Protein AF-A0AAD4H363-F1 (afdb_monomer_lite)

pLDDT: mean 75.37, std 21.45, range [28.86, 98.5]

Foldseek 3Di:
DWQWAWDWDQDPNDTFIATCGGNCCVVVVHGRHGWTWQDKPNHGPVVVLLVCLCVQPPPDPDSVVSSVQQGKD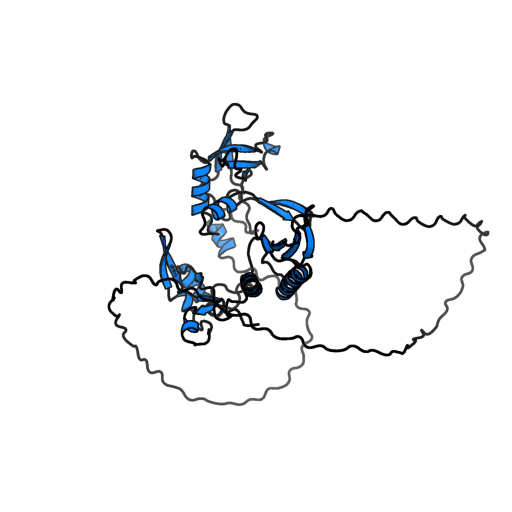WDQDPVVRDTDIGGHCVRPPPDDDPDQKMWTFTGDPPDPHTDIDIIGDDDDDPDPQDDPDPVSCCVRPVVPDPPPDPPPPPPPDPDDDDDDDDDDDDDDDDDDDDDDDDDDDDDDDDDDDDDDDDDDDDDDDDDDDDDDDDDDDDDDDDDDDDDDDDDDDDDDDDDDDDDPDDDDDDPDPDDDPDPDPPDDPDPDPQWDWDFDDDFWTKIAGNVHNLEIEIEGQEPDDPPLVVVVVRVVVRVVRSVVSNHDHYHYHCPNYPYDDPLSVLVSCCVVPVPCDPLNSQPFDKAFQDPVLLVVLQVCEPPCDDPNDGDPSHQQQKFQNCCPVVVHPRHGDPDSCQRVQWDWDQDPNDTGIIGGGIGGPDPDD

Radius of gyration: 33.9 Å; chains: 1; bounding box: 76×90×80 Å

Structure (mmCIF, N/CA/C/O backbone):
data_AF-A0AAD4H363-F1
#
_entry.id   AF-A0AAD4H363-F1
#
loop_
_atom_site.group_PDB
_atom_site.id
_atom_site.type_symbol
_atom_site.label_atom_id
_atom_site.label_alt_id
_atom_site.label_comp_id
_atom_site.label_asym_id
_atom_site.label_entity_id
_atom_site.label_seq_id
_atom_site.pdbx_PDB_ins_code
_atom_site.Cartn_x
_atom_site.Cartn_y
_atom_site.Cartn_z
_atom_site.occupancy
_atom_site.B_iso_or_equiv
_atom_site.auth_seq_id
_atom_site.auth_comp_id
_atom_site.auth_asym_id
_atom_site.auth_atom_id
_atom_site.pdbx_PDB_model_num
ATOM 1 N N . MET A 1 1 ? 8.750 10.194 -11.038 1.00 79.12 1 MET A N 1
ATOM 2 C CA . MET A 1 1 ? 7.839 10.854 -10.086 1.00 79.12 1 MET A CA 1
ATOM 3 C C . MET A 1 1 ? 6.991 11.874 -10.835 1.00 79.12 1 MET A C 1
ATOM 5 O O . MET A 1 1 ? 7.477 12.449 -11.808 1.00 79.12 1 MET A O 1
ATOM 9 N N . LYS A 1 2 ? 5.734 12.052 -10.424 1.00 78.06 2 LYS A N 1
ATOM 10 C CA . LYS A 1 2 ? 4.819 13.102 -10.882 1.00 78.06 2 LYS A CA 1
ATOM 11 C C . LYS A 1 2 ? 4.601 14.147 -9.797 1.00 78.06 2 LYS A C 1
ATOM 13 O O . LYS A 1 2 ? 4.686 13.802 -8.620 1.00 78.06 2 LYS A O 1
ATOM 18 N N . PRO A 1 3 ? 4.260 15.378 -10.201 1.00 79.50 3 PRO A N 1
ATOM 19 C CA . PRO A 1 3 ? 3.939 16.440 -9.261 1.00 79.50 3 PRO A CA 1
ATOM 20 C C . PRO A 1 3 ? 2.526 16.341 -8.684 1.00 79.50 3 PRO A C 1
ATOM 22 O O . PRO A 1 3 ? 2.319 16.829 -7.579 1.00 79.50 3 PRO A O 1
ATOM 25 N N . LEU A 1 4 ? 1.578 15.701 -9.386 1.00 95.75 4 LEU A N 1
ATOM 26 C CA . LEU A 1 4 ? 0.221 15.509 -8.874 1.00 95.75 4 LEU A CA 1
ATOM 27 C C . LEU A 1 4 ? 0.090 14.191 -8.113 1.00 95.75 4 LEU A C 1
ATOM 29 O O . LEU A 1 4 ? 0.264 13.108 -8.678 1.00 95.75 4 LEU A O 1
ATOM 33 N N . LEU A 1 5 ? -0.276 14.302 -6.842 1.00 97.19 5 LEU A N 1
ATOM 34 C CA . LEU A 1 5 ? -0.795 13.208 -6.033 1.00 97.19 5 LEU A CA 1
ATOM 35 C C . LEU A 1 5 ? -2.311 13.161 -6.187 1.00 97.19 5 LEU A C 1
ATOM 37 O O . LEU A 1 5 ? -2.949 14.210 -6.177 1.00 97.19 5 LEU A O 1
ATOM 41 N N . LEU A 1 6 ? -2.892 11.970 -6.328 1.00 98.06 6 LEU A N 1
ATOM 42 C CA . LEU A 1 6 ? -4.331 11.793 -6.541 1.00 98.06 6 LEU A CA 1
ATOM 43 C C . LEU A 1 6 ? -4.958 11.014 -5.384 1.00 98.06 6 LEU A C 1
ATOM 45 O O . LEU A 1 6 ? -4.330 10.108 -4.844 1.00 98.06 6 LEU A O 1
ATOM 49 N N . TYR A 1 7 ? -6.204 11.339 -5.050 1.00 98.12 7 TYR A N 1
ATOM 50 C CA . TYR A 1 7 ? -7.041 10.609 -4.095 1.00 98.12 7 TYR A CA 1
ATOM 51 C C . TYR A 1 7 ? -8.456 10.428 -4.667 1.00 98.12 7 TYR A C 1
ATOM 53 O O . TYR A 1 7 ? -8.809 11.085 -5.650 1.00 98.12 7 TYR A O 1
ATOM 61 N N . ALA A 1 8 ? -9.258 9.523 -4.094 1.00 97.94 8 ALA A N 1
ATOM 62 C CA . ALA A 1 8 ? -10.550 9.148 -4.677 1.00 97.94 8 ALA A CA 1
ATOM 63 C C . ALA A 1 8 ? -11.733 9.189 -3.687 1.00 97.94 8 ALA A C 1
ATOM 65 O O . ALA A 1 8 ? -12.182 8.131 -3.228 1.00 97.94 8 ALA A O 1
ATOM 66 N N . PRO A 1 9 ? -12.251 10.381 -3.329 1.00 97.12 9 PRO A N 1
ATOM 67 C CA . PRO A 1 9 ? -13.361 10.497 -2.391 1.00 97.12 9 PRO A CA 1
ATOM 68 C C . PRO A 1 9 ? -14.688 10.048 -3.014 1.00 97.12 9 PRO A C 1
ATOM 70 O O . PRO A 1 9 ? -14.896 10.140 -4.227 1.00 97.12 9 PRO A O 1
ATOM 73 N N . ILE A 1 10 ? -15.619 9.625 -2.158 1.00 96.00 10 ILE A N 1
ATOM 74 C CA . ILE A 1 10 ? -17.009 9.348 -2.532 1.00 96.00 10 ILE A CA 1
ATOM 75 C C . ILE A 1 10 ? -17.861 10.552 -2.130 1.00 96.00 10 ILE A C 1
ATOM 77 O O . ILE A 1 10 ? -18.004 10.851 -0.947 1.00 96.00 10 ILE A O 1
ATOM 81 N N . ILE A 1 11 ? -18.442 11.235 -3.114 1.00 92.12 11 ILE A N 1
ATOM 82 C CA . ILE A 1 11 ? -19.307 12.402 -2.924 1.00 92.12 11 ILE A CA 1
ATOM 83 C C . ILE A 1 11 ? -20.689 12.031 -3.457 1.00 92.12 11 ILE A C 1
ATOM 85 O O . ILE A 1 11 ? -20.840 11.710 -4.635 1.00 92.12 11 ILE A O 1
ATOM 89 N N . ASN A 1 12 ? -21.701 12.037 -2.584 1.00 95.12 12 ASN A N 1
ATOM 90 C CA . ASN A 1 12 ? -23.079 11.653 -2.921 1.00 95.12 12 ASN A CA 1
ATOM 91 C C . ASN A 1 12 ? -23.175 10.278 -3.613 1.00 95.12 12 ASN A C 1
ATOM 93 O O . ASN A 1 12 ? -23.874 10.110 -4.608 1.00 95.12 12 ASN A O 1
ATOM 97 N N . GLY A 1 13 ? -22.420 9.296 -3.111 1.00 94.81 13 GLY A N 1
ATOM 98 C CA . GLY A 1 13 ? -22.406 7.929 -3.645 1.00 94.81 13 GLY A CA 1
ATOM 99 C C . GLY A 1 13 ? -21.627 7.747 -4.952 1.00 94.81 13 GLY A C 1
ATOM 100 O O . GLY A 1 13 ? -21.544 6.626 -5.442 1.00 94.81 13 GLY A O 1
ATOM 101 N N . THR A 1 14 ? -21.028 8.807 -5.503 1.00 96.31 14 THR A N 1
ATOM 102 C CA . THR A 1 14 ? -20.180 8.728 -6.700 1.00 96.31 14 THR A CA 1
ATOM 103 C C . THR A 1 14 ? -18.720 8.912 -6.312 1.00 96.31 14 THR A C 1
ATOM 105 O O . THR A 1 14 ? -18.380 9.854 -5.597 1.00 96.31 14 THR A O 1
ATOM 108 N N . GLN A 1 15 ? -17.852 8.009 -6.767 1.00 96.81 15 GLN A N 1
ATOM 109 C CA . GLN A 1 15 ? -16.412 8.126 -6.562 1.00 96.81 15 GLN A CA 1
ATOM 110 C C . GLN A 1 15 ? -15.802 9.018 -7.645 1.00 96.81 15 GLN A C 1
ATOM 112 O O . GLN A 1 15 ? -16.018 8.789 -8.833 1.00 96.81 15 GLN A O 1
ATOM 117 N N . TYR A 1 16 ? -15.020 10.010 -7.235 1.00 98.06 16 TYR A N 1
ATOM 118 C CA . TYR A 1 16 ? -14.308 10.915 -8.138 1.00 98.06 16 TYR A CA 1
ATOM 119 C C . TYR A 1 16 ? -12.813 10.749 -7.953 1.00 98.06 16 TYR A C 1
ATOM 121 O O . TYR A 1 16 ? -12.379 10.456 -6.849 1.00 98.06 16 TYR A O 1
ATOM 129 N N . LEU A 1 17 ? -12.020 10.984 -8.995 1.00 98.38 17 LEU A N 1
ATOM 130 C CA . LEU A 1 17 ? -10.580 11.165 -8.846 1.00 98.38 17 LEU A CA 1
ATOM 131 C C . LEU A 1 17 ? -10.310 12.658 -8.645 1.00 98.38 17 LEU A C 1
ATOM 133 O O . LEU A 1 17 ? -10.815 13.483 -9.406 1.00 98.38 17 LEU A O 1
ATOM 137 N N . ARG A 1 18 ? -9.557 13.022 -7.609 1.00 98.50 18 ARG A N 1
ATOM 138 C CA . ARG A 1 18 ? -9.245 14.418 -7.283 1.00 98.50 18 ARG A CA 1
ATOM 139 C C . ARG A 1 18 ? -7.757 14.584 -7.021 1.00 98.50 18 ARG A C 1
ATOM 141 O O . ARG A 1 18 ? -7.074 13.641 -6.620 1.00 98.50 18 ARG A O 1
ATOM 148 N N . VAL A 1 19 ? -7.251 15.787 -7.258 1.00 98.25 19 VAL A N 1
ATOM 149 C CA . VAL A 1 19 ? -5.867 16.138 -6.934 1.00 98.25 19 VAL A CA 1
ATOM 150 C C . VAL A 1 19 ? -5.749 16.294 -5.421 1.00 98.25 19 VAL A C 1
ATOM 152 O O . VAL A 1 19 ? -6.387 17.153 -4.823 1.00 98.25 19 VAL A O 1
ATOM 155 N N . PHE A 1 20 ? -4.948 15.440 -4.798 1.00 97.06 20 PHE A N 1
ATOM 156 C CA . PHE A 1 20 ? -4.615 15.511 -3.381 1.00 97.06 20 PHE A CA 1
ATOM 157 C C . PHE A 1 20 ? -3.592 16.615 -3.120 1.00 97.06 20 PHE A C 1
ATOM 159 O O . PHE A 1 20 ? -3.784 17.447 -2.238 1.00 97.06 20 PHE A O 1
ATOM 166 N N . LYS A 1 21 ? -2.520 16.633 -3.921 1.00 96.06 21 LYS A N 1
ATOM 167 C CA . LYS A 1 21 ? -1.447 17.614 -3.791 1.00 96.06 21 LYS A CA 1
ATOM 168 C C . LYS A 1 21 ? -0.789 17.921 -5.124 1.00 96.06 21 LYS A C 1
ATOM 170 O O . LYS A 1 21 ? -0.463 16.994 -5.864 1.00 96.06 21 LYS A O 1
ATOM 175 N N . ASP A 1 22 ? -0.539 19.200 -5.383 1.00 94.81 22 ASP A N 1
ATOM 176 C CA . ASP A 1 22 ? 0.318 19.668 -6.469 1.00 94.81 22 ASP A CA 1
ATOM 177 C C . ASP A 1 22 ? 1.670 20.208 -5.961 1.00 94.81 22 ASP A C 1
ATOM 179 O O . ASP A 1 22 ? 1.775 21.341 -5.474 1.00 94.81 22 ASP A O 1
ATOM 183 N N . TYR A 1 23 ? 2.736 19.422 -6.141 1.00 90.12 23 TYR A N 1
ATOM 184 C CA . TYR A 1 23 ? 4.099 19.818 -5.765 1.00 90.12 23 TYR A CA 1
ATOM 185 C C . TYR A 1 23 ? 4.721 20.902 -6.659 1.00 90.12 23 TYR A C 1
ATOM 187 O O . TYR A 1 23 ? 5.714 21.511 -6.266 1.00 90.12 23 TYR A O 1
ATOM 195 N N . HIS A 1 24 ? 4.167 21.174 -7.842 1.00 89.94 24 HIS A N 1
ATOM 196 C CA . HIS A 1 24 ? 4.656 22.221 -8.748 1.00 89.94 24 HIS A CA 1
ATOM 197 C C . HIS A 1 24 ? 3.849 23.523 -8.652 1.00 89.94 24 HIS A C 1
ATOM 199 O O . HIS A 1 24 ? 4.127 24.479 -9.381 1.00 89.94 24 HIS A O 1
ATOM 205 N N . SER A 1 25 ? 2.889 23.605 -7.729 1.00 87.38 25 SER A N 1
ATOM 206 C CA . SER A 1 25 ? 2.015 24.773 -7.569 1.00 87.38 25 SER A CA 1
ATOM 207 C C . SER A 1 25 ? 2.777 26.095 -7.393 1.00 87.38 25 SER A C 1
ATOM 209 O O . SER A 1 25 ? 2.423 27.103 -8.009 1.00 87.38 25 SER A O 1
ATOM 211 N N . LEU A 1 26 ? 3.885 26.081 -6.641 1.00 83.19 26 LEU A N 1
ATOM 212 C CA . LEU A 1 26 ? 4.758 27.248 -6.446 1.00 83.19 26 LEU A CA 1
ATOM 213 C C . LEU A 1 26 ? 5.428 27.731 -7.737 1.00 83.19 26 LEU A C 1
ATOM 215 O O . LEU A 1 26 ? 5.649 28.923 -7.905 1.00 83.19 26 LEU A O 1
ATOM 219 N N . GLN A 1 27 ? 5.759 26.821 -8.654 1.00 88.19 27 GLN A N 1
ATOM 220 C CA . GLN A 1 27 ? 6.412 27.173 -9.919 1.00 88.19 27 GLN A CA 1
ATOM 221 C C . GLN A 1 27 ? 5.415 27.770 -10.915 1.00 88.19 27 GLN A C 1
ATOM 223 O O . GLN A 1 27 ? 5.785 28.580 -11.761 1.00 88.19 27 GLN A O 1
ATOM 228 N N . ARG A 1 28 ? 4.144 27.369 -10.812 1.00 87.38 28 ARG A N 1
ATOM 229 C CA . ARG A 1 28 ? 3.073 27.789 -11.720 1.00 87.38 28 ARG A CA 1
ATOM 230 C C . ARG A 1 28 ? 2.270 28.990 -11.240 1.00 87.38 28 ARG A C 1
ATOM 232 O O . ARG A 1 28 ? 1.465 29.498 -12.011 1.00 87.38 28 ARG A O 1
ATOM 239 N N . ASN A 1 29 ? 2.448 29.421 -9.989 1.00 90.56 29 ASN A N 1
ATOM 240 C CA . ASN A 1 29 ? 1.544 30.363 -9.320 1.00 90.56 29 ASN A CA 1
ATOM 241 C C . ASN A 1 29 ? 0.069 29.921 -9.394 1.00 90.56 29 ASN A C 1
ATOM 243 O O . ASN A 1 29 ? -0.836 30.750 -9.472 1.00 90.56 29 ASN A O 1
ATOM 247 N N . GLN A 1 30 ? -0.179 28.609 -9.388 1.00 91.81 30 GLN A N 1
ATOM 248 C CA . GLN A 1 30 ? -1.517 28.037 -9.493 1.00 91.81 30 GLN A CA 1
ATOM 249 C C . GLN A 1 30 ? -1.604 26.773 -8.641 1.00 91.81 30 GLN A C 1
ATOM 251 O O . GLN A 1 30 ? -0.709 25.935 -8.683 1.00 91.81 30 GLN A O 1
ATOM 256 N N . VAL A 1 31 ? -2.679 26.645 -7.863 1.00 94.44 31 VAL A N 1
ATOM 257 C CA . VAL A 1 31 ? -2.921 25.499 -6.978 1.00 94.44 31 VAL A CA 1
ATOM 258 C C . VAL A 1 31 ? -4.022 24.644 -7.586 1.00 94.44 31 VAL A C 1
ATOM 260 O O . VAL A 1 31 ? -5.116 25.144 -7.845 1.00 94.44 31 VAL A O 1
ATOM 263 N N . TYR A 1 32 ? -3.732 23.363 -7.808 1.00 96.88 32 TYR A N 1
ATOM 264 C CA . TYR A 1 32 ? -4.706 22.396 -8.321 1.00 96.88 32 TYR A CA 1
ATOM 265 C C . TYR A 1 32 ? -5.262 21.459 -7.245 1.00 96.88 32 TYR A C 1
ATOM 267 O O . TYR A 1 32 ? -6.023 20.555 -7.578 1.00 96.88 32 TYR A O 1
ATOM 275 N N . ASP A 1 33 ? -4.899 21.666 -5.976 1.00 96.44 33 ASP A N 1
ATOM 276 C CA . ASP A 1 33 ? -5.411 20.891 -4.845 1.00 96.44 33 ASP A CA 1
ATOM 277 C C . ASP A 1 33 ? -6.958 20.889 -4.878 1.00 96.44 33 ASP A C 1
ATOM 279 O O . ASP A 1 33 ? -7.611 21.913 -5.084 1.00 96.44 33 ASP A O 1
ATOM 283 N N . ASP A 1 34 ? -7.540 19.703 -4.719 1.00 96.94 34 ASP A N 1
ATOM 284 C CA . ASP A 1 34 ? -8.975 19.411 -4.753 1.00 96.94 34 ASP A CA 1
ATOM 285 C C . ASP A 1 34 ? -9.707 19.559 -6.107 1.00 96.94 34 ASP A C 1
ATOM 287 O O . ASP A 1 34 ? -10.930 19.372 -6.190 1.00 96.94 34 ASP A O 1
ATOM 291 N N . CYS A 1 35 ? -9.001 19.824 -7.210 1.00 98.25 35 CYS A N 1
ATOM 292 C CA . CYS A 1 35 ? -9.619 19.775 -8.539 1.00 98.25 35 CYS A CA 1
ATOM 293 C C . CYS A 1 35 ? -10.055 18.343 -8.893 1.00 98.25 35 CYS A C 1
ATOM 295 O O . CYS A 1 35 ? -9.335 17.376 -8.632 1.00 98.25 35 CYS A O 1
ATOM 297 N N . ILE A 1 36 ? -11.230 18.200 -9.513 1.00 98.38 36 ILE A N 1
ATOM 298 C CA . ILE A 1 36 ? -11.708 16.924 -10.062 1.00 98.38 36 ILE A CA 1
ATOM 299 C C . ILE A 1 36 ? -10.907 16.611 -11.325 1.00 98.38 36 ILE A C 1
ATOM 301 O O . ILE A 1 36 ? -10.749 17.470 -12.188 1.00 98.38 36 ILE A O 1
ATOM 305 N N . VAL A 1 37 ? -10.425 15.381 -11.448 1.00 98.38 37 VAL A N 1
ATOM 306 C CA . VAL A 1 37 ? -9.766 14.873 -12.651 1.00 98.38 37 VAL A CA 1
ATOM 307 C C . VAL A 1 37 ? -10.827 14.171 -13.492 1.00 98.38 37 VAL A C 1
ATOM 309 O O . VAL A 1 37 ? -11.281 13.090 -13.130 1.00 98.38 37 VAL A O 1
ATOM 312 N N . TYR A 1 38 ? -11.247 14.787 -14.597 1.00 98.06 38 TYR A N 1
ATOM 313 C CA . TYR A 1 38 ? -12.216 14.195 -15.527 1.00 98.06 38 TYR A CA 1
ATOM 314 C C . TYR A 1 38 ? -11.559 13.292 -16.560 1.00 98.06 38 TYR A C 1
ATOM 316 O O . TYR A 1 38 ? -12.140 12.285 -16.954 1.00 98.06 38 TYR A O 1
ATOM 324 N N . GLY A 1 39 ? -10.349 13.642 -16.997 1.00 98.12 39 GLY A N 1
ATOM 325 C CA . GLY A 1 39 ? -9.646 12.879 -18.017 1.00 98.12 39 GLY A CA 1
ATOM 326 C C . GLY A 1 39 ? -8.165 12.713 -17.733 1.00 98.12 39 GLY A C 1
ATOM 327 O O . GLY A 1 39 ? -7.539 13.596 -17.146 1.00 98.12 39 GLY A O 1
ATOM 328 N N . ILE A 1 40 ? -7.618 11.582 -18.173 1.00 97.81 40 ILE A N 1
ATOM 329 C CA . ILE A 1 40 ? -6.181 11.306 -18.210 1.00 97.81 40 ILE A CA 1
ATOM 330 C C . ILE A 1 40 ? -5.843 10.768 -19.601 1.00 97.81 40 ILE A C 1
ATOM 332 O O . ILE A 1 40 ? -6.441 9.789 -20.040 1.00 97.81 40 ILE A O 1
ATOM 336 N N . ASN A 1 41 ? -4.896 11.401 -20.301 1.00 96.06 41 ASN A N 1
ATOM 337 C CA . ASN A 1 41 ? -4.471 11.027 -21.657 1.00 96.06 41 ASN A CA 1
ATOM 338 C C . ASN A 1 41 ? -5.657 10.832 -22.628 1.00 96.06 41 ASN A C 1
ATOM 340 O O . ASN A 1 41 ? -5.729 9.839 -23.350 1.00 96.06 41 ASN A O 1
ATOM 344 N N . ASN A 1 42 ? -6.600 11.782 -22.626 1.00 96.50 42 ASN A N 1
ATOM 345 C CA . ASN A 1 42 ? -7.828 11.776 -23.437 1.00 96.50 42 ASN A CA 1
ATOM 346 C C . ASN A 1 42 ? -8.809 10.613 -23.171 1.00 96.50 42 ASN A C 1
ATOM 348 O O . ASN A 1 42 ? -9.732 10.405 -23.956 1.00 96.50 42 ASN A O 1
ATOM 352 N N . ALA A 1 43 ? -8.654 9.882 -22.067 1.00 97.56 43 ALA A N 1
ATOM 353 C CA . ALA A 1 43 ? -9.619 8.894 -21.586 1.00 97.56 43 ALA A CA 1
ATOM 354 C C . ALA A 1 43 ? -10.301 9.378 -20.298 1.00 97.56 43 ALA A C 1
ATOM 356 O O . ALA A 1 43 ? -9.747 10.225 -19.596 1.00 97.56 43 ALA A O 1
ATOM 357 N N . ASP A 1 44 ? -11.475 8.825 -19.972 1.00 98.12 44 ASP A N 1
ATOM 358 C CA . ASP A 1 44 ? -12.119 9.031 -18.667 1.00 98.12 44 ASP A CA 1
ATOM 359 C C . ASP A 1 44 ? -11.133 8.700 -17.538 1.00 98.12 44 ASP A C 1
ATOM 361 O O . ASP A 1 44 ? -10.495 7.643 -17.545 1.00 98.12 44 ASP A O 1
ATOM 365 N N . ALA A 1 45 ? -10.980 9.619 -16.584 1.00 97.75 45 ALA A N 1
ATOM 366 C CA . ALA A 1 45 ? -9.940 9.511 -15.571 1.00 97.75 45 ALA A CA 1
ATOM 367 C C . ALA A 1 45 ? -10.100 8.265 -14.700 1.00 97.75 45 ALA A C 1
ATOM 369 O O . ALA A 1 45 ? -9.105 7.603 -14.409 1.00 97.75 45 ALA A O 1
ATOM 370 N N . MET A 1 46 ? -11.329 7.925 -14.301 1.00 97.69 46 MET A N 1
ATOM 371 C CA . MET A 1 46 ? -11.572 6.783 -13.423 1.00 97.69 46 MET A CA 1
ATOM 372 C C . MET A 1 46 ? -11.287 5.470 -14.154 1.00 97.69 46 MET A C 1
ATOM 374 O O . MET A 1 46 ? -10.547 4.627 -13.642 1.00 97.69 46 MET A O 1
ATOM 378 N N . GLN A 1 47 ? -11.798 5.321 -15.380 1.00 97.75 47 GLN A N 1
ATOM 379 C CA . GLN A 1 47 ? -11.546 4.145 -16.213 1.00 97.75 47 GLN A CA 1
ATOM 380 C C . GLN A 1 47 ? -10.060 3.983 -16.536 1.00 97.75 47 GLN A C 1
ATOM 382 O O . GLN A 1 47 ? -9.517 2.887 -16.384 1.00 97.75 47 GLN A O 1
ATOM 387 N N . TYR A 1 48 ? -9.385 5.066 -16.935 1.00 97.44 48 TYR A N 1
ATOM 388 C CA . TYR A 1 48 ? -7.953 5.049 -17.223 1.00 97.44 48 TYR A CA 1
ATOM 389 C C . TYR A 1 48 ? -7.148 4.628 -15.993 1.00 97.44 48 TYR A C 1
ATOM 391 O O . TYR A 1 48 ? -6.285 3.752 -16.077 1.00 97.44 48 TYR A O 1
ATOM 399 N N . PHE A 1 49 ? -7.444 5.225 -14.838 1.00 97.19 49 PHE A N 1
ATOM 400 C CA . PHE A 1 49 ? -6.712 4.979 -13.603 1.00 97.19 49 PHE A CA 1
ATOM 401 C C . PHE A 1 49 ? -6.907 3.544 -13.097 1.00 97.19 49 PHE A C 1
ATOM 403 O O . PHE A 1 49 ? -5.932 2.876 -12.752 1.00 97.19 49 PHE A O 1
ATOM 410 N N . GLN A 1 50 ? -8.138 3.024 -13.135 1.00 96.94 50 GLN A N 1
ATOM 411 C CA . GLN A 1 50 ? -8.441 1.628 -12.803 1.00 96.94 50 GLN A CA 1
ATOM 412 C C . GLN A 1 50 ? -7.778 0.645 -13.773 1.00 96.94 50 GLN A C 1
ATOM 414 O O . GLN A 1 50 ? -7.182 -0.344 -13.340 1.00 96.94 50 GLN A O 1
ATOM 419 N N . TYR A 1 51 ? -7.862 0.902 -15.082 1.00 96.75 51 TYR A N 1
ATOM 420 C CA . TYR A 1 51 ? -7.207 0.074 -16.093 1.00 96.75 51 TYR A CA 1
ATOM 421 C C . TYR A 1 51 ? -5.698 0.016 -15.848 1.00 96.75 51 TYR A C 1
ATOM 423 O O . TYR A 1 51 ? -5.128 -1.074 -15.760 1.00 96.75 51 TYR A O 1
ATOM 431 N N . TRP A 1 52 ? -5.074 1.180 -15.663 1.00 96.12 52 TRP A N 1
ATOM 432 C CA . TRP A 1 52 ? -3.650 1.285 -15.383 1.00 96.12 52 TRP A CA 1
ATOM 433 C C . TRP A 1 52 ? -3.270 0.532 -14.106 1.00 96.12 52 TRP A C 1
ATOM 435 O O . TRP A 1 52 ? -2.366 -0.299 -14.152 1.00 96.12 52 TRP A O 1
ATOM 445 N N . ALA A 1 53 ? -3.984 0.745 -12.994 1.00 96.12 53 ALA A N 1
ATOM 446 C CA . ALA A 1 53 ? -3.697 0.082 -11.721 1.00 96.12 53 ALA A CA 1
ATOM 447 C C . ALA A 1 53 ? -3.763 -1.448 -11.855 1.00 96.12 53 ALA A C 1
ATOM 449 O O . ALA A 1 53 ? -2.902 -2.160 -11.344 1.00 96.12 53 ALA A O 1
ATOM 450 N N . ASN A 1 54 ? -4.736 -1.961 -12.613 1.00 93.38 54 ASN A N 1
ATOM 451 C CA . ASN A 1 54 ? -4.883 -3.393 -12.870 1.00 93.38 54 ASN A CA 1
ATOM 452 C C . ASN A 1 54 ? -3.770 -4.002 -13.737 1.00 93.38 54 ASN A C 1
ATOM 454 O O . ASN A 1 54 ? -3.536 -5.206 -13.638 1.00 93.38 54 ASN A O 1
ATOM 458 N N . GLN A 1 55 ? -3.111 -3.218 -14.596 1.00 92.44 55 GLN A N 1
ATOM 459 C CA . GLN A 1 55 ? -1.993 -3.709 -15.409 1.00 92.44 55 GLN A CA 1
ATOM 460 C C . GLN A 1 55 ? -0.634 -3.506 -14.733 1.00 92.44 55 GLN A C 1
ATOM 462 O O . GLN A 1 55 ? 0.234 -4.369 -14.843 1.00 92.44 55 GLN A O 1
ATOM 467 N N . ALA A 1 56 ? -0.441 -2.367 -14.067 1.00 91.12 56 ALA A N 1
ATOM 468 C CA . ALA A 1 56 ? 0.860 -1.932 -13.574 1.00 91.12 56 ALA A CA 1
ATOM 469 C C . ALA A 1 56 ? 1.168 -2.415 -12.151 1.00 91.12 56 ALA A C 1
ATOM 471 O O . ALA A 1 56 ? 2.334 -2.648 -11.835 1.00 91.12 56 ALA A O 1
ATOM 472 N N . ILE A 1 57 ? 0.148 -2.587 -11.303 1.00 90.38 57 ILE A N 1
ATOM 473 C CA . ILE A 1 57 ? 0.331 -2.938 -9.892 1.00 90.38 57 ILE A CA 1
ATOM 474 C C . ILE A 1 57 ? 0.086 -4.432 -9.710 1.00 90.38 57 ILE A C 1
ATOM 476 O O . ILE A 1 57 ? -1.001 -4.946 -9.964 1.00 90.38 57 ILE A O 1
ATOM 480 N N . SER A 1 58 ? 1.108 -5.139 -9.234 1.00 87.12 58 SER A N 1
ATOM 481 C CA . SER A 1 58 ? 1.065 -6.592 -9.004 1.00 87.12 58 SER A CA 1
ATOM 482 C C . SER A 1 58 ? 0.881 -6.982 -7.534 1.00 87.12 58 SER A C 1
ATOM 484 O O . SER A 1 58 ? 0.876 -8.168 -7.222 1.00 87.12 58 SER A O 1
ATOM 486 N N . LEU A 1 59 ? 0.688 -6.002 -6.643 1.00 81.62 59 LEU A N 1
ATOM 487 C CA . LEU A 1 59 ? 0.623 -6.192 -5.189 1.00 81.62 59 LEU A CA 1
ATOM 488 C C . LEU A 1 59 ? -0.559 -7.062 -4.721 1.00 81.62 59 LEU A C 1
ATOM 490 O O . LEU A 1 59 ? -0.458 -7.734 -3.702 1.00 81.62 59 LEU A O 1
ATOM 494 N N . SER A 1 60 ? -1.686 -7.052 -5.438 1.00 85.38 60 SER A N 1
ATOM 495 C CA . SER A 1 60 ? -2.894 -7.781 -5.035 1.00 85.38 60 SER A CA 1
ATOM 496 C C . SER A 1 60 ? -3.703 -8.267 -6.233 1.00 85.38 60 SER A C 1
ATOM 498 O O . SER A 1 60 ? -3.673 -7.669 -7.312 1.00 85.38 60 SER A O 1
ATOM 500 N N . HIS A 1 61 ? -4.460 -9.351 -6.039 1.00 78.31 61 HIS A N 1
ATOM 501 C CA . HIS A 1 61 ? -5.459 -9.822 -6.997 1.00 78.31 61 HIS A CA 1
ATOM 502 C C . HIS A 1 61 ? -6.751 -8.992 -6.967 1.00 78.31 61 HIS A C 1
ATOM 504 O O . HIS A 1 61 ? -7.432 -8.929 -7.994 1.00 78.31 61 HIS A O 1
ATOM 510 N N . ASP A 1 62 ? -7.045 -8.322 -5.849 1.00 84.19 62 ASP A N 1
ATOM 511 C CA . ASP A 1 62 ? -8.218 -7.463 -5.686 1.00 84.19 62 ASP A CA 1
ATOM 512 C C . ASP A 1 62 ? -8.034 -6.138 -6.465 1.00 84.19 62 ASP A C 1
ATOM 514 O O . ASP A 1 62 ? -7.080 -5.395 -6.198 1.00 84.19 62 ASP A O 1
ATOM 518 N N . PRO A 1 63 ? -8.926 -5.816 -7.425 1.00 87.94 63 PRO A N 1
ATOM 519 C CA . PRO A 1 63 ? -8.874 -4.561 -8.173 1.00 87.94 63 PRO A CA 1
ATOM 520 C C . PRO A 1 63 ? -8.916 -3.312 -7.286 1.00 87.94 63 PRO A C 1
ATOM 522 O O . PRO A 1 63 ? -8.254 -2.330 -7.609 1.00 87.94 63 PRO A O 1
ATOM 525 N N . ASN A 1 64 ? -9.651 -3.343 -6.173 1.00 91.19 64 ASN A N 1
ATOM 526 C CA . ASN A 1 64 ? -9.795 -2.206 -5.265 1.00 91.19 64 ASN A CA 1
ATOM 527 C C . ASN A 1 64 ? -8.518 -1.966 -4.461 1.00 91.19 64 ASN A C 1
ATOM 529 O O . ASN A 1 64 ? -8.137 -0.820 -4.239 1.00 91.19 64 ASN A O 1
ATOM 533 N N . VAL A 1 65 ? -7.811 -3.033 -4.075 1.00 89.38 65 VAL A N 1
ATOM 534 C CA . VAL A 1 65 ? -6.502 -2.905 -3.416 1.00 89.38 65 VAL A CA 1
ATOM 535 C C . VAL A 1 65 ? -5.486 -2.294 -4.379 1.00 89.38 65 VAL A C 1
ATOM 537 O O . VAL A 1 65 ? -4.773 -1.367 -4.004 1.00 89.38 65 VAL A O 1
ATOM 540 N N . ARG A 1 66 ? -5.455 -2.747 -5.641 1.00 94.75 66 ARG A N 1
ATOM 541 C CA . ARG A 1 66 ? -4.591 -2.143 -6.671 1.00 94.75 66 ARG A CA 1
ATOM 542 C C . ARG A 1 66 ? -4.951 -0.682 -6.930 1.00 94.75 66 ARG A C 1
ATOM 544 O O . ARG A 1 66 ? -4.062 0.156 -7.018 1.00 94.75 66 ARG A O 1
ATOM 551 N N . PHE A 1 67 ? -6.241 -0.373 -7.032 1.00 96.69 67 PHE A N 1
ATOM 552 C CA . PHE A 1 67 ? -6.721 0.996 -7.195 1.00 96.69 67 PHE A CA 1
ATOM 553 C C . PHE A 1 67 ? -6.268 1.893 -6.036 1.00 96.69 67 PHE A C 1
ATOM 555 O O . PHE A 1 67 ? -5.709 2.956 -6.283 1.00 96.69 67 PHE A O 1
ATOM 562 N N . ASN A 1 68 ? -6.415 1.444 -4.788 1.00 95.31 68 ASN A N 1
ATOM 563 C CA . ASN A 1 68 ? -5.964 2.199 -3.620 1.00 95.31 68 ASN A CA 1
ATOM 564 C C . ASN A 1 68 ? -4.438 2.370 -3.586 1.00 95.31 68 ASN A C 1
ATOM 566 O O . ASN A 1 68 ? -3.969 3.464 -3.306 1.00 95.31 68 ASN A O 1
ATOM 570 N N . ALA A 1 69 ? -3.664 1.340 -3.944 1.00 95.12 69 ALA A N 1
ATOM 571 C CA . ALA A 1 69 ? -2.202 1.427 -4.026 1.00 95.12 69 ALA A CA 1
ATOM 572 C C . ALA A 1 69 ? -1.708 2.411 -5.108 1.00 95.12 69 ALA A C 1
ATOM 574 O O . ALA A 1 69 ? -0.599 2.943 -5.031 1.00 95.12 69 ALA A O 1
ATOM 575 N N . ALA A 1 70 ? -2.525 2.669 -6.133 1.00 96.94 70 ALA A N 1
ATOM 576 C CA . ALA A 1 70 ? -2.227 3.673 -7.145 1.00 96.94 70 ALA A CA 1
ATOM 577 C C . ALA A 1 70 ? -2.399 5.112 -6.623 1.00 96.94 70 ALA A C 1
ATOM 579 O O . ALA A 1 70 ? -1.732 6.016 -7.137 1.00 96.94 70 ALA A O 1
ATOM 580 N N . LEU A 1 71 ? -3.278 5.327 -5.636 1.00 97.88 71 LEU A N 1
ATOM 581 C CA . LEU A 1 71 ? -3.576 6.628 -5.031 1.00 97.88 71 LEU A CA 1
ATOM 582 C C . LEU A 1 71 ? -2.531 7.015 -3.984 1.00 97.88 71 LEU A C 1
ATOM 584 O O . LEU A 1 71 ? -1.859 6.166 -3.405 1.00 97.88 71 LEU A O 1
ATOM 588 N N . ALA A 1 72 ? -2.401 8.315 -3.737 1.00 97.50 72 ALA A N 1
ATOM 589 C CA . ALA A 1 72 ? -1.614 8.804 -2.619 1.00 97.50 72 ALA A CA 1
ATOM 590 C C . ALA A 1 72 ? -2.282 8.468 -1.282 1.00 97.50 72 ALA A C 1
ATOM 592 O O . ALA A 1 72 ? -3.509 8.403 -1.177 1.00 97.50 72 ALA A O 1
ATOM 593 N N . SER A 1 73 ? -1.454 8.291 -0.262 1.00 94.38 73 SER A N 1
ATOM 594 C CA . SER A 1 73 ? -1.871 8.049 1.113 1.00 94.38 73 SER A CA 1
ATOM 595 C C . SER A 1 73 ? -1.130 8.987 2.061 1.00 94.38 73 SER A C 1
ATOM 597 O O . SER A 1 73 ? -0.232 9.729 1.661 1.00 94.38 73 SER A O 1
ATOM 599 N N . GLN A 1 74 ? -1.517 8.970 3.331 1.00 91.88 74 GLN A N 1
ATOM 600 C CA . GLN A 1 74 ? -0.761 9.609 4.398 1.00 91.88 74 GLN A CA 1
ATOM 601 C C . GLN A 1 74 ? -0.286 8.531 5.357 1.00 91.88 74 GLN A C 1
ATOM 603 O O . GLN A 1 74 ? -1.062 7.656 5.736 1.00 91.88 74 GLN A O 1
ATOM 608 N N . ARG A 1 75 ? 0.980 8.605 5.762 1.00 88.94 75 ARG A N 1
ATOM 609 C CA . ARG A 1 75 ? 1.566 7.705 6.756 1.00 88.94 75 ARG A CA 1
ATOM 610 C C . ARG A 1 75 ? 1.981 8.510 7.973 1.00 88.94 75 ARG A C 1
ATOM 612 O O . ARG A 1 75 ? 2.549 9.588 7.831 1.00 88.94 75 ARG A O 1
ATOM 619 N N . TYR A 1 76 ? 1.728 7.985 9.165 1.00 81.38 76 TYR A N 1
ATOM 620 C CA . TYR A 1 76 ? 2.254 8.585 10.386 1.00 81.38 76 TYR A CA 1
ATOM 621 C C . TYR A 1 76 ? 3.754 8.291 10.504 1.00 81.38 76 TYR A C 1
ATOM 623 O O . TYR A 1 76 ? 4.158 7.131 10.564 1.00 81.38 76 TYR A O 1
ATOM 631 N N . ASP A 1 77 ? 4.578 9.333 10.506 1.00 82.81 77 ASP A N 1
ATOM 632 C CA . ASP A 1 77 ? 6.007 9.244 10.777 1.00 82.81 77 ASP A CA 1
ATOM 633 C C . ASP A 1 77 ? 6.243 9.421 12.281 1.00 82.81 77 ASP A C 1
ATOM 635 O O . ASP A 1 77 ? 6.091 10.512 12.833 1.00 82.81 77 ASP A O 1
ATOM 639 N N . THR A 1 78 ? 6.611 8.332 12.954 1.00 72.06 78 THR A N 1
ATOM 640 C CA . THR A 1 78 ? 6.818 8.300 14.407 1.00 72.06 78 THR A CA 1
ATOM 641 C C . THR A 1 78 ? 8.022 9.122 14.856 1.00 72.06 78 THR A C 1
ATOM 643 O O . THR A 1 78 ? 8.033 9.579 15.997 1.00 72.06 78 THR A O 1
ATOM 646 N N . ALA A 1 79 ? 9.011 9.349 13.984 1.00 75.44 79 ALA A N 1
ATOM 647 C CA . ALA A 1 79 ? 10.194 10.134 14.323 1.00 75.44 79 ALA A CA 1
ATOM 648 C C . ALA A 1 79 ? 9.873 11.632 14.396 1.00 75.44 79 ALA A C 1
ATOM 650 O O . ALA A 1 79 ? 10.314 12.320 15.316 1.00 75.44 79 ALA A O 1
ATOM 651 N N . SER A 1 80 ? 9.089 12.135 13.437 1.00 88.69 80 SER A N 1
ATOM 652 C CA . SER A 1 80 ? 8.636 13.532 13.429 1.00 88.69 80 SER A CA 1
ATOM 653 C C . SER A 1 80 ? 7.350 13.760 14.228 1.00 88.69 80 SER A C 1
ATOM 655 O O . SER A 1 80 ? 7.043 14.897 14.579 1.00 88.69 80 SER A O 1
ATOM 657 N N . GLY A 1 81 ? 6.585 12.702 14.513 1.00 85.12 81 GLY A N 1
ATOM 658 C CA . GLY A 1 81 ? 5.268 12.784 15.140 1.00 85.12 81 GLY A CA 1
ATOM 659 C C . GLY A 1 81 ? 4.190 13.381 14.226 1.00 85.12 81 GLY A C 1
ATOM 660 O O . GLY A 1 81 ? 3.165 13.849 14.725 1.00 85.12 81 GLY A O 1
ATOM 661 N N . THR A 1 82 ? 4.411 13.394 12.906 1.00 90.19 82 THR A N 1
ATOM 662 C CA . THR A 1 82 ? 3.531 14.035 11.913 1.00 90.19 82 THR A CA 1
ATOM 663 C C . THR A 1 82 ? 3.058 13.055 10.843 1.00 90.19 82 THR A C 1
ATOM 665 O O . THR A 1 82 ? 3.667 12.011 10.624 1.00 90.19 82 THR A O 1
ATOM 668 N N . PHE A 1 83 ? 1.953 13.376 10.166 1.00 86.69 83 PHE A N 1
ATOM 669 C CA . PHE A 1 83 ? 1.565 12.658 8.954 1.00 86.69 83 PHE A CA 1
ATOM 670 C C . PHE A 1 83 ? 2.373 13.181 7.771 1.00 86.69 83 PHE A C 1
ATOM 672 O O . PHE A 1 83 ? 2.435 14.388 7.541 1.00 86.69 83 PHE A O 1
ATOM 679 N N . VAL A 1 84 ? 2.964 12.262 7.017 1.00 92.56 84 VAL A N 1
ATOM 680 C CA . VAL A 1 84 ? 3.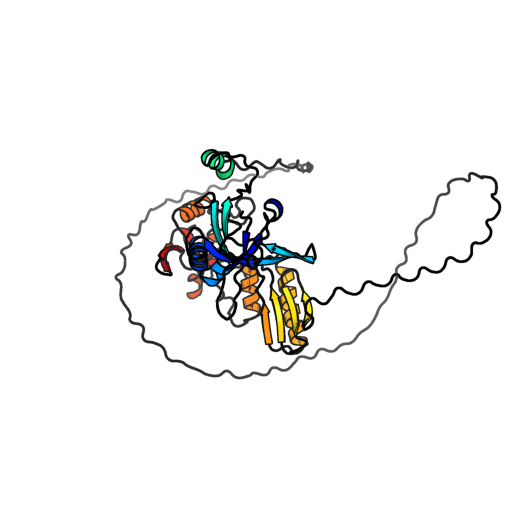683 12.553 5.781 1.00 92.56 84 VAL A CA 1
ATOM 681 C C . VAL A 1 84 ? 2.901 12.009 4.596 1.00 92.56 84 VAL A C 1
ATOM 683 O O . VAL A 1 84 ? 2.371 10.896 4.640 1.00 92.56 84 VAL A O 1
ATOM 686 N N . ASP A 1 85 ? 2.835 12.800 3.530 1.00 94.38 85 ASP A N 1
ATOM 687 C CA . ASP A 1 85 ? 2.203 12.389 2.283 1.00 94.38 85 ASP A CA 1
ATOM 688 C C . ASP A 1 85 ? 3.086 11.352 1.582 1.00 94.38 85 ASP A C 1
ATOM 690 O O . ASP A 1 85 ? 4.276 11.577 1.339 1.00 94.38 85 ASP A O 1
ATOM 694 N N . VAL A 1 86 ? 2.499 10.209 1.245 1.00 94.31 86 VAL A N 1
ATOM 695 C CA . VAL A 1 86 ? 3.158 9.129 0.518 1.00 94.31 86 VAL A CA 1
ATOM 696 C C . VAL A 1 86 ? 2.567 9.078 -0.890 1.00 94.31 86 VAL A C 1
ATOM 698 O O . VAL A 1 86 ? 1.355 8.902 -1.052 1.00 94.31 86 VAL A O 1
ATOM 701 N N . PRO A 1 87 ? 3.385 9.248 -1.942 1.00 95.69 87 PRO A N 1
ATOM 702 C CA . PRO A 1 87 ? 2.892 9.146 -3.303 1.00 95.69 87 PRO A CA 1
ATOM 703 C C . PRO A 1 87 ? 2.431 7.716 -3.601 1.00 95.69 87 PRO A C 1
ATOM 705 O O . PRO A 1 87 ? 3.144 6.753 -3.326 1.00 95.69 87 PRO A O 1
ATOM 708 N N . GLY A 1 88 ? 1.272 7.590 -4.241 1.00 95.38 88 GLY A N 1
ATOM 709 C CA . GLY A 1 88 ? 0.813 6.314 -4.782 1.00 95.38 88 GLY A CA 1
ATOM 710 C C . GLY A 1 88 ? 1.652 5.846 -5.965 1.00 95.38 88 GLY A C 1
ATOM 711 O O . GLY A 1 88 ? 2.364 6.638 -6.598 1.00 95.38 88 GLY A O 1
ATOM 712 N N . GLU A 1 89 ? 1.509 4.573 -6.335 1.00 95.25 89 GLU A N 1
ATOM 713 C CA . GLU A 1 89 ? 2.268 3.991 -7.447 1.00 95.25 89 GLU A CA 1
ATOM 714 C C . GLU A 1 89 ? 1.998 4.693 -8.787 1.00 95.25 89 GLU A C 1
ATOM 716 O O . GLU A 1 89 ? 2.858 4.691 -9.671 1.00 95.25 89 GLU A O 1
ATOM 721 N N . PHE A 1 90 ? 0.843 5.351 -8.957 1.00 95.81 90 PHE A N 1
ATOM 722 C CA . PHE A 1 90 ? 0.588 6.132 -10.167 1.00 95.81 90 PHE A CA 1
ATOM 723 C C . PHE A 1 90 ? 1.538 7.323 -10.286 1.00 95.81 90 PHE A C 1
ATOM 725 O O . PHE A 1 90 ? 2.088 7.553 -11.367 1.00 95.81 90 PHE A O 1
ATOM 732 N N . ALA A 1 91 ? 1.746 8.055 -9.186 1.00 95.69 91 ALA A N 1
ATOM 733 C CA . ALA A 1 91 ? 2.587 9.246 -9.137 1.00 95.69 91 ALA A CA 1
ATOM 734 C C . ALA A 1 91 ? 4.079 8.898 -8.994 1.00 95.69 91 ALA A C 1
ATOM 736 O O . ALA A 1 91 ? 4.941 9.569 -9.572 1.00 95.69 91 ALA A O 1
ATOM 737 N N . GLN A 1 92 ? 4.414 7.823 -8.281 1.00 93.88 92 GLN A N 1
ATOM 738 C CA . GLN A 1 92 ? 5.782 7.338 -8.131 1.00 93.88 92 GLN A CA 1
ATOM 739 C C . GLN A 1 92 ? 5.916 5.901 -8.641 1.00 93.88 92 GLN A C 1
ATOM 741 O O . GLN A 1 92 ? 5.618 4.935 -7.951 1.00 93.88 92 GLN A O 1
ATOM 746 N N . ARG A 1 93 ? 6.454 5.766 -9.857 1.00 88.94 93 ARG A N 1
ATOM 747 C CA . ARG A 1 93 ? 6.647 4.475 -10.526 1.00 88.94 93 ARG A CA 1
ATOM 748 C C . ARG A 1 93 ? 8.080 3.979 -10.392 1.00 88.94 93 ARG A C 1
ATOM 750 O O . ARG A 1 93 ? 9.022 4.772 -10.432 1.00 88.94 93 ARG A O 1
ATOM 757 N N . ARG A 1 94 ? 8.238 2.655 -10.300 1.00 84.19 94 ARG A N 1
ATOM 758 C CA . ARG A 1 94 ? 9.543 1.976 -10.423 1.00 84.19 94 ARG A CA 1
ATOM 759 C C . ARG A 1 94 ? 9.972 1.786 -11.880 1.00 84.19 94 ARG A C 1
ATOM 761 O O . ARG A 1 94 ? 11.163 1.686 -12.147 1.00 84.19 94 ARG A O 1
ATOM 768 N N . PHE A 1 95 ? 9.010 1.748 -12.799 1.00 83.00 95 PHE A N 1
ATOM 769 C CA . PHE A 1 95 ? 9.239 1.573 -14.231 1.00 83.00 95 PHE A CA 1
ATOM 770 C C . PHE A 1 95 ? 9.073 2.888 -14.984 1.00 83.00 95 PHE A C 1
ATOM 772 O O . PHE A 1 95 ? 8.325 3.775 -14.554 1.00 83.00 95 PHE A O 1
ATOM 779 N N . LEU A 1 96 ? 9.764 2.995 -16.120 1.00 81.81 96 LEU A N 1
ATOM 780 C CA . LEU A 1 96 ? 9.586 4.125 -17.016 1.00 81.81 96 LEU A CA 1
ATOM 781 C C . LEU A 1 96 ? 8.155 4.122 -17.581 1.00 81.81 96 LEU A C 1
ATOM 783 O O . LEU A 1 96 ? 7.616 3.064 -17.906 1.00 81.81 96 LEU A O 1
ATOM 787 N N . PRO A 1 97 ? 7.521 5.295 -17.663 1.00 84.56 97 PRO A N 1
ATOM 788 C CA . PRO A 1 97 ? 6.210 5.448 -18.273 1.00 84.56 97 PRO A CA 1
ATOM 789 C C . PRO A 1 97 ? 6.290 5.250 -19.791 1.00 84.56 97 PRO A C 1
ATOM 791 O O . PRO A 1 97 ? 7.325 5.494 -20.405 1.00 84.56 97 PRO A O 1
ATOM 794 N N . GLU A 1 98 ? 5.169 4.867 -20.397 1.00 85.12 98 GLU A N 1
ATOM 795 C CA . GLU A 1 98 ? 5.048 4.695 -21.853 1.00 85.12 98 GLU A CA 1
ATOM 796 C C . GLU A 1 98 ? 5.231 6.016 -22.616 1.00 85.12 98 GLU A C 1
ATOM 798 O O . GLU A 1 98 ? 5.714 6.031 -23.745 1.00 85.12 98 GLU A O 1
ATOM 803 N N . THR A 1 99 ? 4.869 7.135 -21.985 1.00 91.31 99 THR A N 1
ATOM 804 C CA . THR A 1 99 ? 4.949 8.486 -22.547 1.00 91.31 99 THR A CA 1
ATOM 805 C C . THR A 1 99 ? 5.786 9.403 -21.650 1.00 91.31 99 THR A C 1
ATOM 807 O O . THR A 1 99 ? 5.749 9.265 -20.423 1.00 91.31 99 THR A O 1
ATOM 810 N N . PRO A 1 100 ? 6.504 10.397 -22.214 1.00 90.31 100 PRO A N 1
ATOM 811 C CA . PRO A 1 100 ? 7.326 11.325 -21.430 1.00 90.31 100 PRO A CA 1
ATOM 812 C C . PRO A 1 100 ? 6.506 12.327 -20.601 1.00 90.31 100 PRO A C 1
ATOM 814 O O . PRO A 1 100 ? 7.041 12.957 -19.690 1.00 90.31 100 PRO A O 1
ATOM 817 N N . PHE A 1 101 ? 5.194 12.403 -20.827 1.00 94.44 101 PHE A N 1
ATOM 818 C CA . PHE A 1 101 ? 4.258 13.252 -20.093 1.00 94.44 101 PHE A CA 1
ATOM 819 C C . PHE A 1 101 ? 2.929 12.538 -19.819 1.00 94.44 101 PHE A C 1
ATOM 821 O O . PHE A 1 101 ? 2.682 11.444 -20.324 1.00 94.44 101 PHE A O 1
ATOM 828 N N . VAL A 1 102 ? 2.087 13.149 -18.989 1.00 95.06 102 VAL A N 1
ATOM 829 C CA . VAL A 1 102 ? 0.685 12.772 -18.766 1.00 95.06 102 VAL A CA 1
ATOM 830 C C . VAL A 1 102 ? -0.161 14.026 -18.923 1.00 95.06 102 VAL A C 1
ATOM 832 O O . VAL A 1 102 ? 0.211 15.078 -18.406 1.00 95.06 102 VAL A O 1
ATOM 835 N N . GLU A 1 103 ? -1.273 13.910 -19.636 1.00 97.69 103 GLU A N 1
ATOM 836 C CA . GLU A 1 103 ? -2.248 14.987 -19.804 1.00 97.69 103 GLU A CA 1
ATOM 837 C C . GLU A 1 103 ? -3.441 14.744 -18.885 1.00 97.69 103 GLU A C 1
ATOM 839 O O . GLU A 1 103 ? -3.956 13.630 -18.814 1.00 97.69 103 GLU A O 1
ATOM 844 N N . TYR A 1 104 ? -3.873 15.788 -18.190 1.00 98.06 104 TYR A N 1
ATOM 845 C CA . TYR A 1 104 ? -5.011 15.799 -17.289 1.00 98.06 104 TYR A CA 1
ATOM 846 C C . TYR A 1 104 ? -6.041 16.807 -17.783 1.00 98.06 104 TYR A C 1
ATOM 848 O O . TYR A 1 104 ? -5.695 17.935 -18.132 1.00 98.06 104 TYR A O 1
ATOM 856 N N . LEU A 1 105 ? -7.312 16.428 -17.729 1.00 98.38 105 LEU A N 1
ATOM 857 C CA . LEU A 1 105 ? -8.432 17.351 -17.861 1.00 98.38 105 LEU A CA 1
ATOM 858 C C . LEU A 1 105 ? -9.015 17.594 -16.468 1.00 98.38 105 LEU A C 1
ATOM 860 O O . LEU A 1 105 ? -9.637 16.699 -15.893 1.00 98.38 105 LEU A O 1
ATOM 864 N N . LEU A 1 106 ? -8.777 18.781 -15.915 1.00 98.31 106 LEU A N 1
ATOM 865 C CA . LEU A 1 106 ? -9.127 19.143 -14.543 1.00 98.31 106 LEU A CA 1
ATOM 866 C C . LEU A 1 106 ? -10.342 20.069 -14.493 1.00 98.31 106 LEU A C 1
ATOM 868 O O . LEU A 1 106 ? -10.466 20.984 -15.300 1.00 98.31 106 LEU A O 1
ATOM 872 N N . GLN A 1 107 ? -11.190 19.904 -13.484 1.00 98.25 107 GLN A N 1
ATOM 873 C CA . GLN A 1 107 ? -12.229 20.862 -13.118 1.00 98.25 107 GLN A CA 1
ATOM 874 C C . GLN A 1 107 ? -11.999 21.343 -11.693 1.00 98.25 107 GLN A C 1
ATOM 876 O O . GLN A 1 107 ? -12.176 20.603 -10.724 1.00 98.25 107 GLN A O 1
ATOM 881 N N . CYS A 1 108 ? -11.606 22.605 -11.578 1.00 97.44 108 CYS A N 1
ATOM 882 C CA . CYS A 1 108 ? -11.291 23.233 -10.305 1.00 97.44 108 CYS A CA 1
ATOM 883 C C . CYS A 1 108 ? -12.474 24.065 -9.787 1.00 97.44 108 CYS A C 1
ATOM 885 O O . CYS A 1 108 ? -13.180 24.659 -10.603 1.00 97.44 108 CYS A O 1
ATOM 887 N N . PRO A 1 109 ? -12.671 24.188 -8.459 1.00 94.88 109 PRO A N 1
ATOM 888 C CA . PRO A 1 109 ? -13.769 24.979 -7.888 1.00 94.88 109 PRO A CA 1
ATOM 889 C C . PRO A 1 109 ? -13.753 26.461 -8.290 1.00 94.88 109 PRO A C 1
ATOM 891 O O . PRO A 1 109 ? -14.794 27.105 -8.355 1.00 94.88 109 PRO A O 1
ATOM 894 N N . PHE A 1 110 ? -12.565 27.001 -8.563 1.00 93.81 110 PHE A N 1
ATOM 895 C CA . PHE A 1 110 ? -12.349 28.401 -8.930 1.00 93.81 110 PHE A CA 1
ATOM 896 C C . PHE A 1 110 ? -12.380 28.658 -10.445 1.00 93.81 110 PHE A C 1
ATOM 898 O O . PHE A 1 110 ? -12.211 29.798 -10.870 1.00 93.81 110 PHE A O 1
ATOM 905 N N . SER A 1 111 ? -12.565 27.622 -11.270 1.00 96.25 111 SER A N 1
ATOM 906 C CA . SER A 1 111 ? -12.623 27.749 -12.728 1.00 96.25 111 SER A CA 1
ATOM 907 C C . SER A 1 111 ? -13.993 27.327 -13.239 1.00 96.25 111 SER A C 1
ATOM 909 O O . SER A 1 111 ? -14.495 26.266 -12.882 1.00 96.25 111 SER A O 1
ATOM 911 N N . SER A 1 112 ? -14.589 28.128 -14.121 1.00 95.44 112 SER A N 1
ATOM 912 C CA . SER A 1 112 ? -15.833 27.763 -14.810 1.00 95.44 112 SER A CA 1
ATOM 913 C C . SER A 1 112 ? -15.607 26.799 -15.976 1.00 95.44 112 SER A C 1
ATOM 915 O O . SER A 1 112 ? -16.545 26.137 -16.408 1.00 95.44 112 SER A O 1
ATOM 917 N N . SER A 1 113 ? -14.375 26.714 -16.485 1.00 97.38 113 SER A N 1
ATOM 918 C CA . SER A 1 113 ? -14.008 25.876 -17.630 1.00 97.38 113 SER A CA 1
ATOM 919 C C . SER A 1 113 ? -13.006 24.790 -17.228 1.00 97.38 113 SER A C 1
ATOM 921 O O . SER A 1 113 ? -12.152 25.051 -16.368 1.00 97.38 113 SER A O 1
ATOM 923 N N . PRO A 1 114 ? -13.060 23.600 -17.853 1.00 97.88 114 PRO A N 1
ATOM 924 C CA . PRO A 1 114 ? -12.035 22.584 -17.675 1.00 97.88 114 PRO A CA 1
ATOM 925 C C . PRO A 1 114 ? -10.646 23.095 -18.075 1.00 97.88 114 PRO A C 1
ATOM 927 O O . PRO A 1 114 ? -10.491 23.818 -19.059 1.00 97.88 114 PRO A O 1
ATOM 930 N N . ILE A 1 115 ? -9.632 22.697 -17.316 1.00 97.94 115 ILE A N 1
ATOM 931 C CA . ILE A 1 115 ? -8.229 23.050 -17.520 1.00 97.94 115 ILE A CA 1
ATOM 932 C C . ILE A 1 115 ? -7.517 21.831 -18.098 1.00 97.94 115 ILE A C 1
ATOM 934 O O . ILE A 1 115 ? -7.539 20.758 -17.497 1.00 97.94 115 ILE A O 1
ATOM 938 N N . MET A 1 116 ? -6.861 22.000 -19.245 1.00 97.75 116 MET A N 1
ATOM 939 C CA . MET A 1 116 ? -5.942 20.995 -19.772 1.00 97.75 116 MET A CA 1
ATOM 940 C C . MET A 1 116 ? -4.561 21.220 -19.160 1.00 97.75 116 MET A C 1
ATOM 942 O O . MET A 1 116 ? -3.946 22.263 -19.377 1.00 97.75 116 MET A O 1
ATOM 946 N N . LEU A 1 117 ? -4.075 20.247 -18.397 1.00 96.94 117 LEU A N 1
ATOM 947 C CA . LEU A 1 117 ? -2.777 20.294 -17.737 1.00 96.94 117 LEU A CA 1
ATOM 948 C C . LEU A 1 117 ? -1.895 19.164 -18.256 1.00 96.94 117 LEU A C 1
ATOM 950 O O . LEU A 1 117 ? -2.251 17.995 -18.161 1.00 96.94 117 LEU A O 1
ATOM 954 N N . ARG A 1 118 ? -0.708 19.501 -18.750 1.00 96.31 118 ARG A N 1
ATOM 955 C CA . ARG A 1 118 ? 0.301 18.527 -19.168 1.00 96.31 118 ARG A CA 1
ATOM 956 C C . ARG A 1 118 ? 1.460 18.530 -18.183 1.00 96.31 118 ARG A C 1
ATOM 958 O O . ARG A 1 118 ? 2.044 19.575 -17.927 1.00 96.31 118 ARG A O 1
ATOM 965 N N . GLU A 1 119 ? 1.800 17.353 -17.670 1.00 94.25 119 GLU A N 1
ATOM 966 C CA . GLU A 1 119 ? 2.900 17.165 -16.723 1.00 94.25 119 GLU A CA 1
ATOM 967 C C . GLU A 1 119 ? 3.939 16.206 -17.277 1.00 94.25 119 GLU A C 1
ATOM 969 O O . GLU A 1 119 ? 3.623 15.051 -17.585 1.00 94.25 119 GLU A O 1
ATOM 974 N N . ASP A 1 120 ? 5.196 16.629 -17.298 1.00 92.56 120 ASP A N 1
ATOM 975 C CA . ASP A 1 120 ? 6.319 15.768 -17.656 1.00 92.56 120 ASP A CA 1
ATOM 976 C C . ASP A 1 120 ? 6.655 14.791 -16.517 1.00 92.56 120 ASP A C 1
ATOM 978 O O . ASP A 1 120 ? 6.216 14.923 -15.370 1.00 92.56 120 ASP A O 1
ATOM 982 N N . TRP A 1 121 ? 7.338 13.693 -16.831 1.00 89.50 121 TRP A N 1
ATOM 983 C CA . TRP A 1 121 ? 7.845 12.776 -15.808 1.00 89.50 121 TRP A CA 1
ATOM 984 C C . TRP A 1 121 ? 9.207 13.232 -15.302 1.00 89.50 121 TRP A C 1
ATOM 986 O O . TRP A 1 121 ? 10.146 13.374 -16.076 1.00 89.50 121 TRP A O 1
ATOM 996 N N . VAL A 1 122 ? 9.345 13.359 -13.982 1.00 89.31 122 VAL A N 1
ATOM 997 C CA . VAL A 1 122 ? 10.655 13.556 -13.356 1.00 89.31 122 VAL A CA 1
ATOM 998 C C . VAL A 1 122 ? 11.288 12.187 -13.135 1.00 89.31 122 VAL A C 1
ATOM 100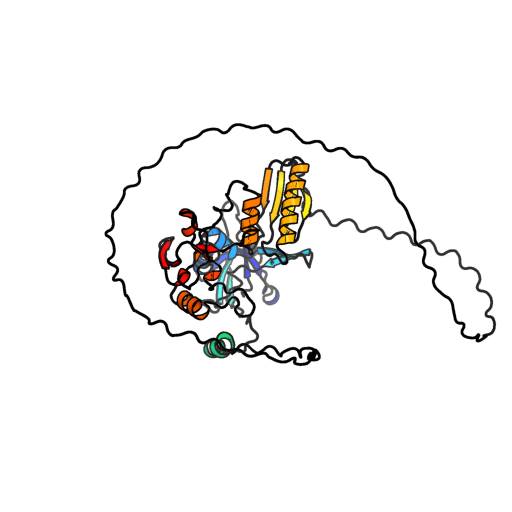0 O O . VAL A 1 122 ? 10.784 11.384 -12.343 1.00 89.31 122 VAL A O 1
ATOM 1003 N N . VAL A 1 123 ? 12.372 11.885 -13.847 1.00 84.69 123 VAL A N 1
ATOM 1004 C CA . VAL A 1 123 ? 13.123 10.636 -13.670 1.00 84.69 123 VAL A CA 1
ATOM 1005 C C . VAL A 1 123 ? 14.198 10.861 -12.615 1.00 84.69 123 VAL A C 1
ATOM 1007 O O . VAL A 1 123 ? 15.115 11.652 -12.810 1.00 84.69 123 VAL A O 1
ATOM 1010 N N . THR A 1 124 ? 14.084 10.162 -11.487 1.00 82.31 124 THR A N 1
ATOM 1011 C CA . THR A 1 124 ? 15.087 10.205 -10.419 1.00 82.31 124 THR A CA 1
ATOM 1012 C C . THR A 1 124 ? 15.847 8.881 -10.412 1.00 82.31 124 THR A C 1
ATOM 1014 O O . THR A 1 124 ? 15.232 7.841 -10.148 1.00 82.31 124 THR A O 1
ATOM 1017 N N . PRO A 1 125 ? 17.158 8.871 -10.704 1.00 72.75 125 PRO A N 1
ATOM 1018 C CA . PRO A 1 125 ? 17.941 7.645 -10.660 1.00 72.75 125 PRO A CA 1
ATOM 1019 C C . PRO A 1 125 ? 18.029 7.140 -9.212 1.00 72.75 125 PRO A C 1
ATOM 1021 O O . PRO A 1 125 ? 18.415 7.877 -8.308 1.00 72.75 125 PRO A O 1
ATOM 1024 N N . ARG A 1 126 ? 17.643 5.878 -8.975 1.00 66.88 126 ARG A N 1
ATOM 1025 C CA . ARG A 1 126 ? 17.709 5.253 -7.636 1.00 66.88 126 ARG A CA 1
ATOM 1026 C C . ARG A 1 126 ? 19.123 4.864 -7.216 1.00 66.88 126 ARG A C 1
ATOM 1028 O O . ARG A 1 126 ? 19.399 4.772 -6.027 1.00 66.88 126 ARG A O 1
ATOM 1035 N N . ALA A 1 127 ? 20.001 4.629 -8.181 1.00 68.38 127 ALA A N 1
ATOM 1036 C CA . ALA A 1 127 ? 21.415 4.411 -7.943 1.00 68.38 127 ALA A CA 1
ATOM 1037 C C . ALA A 1 127 ? 22.185 5.595 -8.531 1.00 68.38 127 ALA A C 1
ATOM 1039 O O . ALA A 1 127 ? 21.808 6.099 -9.587 1.00 68.38 127 ALA A O 1
ATOM 1040 N N . GLN A 1 128 ? 23.285 6.011 -7.896 1.00 65.38 128 GLN A N 1
ATOM 1041 C CA . GLN A 1 128 ? 24.221 7.011 -8.441 1.00 65.38 128 GLN A CA 1
ATOM 1042 C C . GLN A 1 128 ? 25.036 6.454 -9.622 1.00 65.38 128 GLN A C 1
ATOM 1044 O O . GLN A 1 128 ? 26.231 6.708 -9.771 1.00 65.38 128 GLN A O 1
ATOM 1049 N N . VAL A 1 129 ? 24.404 5.631 -10.445 1.00 68.94 129 VAL A N 1
ATOM 1050 C CA . VAL A 1 129 ? 24.986 5.119 -11.665 1.00 68.94 129 VAL A CA 1
ATOM 1051 C C . VAL A 1 129 ? 24.703 6.164 -12.729 1.00 68.94 129 VAL A C 1
ATOM 1053 O O . VAL A 1 129 ? 23.549 6.486 -12.996 1.00 68.94 129 VAL A O 1
ATOM 1056 N N . LYS A 1 130 ? 25.762 6.734 -13.302 1.00 71.88 130 LYS A N 1
ATOM 1057 C CA . LYS A 1 130 ? 25.636 7.632 -14.449 1.00 71.88 130 LYS A CA 1
ATOM 1058 C C . LYS A 1 130 ? 25.297 6.795 -15.679 1.00 71.88 130 LYS A C 1
ATOM 1060 O O . LYS A 1 130 ? 26.036 5.866 -16.010 1.00 71.88 130 LYS A O 1
ATOM 1065 N N . PHE A 1 131 ? 24.188 7.116 -16.324 1.00 74.00 131 PHE A N 1
ATOM 1066 C CA . PHE A 1 131 ? 23.807 6.564 -17.613 1.00 74.00 131 PHE A CA 1
ATOM 1067 C C . PHE A 1 131 ? 23.031 7.630 -18.379 1.00 74.00 131 PHE A C 1
ATOM 1069 O O . PHE A 1 131 ? 22.223 8.349 -17.794 1.00 74.00 131 PHE A O 1
ATOM 1076 N N . ASP A 1 132 ? 23.289 7.707 -19.676 1.00 76.12 132 ASP A N 1
ATOM 1077 C CA . ASP A 1 132 ? 22.675 8.687 -20.575 1.00 76.12 132 ASP A CA 1
ATOM 1078 C C . ASP A 1 132 ? 21.705 8.002 -21.556 1.00 76.12 132 ASP A C 1
ATOM 1080 O O . ASP A 1 132 ? 20.936 8.656 -22.256 1.00 76.12 132 ASP A O 1
ATOM 1084 N N . ASP A 1 133 ? 21.704 6.665 -21.579 1.00 60.75 133 ASP A N 1
ATOM 1085 C CA . ASP A 1 133 ? 20.854 5.824 -22.415 1.00 60.75 133 ASP A CA 1
ATOM 1086 C C . ASP A 1 133 ? 20.640 4.427 -21.789 1.00 60.75 133 ASP A C 1
ATOM 1088 O O . ASP A 1 133 ? 21.192 4.076 -20.740 1.00 60.75 133 ASP A O 1
ATOM 1092 N N . ALA A 1 134 ? 19.812 3.602 -22.434 1.00 61.88 134 ALA A N 1
ATOM 1093 C CA . ALA A 1 134 ? 19.527 2.247 -21.962 1.00 61.88 134 ALA A CA 1
ATOM 1094 C C . ALA A 1 134 ? 20.769 1.331 -21.971 1.00 61.88 134 ALA A C 1
ATOM 1096 O O . ALA A 1 134 ? 20.896 0.465 -21.105 1.00 61.88 134 ALA A O 1
ATOM 1097 N N . ALA A 1 135 ? 21.691 1.513 -22.922 1.00 73.81 135 ALA A N 1
ATOM 1098 C CA . ALA A 1 135 ? 22.898 0.695 -23.041 1.00 73.81 135 ALA A CA 1
ATOM 1099 C C . ALA A 1 135 ? 23.872 0.955 -21.880 1.00 73.81 135 ALA A C 1
ATOM 1101 O O . ALA A 1 135 ? 24.320 0.017 -21.218 1.00 73.81 135 ALA A O 1
ATOM 1102 N N . SER A 1 136 ? 24.144 2.224 -21.582 1.00 74.38 136 SER A N 1
ATOM 1103 C CA . SER A 1 136 ? 24.951 2.655 -20.441 1.00 74.38 136 SER A CA 1
ATOM 1104 C C . SER A 1 136 ? 24.303 2.284 -19.107 1.00 74.38 136 SER A C 1
ATOM 1106 O O . SER A 1 136 ? 25.024 1.923 -18.180 1.00 74.38 136 SER A O 1
ATOM 1108 N N . PHE A 1 137 ? 22.968 2.253 -19.005 1.00 73.00 137 PHE A N 1
ATOM 1109 C CA . PHE A 1 137 ? 22.288 1.718 -17.821 1.00 73.00 137 PHE A CA 1
ATOM 1110 C C . PHE A 1 137 ? 22.584 0.230 -17.615 1.00 73.00 137 PHE A C 1
ATOM 1112 O O . PHE A 1 137 ? 23.002 -0.167 -16.529 1.00 73.00 137 PHE A O 1
ATOM 1119 N N . VAL A 1 138 ? 22.416 -0.601 -18.650 1.00 71.88 138 VAL A N 1
ATOM 1120 C CA . VAL A 1 138 ? 22.687 -2.044 -18.541 1.00 71.88 138 VAL A CA 1
ATOM 1121 C C . VAL A 1 138 ? 24.145 -2.288 -18.159 1.00 71.88 138 VAL A C 1
ATOM 1123 O O . VAL A 1 138 ? 24.410 -3.052 -17.233 1.00 71.88 138 VAL A O 1
ATOM 1126 N N . MET A 1 139 ? 25.084 -1.598 -18.807 1.00 78.00 139 MET A N 1
ATOM 1127 C CA . MET A 1 139 ? 26.510 -1.753 -18.518 1.00 78.00 139 MET A CA 1
ATOM 1128 C C . MET A 1 139 ? 26.881 -1.287 -17.109 1.00 78.00 139 MET A C 1
ATOM 1130 O O . MET A 1 139 ? 27.576 -2.002 -16.392 1.00 78.00 139 MET A O 1
ATOM 1134 N N . ASN A 1 140 ? 26.406 -0.114 -16.692 1.00 73.88 140 ASN A N 1
ATOM 1135 C CA . ASN A 1 140 ? 26.879 0.521 -15.464 1.00 73.88 140 ASN A CA 1
ATOM 1136 C C . ASN A 1 140 ? 26.061 0.134 -14.221 1.00 73.88 140 ASN A C 1
ATOM 1138 O O . ASN A 1 140 ? 26.558 0.288 -13.107 1.00 73.88 140 ASN A O 1
ATOM 1142 N N . ALA A 1 141 ? 24.810 -0.312 -14.380 1.00 73.56 141 ALA A N 1
ATOM 1143 C CA . ALA A 1 141 ? 23.918 -0.654 -13.268 1.00 73.56 141 ALA A CA 1
ATOM 1144 C C . ALA A 1 141 ? 23.631 -2.155 -13.171 1.00 73.56 141 ALA A C 1
ATOM 1146 O O . ALA A 1 141 ? 23.584 -2.683 -12.064 1.00 73.56 141 ALA A O 1
ATOM 1147 N N . CYS A 1 142 ? 23.408 -2.838 -14.299 1.00 73.88 142 CYS A N 1
ATOM 1148 C CA . CYS A 1 142 ? 22.998 -4.247 -14.291 1.00 73.88 142 CYS A CA 1
ATOM 1149 C C . CYS A 1 142 ? 24.181 -5.216 -14.366 1.00 73.88 142 CYS A C 1
ATOM 1151 O O . CYS A 1 142 ? 24.142 -6.266 -13.733 1.00 73.88 142 CYS A O 1
ATOM 1153 N N . LEU A 1 143 ? 25.197 -4.883 -15.165 1.00 76.88 143 LEU A N 1
ATOM 1154 C CA . LEU A 1 143 ? 26.369 -5.729 -15.413 1.00 76.88 143 LEU A CA 1
ATOM 1155 C C . LEU A 1 143 ? 27.620 -5.270 -14.666 1.00 76.88 143 LEU A C 1
ATOM 1157 O O . LEU A 1 143 ? 28.628 -5.973 -14.702 1.00 76.88 143 LEU A O 1
ATOM 1161 N N . ALA A 1 144 ? 27.578 -4.105 -14.017 1.00 75.44 144 ALA A N 1
ATOM 1162 C CA . ALA A 1 144 ? 28.700 -3.643 -13.222 1.00 75.44 144 ALA A CA 1
ATOM 1163 C C . ALA A 1 144 ? 28.986 -4.673 -12.128 1.00 75.44 144 ALA A C 1
ATOM 1165 O O . ALA A 1 144 ? 28.099 -5.013 -11.341 1.00 75.44 144 ALA A O 1
ATOM 1166 N N . GLU A 1 145 ? 30.223 -5.175 -12.099 1.00 74.19 145 GLU A N 1
ATOM 1167 C CA . GLU A 1 145 ? 30.660 -6.062 -11.029 1.00 74.19 145 GLU A CA 1
ATOM 1168 C C . GLU A 1 145 ? 30.370 -5.390 -9.681 1.00 74.19 145 GLU A C 1
ATOM 1170 O O . GLU A 1 145 ? 30.539 -4.165 -9.565 1.00 74.19 145 GLU A O 1
ATOM 1175 N N . PRO A 1 146 ? 29.917 -6.150 -8.665 1.00 65.94 146 PRO A N 1
ATOM 1176 C CA . PRO A 1 146 ? 29.679 -5.596 -7.345 1.00 65.94 146 PRO A CA 1
ATOM 1177 C C . PRO A 1 146 ? 30.938 -4.849 -6.932 1.00 65.94 146 PRO A C 1
ATOM 1179 O O . PRO A 1 146 ? 32.004 -5.458 -6.827 1.00 65.94 146 PRO A O 1
ATOM 1182 N N . ARG A 1 147 ? 30.841 -3.524 -6.747 1.00 62.03 147 ARG A N 1
ATOM 1183 C CA . ARG A 1 147 ? 31.959 -2.757 -6.196 1.00 62.03 147 ARG A CA 1
ATOM 1184 C C . ARG A 1 147 ? 32.337 -3.469 -4.912 1.00 62.03 147 ARG A C 1
ATOM 1186 O O . ARG A 1 147 ? 31.543 -3.470 -3.973 1.00 62.03 147 ARG A O 1
ATOM 1193 N N . SER A 1 148 ? 33.517 -4.084 -4.891 1.00 57.69 148 SER A N 1
ATOM 1194 C CA . SER A 1 148 ? 34.098 -4.602 -3.666 1.00 57.69 148 SER A CA 1
ATOM 1195 C C . SER A 1 148 ? 34.098 -3.426 -2.705 1.00 57.69 148 SER A C 1
ATOM 1197 O O . SER A 1 148 ? 34.810 -2.441 -2.935 1.00 57.69 148 SER A O 1
ATOM 1199 N N . LEU A 1 149 ? 33.207 -3.468 -1.711 1.00 53.19 149 LEU A N 1
ATOM 1200 C CA . LEU A 1 149 ? 33.173 -2.450 -0.675 1.00 53.19 149 LEU A CA 1
ATOM 1201 C C . LEU A 1 149 ? 34.604 -2.343 -0.151 1.00 53.19 149 LEU A C 1
ATOM 1203 O O . LEU A 1 149 ? 35.233 -3.391 0.022 1.00 53.19 149 LEU A O 1
ATOM 1207 N N . PRO A 1 150 ? 35.149 -1.126 0.024 1.00 57.06 150 PRO A N 1
ATOM 1208 C CA . PRO A 1 150 ? 36.487 -0.973 0.563 1.00 57.06 150 PRO A CA 1
ATOM 1209 C C . PRO A 1 150 ? 36.532 -1.775 1.854 1.00 57.06 150 PRO A C 1
ATOM 1211 O O . PRO A 1 150 ? 35.820 -1.448 2.806 1.00 57.06 150 PRO A O 1
ATOM 1214 N N . THR A 1 151 ? 37.286 -2.876 1.832 1.00 53.16 151 THR A N 1
ATOM 1215 C CA . THR A 1 151 ? 37.446 -3.754 2.980 1.00 53.16 151 THR A CA 1
ATOM 1216 C C . THR A 1 151 ? 37.924 -2.853 4.094 1.00 53.16 151 THR A C 1
ATOM 1218 O O . THR A 1 151 ? 39.025 -2.302 4.020 1.00 53.16 151 THR A O 1
ATOM 1221 N N . THR A 1 152 ? 37.058 -2.610 5.076 1.00 51.53 152 THR A N 1
ATOM 1222 C CA . THR A 1 152 ? 37.440 -1.858 6.263 1.00 51.53 152 THR A CA 1
ATOM 1223 C C . THR A 1 152 ? 38.656 -2.600 6.799 1.00 51.53 152 THR A C 1
ATOM 1225 O O . THR A 1 152 ? 38.549 -3.819 6.956 1.00 51.53 152 THR A O 1
ATOM 1228 N N . PRO A 1 153 ? 39.826 -1.954 6.958 1.00 59.19 153 PRO A N 1
ATOM 1229 C CA . PRO A 1 153 ? 41.025 -2.656 7.382 1.00 59.19 153 PRO A CA 1
ATOM 1230 C C . PRO A 1 153 ? 40.679 -3.389 8.671 1.00 59.19 153 PRO A C 1
ATOM 1232 O O . PRO A 1 153 ? 40.387 -2.758 9.688 1.00 59.19 153 PRO A O 1
ATOM 1235 N N . HIS A 1 154 ? 40.604 -4.720 8.590 1.00 51.47 154 HIS A N 1
ATOM 1236 C CA . HIS A 1 154 ? 40.308 -5.532 9.754 1.00 51.47 154 HIS A CA 1
ATOM 1237 C C . HIS A 1 154 ? 41.373 -5.185 10.796 1.00 51.47 154 HIS A C 1
ATOM 1239 O O . HIS A 1 154 ? 42.561 -5.190 10.451 1.00 51.47 154 HIS A O 1
ATOM 1245 N N . PRO A 1 155 ? 40.987 -4.845 12.039 1.00 56.12 155 PRO A N 1
ATOM 1246 C CA . PRO A 1 155 ? 41.961 -4.697 13.104 1.00 56.12 155 PRO A CA 1
ATOM 1247 C C . PRO A 1 155 ? 42.770 -5.990 13.141 1.00 56.12 155 PRO A C 1
ATOM 1249 O O . PRO A 1 155 ? 42.203 -7.077 13.252 1.00 56.12 155 PRO A O 1
ATOM 1252 N N . VAL A 1 156 ? 44.080 -5.854 12.933 1.00 55.84 156 VAL A N 1
ATOM 1253 C CA . VAL A 1 156 ? 45.030 -6.963 12.893 1.00 55.84 156 VAL A CA 1
ATOM 1254 C C . VAL A 1 156 ? 44.935 -7.676 14.234 1.00 55.84 156 VAL A C 1
ATOM 1256 O O . VAL A 1 156 ? 45.499 -7.229 15.231 1.00 55.84 156 VAL A O 1
ATOM 1259 N N . HIS A 1 157 ? 44.168 -8.761 14.271 1.00 51.25 157 HIS A N 1
ATOM 1260 C CA . HIS A 1 157 ? 44.152 -9.655 15.409 1.00 51.25 157 HIS A CA 1
ATOM 1261 C C . HIS A 1 157 ? 45.494 -10.399 15.387 1.00 51.25 157 HIS A C 1
ATOM 1263 O O . HIS A 1 157 ? 45.822 -11.001 14.361 1.00 51.25 157 HIS A O 1
ATOM 1269 N N . PRO A 1 158 ? 46.308 -10.333 16.454 1.00 50.06 158 PRO A N 1
ATOM 1270 C CA . PRO A 1 158 ? 47.577 -11.046 16.496 1.00 50.06 158 PRO A CA 1
ATOM 1271 C C . PRO A 1 158 ? 47.321 -12.549 16.347 1.00 50.06 158 PRO A C 1
ATOM 1273 O O . PRO A 1 158 ? 46.557 -13.133 17.118 1.00 50.06 158 PRO A O 1
ATOM 1276 N N . SER A 1 159 ? 47.940 -13.146 15.325 1.00 51.03 159 SER A N 1
ATOM 1277 C CA . SER A 1 159 ? 47.872 -14.579 15.036 1.00 51.03 159 SER A CA 1
ATOM 1278 C C . SER A 1 159 ? 48.229 -15.411 16.269 1.00 51.03 159 SER A C 1
ATOM 1280 O O . SER A 1 159 ? 49.306 -15.211 16.838 1.00 51.03 159 SER A O 1
ATOM 1282 N N . PRO A 1 160 ? 47.400 -16.396 16.651 1.00 56.78 160 PRO A N 1
ATOM 1283 C CA . PRO A 1 160 ? 47.843 -17.492 17.495 1.00 56.78 160 PRO A CA 1
ATOM 1284 C C . PRO A 1 160 ? 48.800 -18.390 16.701 1.00 56.78 160 PRO A C 1
ATOM 1286 O O . PRO A 1 160 ? 48.586 -18.652 15.516 1.00 56.78 160 PRO A O 1
ATOM 1289 N N . ASN A 1 161 ? 49.863 -18.836 17.369 1.00 54.44 161 ASN A N 1
ATOM 1290 C CA . ASN A 1 161 ? 50.895 -19.720 16.831 1.00 54.44 161 ASN A CA 1
ATOM 1291 C C . ASN A 1 161 ? 50.323 -20.995 16.178 1.00 54.44 161 ASN A C 1
ATOM 1293 O O . ASN A 1 161 ? 49.316 -21.525 16.652 1.00 54.44 161 ASN A O 1
ATOM 1297 N N . PRO A 1 162 ? 50.995 -21.529 15.141 1.00 51.12 162 PRO A N 1
ATOM 1298 C CA . PRO A 1 162 ? 50.621 -22.791 14.529 1.00 51.12 162 PRO A CA 1
ATOM 1299 C C . PRO A 1 162 ? 51.118 -23.950 15.396 1.00 51.12 162 PRO A C 1
ATOM 1301 O O . PRO A 1 162 ? 52.319 -24.066 15.636 1.00 51.12 162 PRO A O 1
ATOM 1304 N N . ASP A 1 163 ? 50.204 -24.820 15.817 1.00 47.47 163 ASP A N 1
ATOM 1305 C CA . ASP A 1 163 ? 50.548 -26.136 16.358 1.00 47.47 163 ASP A CA 1
ATOM 1306 C C . ASP A 1 163 ? 50.264 -27.243 15.327 1.00 47.47 163 ASP A C 1
ATOM 1308 O O . ASP A 1 163 ? 49.464 -27.057 14.399 1.00 47.47 163 ASP A O 1
ATOM 1312 N N . PRO A 1 164 ? 50.976 -28.378 15.430 1.00 53.69 164 PRO A N 1
ATOM 1313 C CA . PRO A 1 164 ? 51.273 -29.238 14.303 1.00 53.69 164 PRO A CA 1
ATOM 1314 C C . PRO A 1 164 ? 50.165 -30.244 13.999 1.00 53.69 164 PRO A C 1
ATOM 1316 O O . PRO A 1 164 ? 49.447 -30.751 14.860 1.00 53.69 164 PRO A O 1
ATOM 1319 N N . SER A 1 165 ? 50.103 -30.580 12.717 1.00 46.44 165 SER A N 1
ATOM 1320 C CA . SER A 1 165 ? 49.299 -31.651 12.143 1.00 46.44 165 SER A CA 1
ATOM 1321 C C . SER A 1 165 ? 49.563 -33.015 12.789 1.00 46.44 165 SER A C 1
ATOM 1323 O O . SER A 1 165 ? 50.707 -33.330 13.123 1.00 46.44 165 SER A O 1
ATOM 1325 N N . PRO A 1 166 ? 48.567 -33.913 12.731 1.00 50.62 166 PRO A N 1
ATOM 1326 C CA . PRO A 1 166 ? 48.862 -35.308 12.461 1.00 50.62 166 PRO A CA 1
ATOM 1327 C C . PRO A 1 166 ? 48.148 -35.812 11.203 1.00 50.62 166 PRO A C 1
ATOM 1329 O O . PRO A 1 166 ? 46.959 -35.602 10.969 1.00 50.62 166 PRO A O 1
ATOM 1332 N N . SER A 1 167 ? 48.933 -36.522 10.397 1.00 41.22 167 SER A N 1
ATOM 1333 C CA . SER A 1 167 ? 48.499 -37.320 9.258 1.00 41.22 167 SER A CA 1
ATOM 1334 C C . SER A 1 167 ? 47.711 -38.557 9.703 1.00 41.22 167 SER A C 1
ATOM 1336 O O . SER A 1 167 ? 48.040 -39.140 10.733 1.00 41.22 167 SER A O 1
ATOM 1338 N N . THR A 1 168 ? 46.770 -39.027 8.879 1.00 40.03 168 THR A N 1
ATOM 1339 C CA . THR A 1 168 ? 46.706 -40.412 8.341 1.00 40.03 168 THR A CA 1
ATOM 1340 C C . THR A 1 168 ? 45.437 -40.565 7.490 1.00 40.03 168 THR A C 1
ATOM 1342 O O . THR A 1 168 ? 44.316 -40.418 7.954 1.00 40.03 168 THR A O 1
ATOM 1345 N N . SER A 1 169 ? 45.593 -40.666 6.170 1.00 42.03 169 SER A N 1
ATOM 1346 C CA . SER A 1 169 ? 45.427 -41.899 5.383 1.00 42.03 169 SER A CA 1
ATOM 1347 C C . SER A 1 169 ? 44.225 -42.782 5.757 1.00 42.03 169 SER A C 1
ATOM 1349 O O . SER A 1 169 ? 44.303 -43.603 6.669 1.00 42.03 169 SER A O 1
ATOM 1351 N N . ARG A 1 170 ? 43.165 -42.743 4.935 1.00 39.69 170 ARG A N 1
ATOM 1352 C CA . ARG A 1 170 ? 42.360 -43.944 4.667 1.00 39.69 170 ARG A CA 1
ATOM 1353 C C . ARG A 1 170 ? 41.759 -43.927 3.260 1.00 39.69 170 ARG A C 1
ATOM 1355 O O . ARG A 1 170 ? 40.873 -43.141 2.943 1.00 39.69 170 ARG A O 1
ATOM 1362 N N . ARG A 1 171 ? 42.282 -44.829 2.424 1.00 40.56 171 ARG A N 1
ATOM 1363 C CA . ARG A 1 171 ? 41.779 -45.204 1.094 1.00 40.56 171 ARG A CA 1
ATOM 1364 C C . ARG A 1 171 ? 40.350 -45.758 1.186 1.00 40.56 171 ARG A C 1
ATOM 1366 O O . ARG A 1 171 ? 40.089 -46.617 2.026 1.00 40.56 171 ARG A O 1
ATOM 1373 N N . ARG A 1 172 ? 39.476 -45.356 0.258 1.00 39.66 172 ARG A N 1
ATOM 1374 C CA . ARG A 1 172 ? 38.232 -46.065 -0.098 1.00 39.66 172 ARG A CA 1
ATOM 1375 C C . ARG A 1 172 ? 38.315 -46.540 -1.563 1.00 39.66 172 ARG A C 1
ATOM 1377 O O . ARG A 1 172 ? 38.841 -45.790 -2.384 1.00 39.66 172 ARG A O 1
ATOM 1384 N N . PRO A 1 173 ? 37.846 -47.759 -1.888 1.00 49.94 173 PRO A N 1
ATOM 1385 C CA . PRO A 1 173 ? 37.802 -48.286 -3.255 1.00 49.94 173 PRO A CA 1
ATOM 1386 C C . PRO A 1 173 ? 36.574 -47.770 -4.042 1.00 49.94 173 PRO A C 1
ATOM 1388 O O . PRO A 1 173 ? 35.660 -47.205 -3.435 1.00 49.94 173 PRO A O 1
ATOM 1391 N N . PRO A 1 174 ? 36.552 -47.934 -5.382 1.00 51.88 174 PRO A N 1
ATOM 1392 C CA . PRO A 1 174 ? 35.585 -47.279 -6.257 1.00 51.88 174 PRO A CA 1
ATOM 1393 C C . PRO A 1 174 ? 34.267 -48.059 -6.341 1.00 51.88 174 PRO A C 1
ATOM 1395 O O . PRO A 1 174 ? 34.272 -49.278 -6.506 1.00 51.88 174 PRO A O 1
ATOM 1398 N N . HIS A 1 175 ? 33.140 -47.345 -6.285 1.00 44.31 175 HIS A N 1
ATOM 1399 C CA . HIS A 1 175 ? 31.831 -47.885 -6.646 1.00 44.31 175 HIS A CA 1
ATOM 1400 C C . HIS A 1 175 ? 31.484 -47.524 -8.092 1.00 44.31 175 HIS A C 1
ATOM 1402 O O . HIS A 1 175 ? 31.487 -46.362 -8.492 1.00 44.31 175 HIS A O 1
ATOM 1408 N N . THR A 1 176 ? 31.203 -48.574 -8.851 1.00 38.09 176 THR A N 1
ATOM 1409 C CA . THR A 1 176 ? 30.738 -48.629 -10.234 1.00 38.09 176 THR A CA 1
ATOM 1410 C C . THR A 1 176 ? 29.329 -48.043 -10.361 1.00 38.09 176 THR A C 1
ATOM 1412 O O . THR A 1 176 ? 28.412 -48.461 -9.658 1.00 38.09 176 THR A O 1
ATOM 1415 N N . THR A 1 177 ? 29.139 -47.100 -11.281 1.00 36.50 177 THR A N 1
ATOM 1416 C CA . THR A 1 177 ? 27.839 -46.536 -11.666 1.00 36.50 177 THR A CA 1
ATOM 1417 C C . THR A 1 177 ? 27.168 -47.416 -12.724 1.00 36.50 177 THR A C 1
ATOM 1419 O O . THR A 1 177 ? 27.655 -47.523 -13.847 1.00 36.50 177 THR A O 1
ATOM 1422 N N . ALA A 1 178 ? 26.029 -48.025 -12.384 1.00 35.56 178 ALA A N 1
ATOM 1423 C CA . ALA A 1 178 ? 25.110 -48.637 -13.343 1.00 35.56 178 ALA A CA 1
ATOM 1424 C C . ALA A 1 178 ? 23.954 -47.665 -13.620 1.00 35.56 178 ALA A C 1
ATOM 1426 O O . ALA A 1 178 ? 23.218 -47.272 -12.718 1.00 35.56 178 ALA A O 1
ATOM 1427 N N . THR A 1 179 ? 23.827 -47.244 -14.874 1.00 35.88 179 THR A N 1
ATOM 1428 C CA . THR A 1 179 ? 22.795 -46.329 -15.367 1.00 35.88 179 THR A CA 1
ATOM 1429 C C . THR A 1 179 ? 21.544 -47.137 -15.714 1.00 35.88 179 THR A C 1
ATOM 1431 O O . THR A 1 179 ? 21.526 -47.836 -16.723 1.00 35.88 179 THR A O 1
ATOM 1434 N N . HIS A 1 180 ? 20.486 -47.043 -14.906 1.00 36.69 180 HIS A N 1
ATOM 1435 C CA . HIS A 1 180 ? 19.150 -47.514 -15.284 1.00 36.69 180 HIS A CA 1
ATOM 1436 C C . HIS A 1 180 ? 18.223 -46.316 -15.485 1.00 36.69 180 HIS A C 1
ATOM 1438 O O . HIS A 1 180 ? 17.973 -45.536 -14.572 1.00 36.69 180 HIS A O 1
ATOM 1444 N N . ARG A 1 181 ? 17.732 -46.176 -16.717 1.00 32.91 181 ARG A N 1
ATOM 1445 C CA . ARG A 1 181 ? 16.757 -45.175 -17.151 1.00 32.91 181 ARG A CA 1
ATOM 1446 C C . ARG A 1 181 ? 15.372 -45.838 -17.145 1.00 32.91 181 ARG A C 1
ATOM 1448 O O . ARG A 1 181 ? 15.196 -46.781 -17.917 1.00 32.91 181 ARG A O 1
ATOM 1455 N N . PRO A 1 182 ? 14.401 -45.405 -16.325 1.00 39.84 182 PRO A N 1
ATOM 1456 C CA . PRO A 1 182 ? 13.028 -45.866 -16.461 1.00 39.84 182 PRO A CA 1
ATOM 1457 C C . PRO A 1 182 ? 12.278 -45.017 -17.493 1.00 39.84 182 PRO A C 1
ATOM 1459 O O . PRO A 1 182 ? 12.260 -43.788 -17.433 1.00 39.84 182 PRO A O 1
ATOM 1462 N N . THR A 1 183 ? 11.664 -45.703 -18.451 1.00 33.94 183 THR A N 1
ATOM 1463 C CA . THR A 1 183 ? 10.710 -45.155 -19.417 1.00 33.94 183 THR A CA 1
ATOM 1464 C C . THR A 1 183 ? 9.369 -44.939 -18.715 1.00 33.94 183 THR A C 1
ATOM 1466 O O . THR A 1 183 ? 8.811 -45.890 -18.174 1.00 33.94 183 THR A O 1
ATOM 1469 N N . TYR A 1 184 ? 8.851 -43.709 -18.719 1.00 37.72 184 TYR A N 1
ATOM 1470 C CA . TYR A 1 184 ? 7.533 -43.382 -18.168 1.00 37.72 184 TYR A CA 1
ATOM 1471 C C . TYR A 1 184 ? 6.487 -43.337 -19.289 1.00 37.72 184 TYR A C 1
ATOM 1473 O O . TYR A 1 184 ? 6.636 -42.590 -20.256 1.00 37.72 184 TYR A O 1
ATOM 1481 N N . THR A 1 185 ? 5.430 -44.133 -19.148 1.00 39.41 185 THR A N 1
ATOM 1482 C CA . THR A 1 185 ? 4.192 -44.053 -19.939 1.00 39.41 185 THR A CA 1
ATOM 1483 C C . THR A 1 185 ? 3.116 -43.331 -19.123 1.00 39.41 185 THR A C 1
ATOM 1485 O O . THR A 1 185 ? 2.901 -43.712 -17.972 1.00 39.41 185 THR A O 1
ATOM 1488 N N . PRO A 1 186 ? 2.422 -42.323 -19.682 1.00 41.41 186 PRO A N 1
ATOM 1489 C CA . PRO A 1 186 ? 1.413 -41.566 -18.947 1.00 41.41 186 PRO A CA 1
ATOM 1490 C C . PRO A 1 186 ? 0.094 -42.351 -18.814 1.00 41.41 186 PRO A C 1
ATOM 1492 O O . PRO A 1 186 ? -0.306 -43.021 -19.771 1.00 41.41 186 PRO A O 1
ATOM 1495 N N . PRO A 1 187 ? -0.614 -42.258 -17.670 1.00 40.44 187 PRO A N 1
ATOM 1496 C CA . PRO A 1 187 ? -1.922 -42.869 -17.511 1.00 40.44 187 PRO A CA 1
ATOM 1497 C C . PRO A 1 187 ? -3.055 -41.972 -18.027 1.00 40.44 187 PRO A C 1
ATOM 1499 O O . PRO A 1 187 ? -3.039 -40.745 -17.929 1.00 40.44 187 PRO A O 1
ATOM 1502 N N . THR A 1 188 ? -4.050 -42.660 -18.573 1.00 34.22 188 THR A N 1
ATOM 1503 C CA . THR A 1 188 ? -5.290 -42.179 -19.175 1.00 34.22 188 THR A CA 1
ATOM 1504 C C . THR A 1 188 ? -6.185 -41.454 -18.167 1.00 34.22 188 THR A C 1
ATOM 1506 O O . THR A 1 188 ? -6.411 -41.928 -17.056 1.00 34.22 188 THR A O 1
ATOM 1509 N N . SER A 1 189 ? -6.740 -40.323 -18.590 1.00 33.03 189 SER A N 1
ATOM 1510 C CA . SER A 1 189 ? -7.703 -39.499 -17.862 1.00 33.03 189 SER A CA 1
ATOM 1511 C C . SER A 1 189 ? -9.020 -40.239 -17.593 1.00 33.03 189 SER A C 1
ATOM 1513 O O . SER A 1 189 ? -9.736 -40.608 -18.523 1.00 33.03 189 SER A O 1
ATOM 1515 N N . GLN A 1 190 ? -9.378 -40.403 -16.317 1.00 34.12 190 GLN A N 1
ATOM 1516 C CA . GLN A 1 190 ? -10.745 -40.725 -15.902 1.00 34.12 190 GLN A CA 1
ATOM 1517 C C . GLN A 1 190 ? -11.398 -39.495 -15.274 1.00 34.12 190 GLN A C 1
ATOM 1519 O O . GLN A 1 190 ? -10.851 -38.849 -14.383 1.00 34.12 190 GLN A O 1
ATOM 1524 N N . THR A 1 191 ? -12.568 -39.152 -15.801 1.00 39.19 191 THR A N 1
ATOM 1525 C CA . THR A 1 191 ? -13.420 -38.051 -15.359 1.00 39.19 191 THR A CA 1
ATOM 1526 C C . THR A 1 191 ? -14.366 -38.583 -14.287 1.00 39.19 191 THR A C 1
ATOM 1528 O O . THR A 1 191 ? -15.299 -39.312 -14.617 1.00 39.19 191 THR A O 1
ATOM 1531 N N . GLU A 1 192 ? -14.159 -38.226 -13.018 1.00 36.97 192 GLU A N 1
ATOM 1532 C CA . GLU A 1 192 ? -15.139 -38.513 -11.966 1.00 36.97 192 GLU A CA 1
ATOM 1533 C C . GLU A 1 192 ? -15.946 -37.273 -11.572 1.00 36.97 192 GLU A C 1
ATOM 1535 O O . GLU A 1 192 ? -15.437 -36.200 -11.249 1.00 36.97 192 GLU A O 1
ATOM 1540 N N . SER A 1 193 ? -17.260 -37.469 -11.642 1.00 36.38 193 SER A N 1
ATOM 1541 C CA . SER A 1 193 ? -18.337 -36.536 -11.341 1.00 36.38 193 SER A CA 1
ATOM 1542 C C . SER A 1 193 ? -18.529 -36.406 -9.826 1.00 36.38 193 SER A C 1
ATOM 1544 O O . SER A 1 193 ? -19.022 -37.330 -9.180 1.00 36.38 193 SER A O 1
ATOM 1546 N N . ILE A 1 194 ? -18.240 -35.231 -9.264 1.00 33.62 194 ILE A N 1
ATOM 1547 C CA . ILE A 1 194 ? -18.460 -34.935 -7.842 1.00 33.62 194 ILE A CA 1
ATOM 1548 C C . ILE A 1 194 ? -19.926 -34.531 -7.602 1.00 33.62 194 ILE A C 1
ATOM 1550 O O . ILE A 1 194 ? -20.403 -33.520 -8.116 1.00 33.62 194 ILE A O 1
ATOM 1554 N N . LYS A 1 195 ? -20.640 -35.315 -6.780 1.00 36.31 195 LYS A N 1
ATOM 1555 C CA . LYS A 1 195 ? -21.938 -34.949 -6.176 1.00 36.31 195 LYS A CA 1
ATOM 1556 C C . LYS A 1 195 ? -21.725 -34.153 -4.872 1.00 36.31 195 LYS A C 1
ATOM 1558 O O . LYS A 1 195 ? -20.747 -34.408 -4.172 1.00 36.31 195 LYS A O 1
ATOM 1563 N N . PRO A 1 196 ? -22.639 -33.236 -4.500 1.00 35.47 196 PRO A N 1
ATOM 1564 C CA . PRO A 1 196 ? -22.456 -32.356 -3.347 1.00 35.47 196 PRO A CA 1
ATOM 1565 C C . PRO A 1 196 ? -22.754 -33.068 -2.019 1.00 35.47 196 PRO A C 1
ATOM 1567 O O . PRO A 1 196 ? -23.766 -33.760 -1.884 1.00 35.47 196 PRO A O 1
ATOM 1570 N N . LEU A 1 197 ? -21.887 -32.863 -1.021 1.00 34.38 197 LEU A N 1
ATOM 1571 C CA . LEU A 1 197 ? -22.057 -33.412 0.323 1.00 34.38 197 LEU A CA 1
ATOM 1572 C C . LEU A 1 197 ? -22.871 -32.465 1.219 1.00 34.38 197 LEU A C 1
ATOM 1574 O O . LEU A 1 197 ? -22.573 -31.279 1.360 1.00 34.38 197 LEU A O 1
ATOM 1578 N N . MET A 1 198 ? -23.904 -33.032 1.836 1.00 30.78 198 MET A N 1
ATOM 1579 C CA . MET A 1 198 ? -24.803 -32.404 2.801 1.00 30.78 198 MET A CA 1
ATOM 1580 C C . MET A 1 198 ? -24.111 -32.021 4.119 1.00 30.78 198 MET A C 1
ATOM 1582 O O . MET A 1 198 ? -23.310 -32.769 4.678 1.00 30.78 198 MET A O 1
ATOM 1586 N N . ARG A 1 199 ? -24.555 -30.875 4.647 1.00 37.91 199 ARG A N 1
ATOM 1587 C CA . ARG A 1 199 ? -24.397 -30.359 6.017 1.00 37.91 199 ARG A CA 1
ATOM 1588 C C . ARG A 1 199 ? -24.546 -31.444 7.094 1.00 37.91 199 ARG A C 1
ATOM 1590 O O . ARG A 1 199 ? -25.581 -32.106 7.166 1.00 37.91 199 ARG A O 1
ATOM 1597 N N . ARG A 1 200 ? -23.603 -31.490 8.042 1.00 34.88 200 ARG A N 1
ATOM 1598 C CA . ARG A 1 200 ? -23.840 -32.020 9.393 1.00 34.88 200 ARG A CA 1
ATOM 1599 C C . ARG A 1 200 ? -23.345 -31.052 10.460 1.00 34.88 200 ARG A C 1
ATOM 1601 O O . ARG A 1 200 ? -22.165 -30.749 10.564 1.00 34.88 200 ARG A O 1
ATOM 1608 N N . SER A 1 201 ? -24.302 -30.593 11.251 1.00 34.91 201 SER A N 1
ATOM 1609 C CA . SER A 1 201 ? -24.167 -29.969 12.559 1.00 34.91 201 SER A CA 1
ATOM 1610 C C . SER A 1 201 ? -24.106 -31.047 13.648 1.00 34.91 201 SER A C 1
ATOM 1612 O O . SER A 1 201 ? -24.803 -32.055 13.525 1.00 34.91 201 SER A O 1
ATOM 1614 N N . ARG A 1 202 ? -23.314 -30.812 14.709 1.00 33.94 202 ARG A N 1
ATOM 1615 C CA . ARG A 1 202 ? -23.566 -31.135 16.140 1.00 33.94 202 ARG A CA 1
ATOM 1616 C C . ARG A 1 202 ? -22.292 -30.872 16.964 1.00 33.94 202 ARG A C 1
ATOM 1618 O O . ARG A 1 202 ? -21.214 -31.288 16.573 1.00 33.94 202 ARG A O 1
ATOM 1625 N N . LEU A 1 203 ? -22.393 -29.969 17.944 1.00 34.88 203 LEU A N 1
ATOM 1626 C CA . LEU A 1 203 ? -22.420 -30.237 19.397 1.00 34.88 203 LEU A CA 1
ATOM 1627 C C . LEU A 1 203 ? -21.121 -30.845 19.935 1.00 34.88 203 LEU A C 1
ATOM 1629 O O . LEU A 1 203 ? -20.881 -32.026 19.719 1.00 34.88 203 LEU A O 1
ATOM 1633 N N . TYR A 1 204 ? -20.385 -30.080 20.747 1.00 28.86 204 TYR A N 1
ATOM 1634 C CA . TYR A 1 204 ? -19.529 -30.662 21.777 1.00 28.86 204 TYR A CA 1
ATOM 1635 C C . TYR A 1 204 ? -19.647 -29.938 23.117 1.00 28.86 204 TYR A C 1
ATOM 1637 O O . TYR A 1 204 ? -19.792 -28.719 23.199 1.00 28.86 204 TYR A O 1
ATOM 1645 N N . ASN A 1 205 ? -19.656 -30.784 24.145 1.00 30.53 205 ASN A N 1
ATOM 1646 C CA . ASN A 1 205 ? -19.941 -30.524 25.543 1.00 30.53 205 ASN A CA 1
ATOM 1647 C C . ASN A 1 205 ? -18.768 -29.876 26.285 1.00 30.53 205 ASN A C 1
ATOM 1649 O O . ASN A 1 205 ? -17.598 -30.125 26.012 1.00 30.53 205 ASN A O 1
ATOM 1653 N N . ARG A 1 206 ? -19.151 -29.103 27.297 1.00 30.78 206 ARG A N 1
ATOM 1654 C CA . ARG A 1 206 ? -18.329 -28.412 28.289 1.00 30.78 206 ARG A CA 1
ATOM 1655 C C . ARG A 1 206 ? -17.799 -29.420 29.320 1.00 30.78 206 ARG A C 1
ATOM 1657 O O . ARG A 1 206 ? -18.600 -30.003 30.046 1.00 30.78 206 ARG A O 1
ATOM 1664 N N . SER A 1 207 ? -16.480 -29.595 29.410 1.00 30.22 207 SER A N 1
ATOM 1665 C CA . SER A 1 207 ? -15.833 -30.293 30.531 1.00 30.22 207 SER A CA 1
ATOM 1666 C C . SER A 1 207 ? -15.259 -29.270 31.511 1.00 30.22 207 SER A C 1
ATOM 1668 O O . SER A 1 207 ? -14.574 -28.335 31.102 1.00 30.22 207 SER A O 1
ATOM 1670 N N . LYS A 1 208 ? -15.597 -29.430 32.793 1.00 35.12 208 LYS A N 1
ATOM 1671 C CA . LYS A 1 208 ? -15.066 -28.677 33.935 1.00 35.12 208 LYS A CA 1
ATOM 1672 C C . LYS A 1 208 ? -13.742 -29.304 34.380 1.00 35.12 208 LYS A C 1
ATOM 1674 O O . LYS A 1 208 ? -13.668 -30.524 34.487 1.00 35.12 208 LYS A O 1
ATOM 1679 N N . SER A 1 209 ? -12.769 -28.479 34.744 1.00 34.81 209 SER A N 1
ATOM 1680 C CA . SER A 1 209 ? -11.649 -28.879 35.599 1.00 34.81 209 SER A CA 1
ATOM 1681 C C . SER A 1 209 ? -11.371 -27.776 36.621 1.00 34.81 209 SER A C 1
ATOM 1683 O O . SER A 1 209 ? -11.316 -26.599 36.263 1.00 34.81 209 SER A O 1
ATOM 1685 N N . ASP A 1 210 ? -11.272 -28.192 37.881 1.00 36.06 210 ASP A N 1
ATOM 1686 C CA . ASP A 1 210 ? -11.102 -27.382 39.090 1.00 36.06 210 ASP A CA 1
ATOM 1687 C C . ASP A 1 210 ? -9.680 -26.791 39.239 1.00 36.06 210 ASP A C 1
ATOM 1689 O O . ASP A 1 210 ? -8.738 -27.301 38.626 1.00 36.06 210 ASP A O 1
ATOM 1693 N N . PRO A 1 211 ? -9.495 -25.731 40.055 1.00 39.34 211 PRO A N 1
ATOM 1694 C CA . PRO A 1 211 ? -8.226 -25.017 40.177 1.00 39.34 211 PRO A CA 1
ATOM 1695 C C . PRO A 1 211 ? -7.321 -25.577 41.290 1.00 39.34 211 PRO A C 1
ATOM 1697 O O . PRO A 1 211 ? -7.773 -25.861 42.400 1.00 39.34 211 PRO A O 1
ATOM 1700 N N . MET A 1 212 ? -6.013 -25.659 41.017 1.00 31.58 212 MET A N 1
ATOM 1701 C CA . MET A 1 212 ? -4.988 -25.877 42.044 1.00 31.58 212 MET A CA 1
ATOM 1702 C C . MET A 1 212 ? -4.664 -24.570 42.776 1.00 31.58 212 MET A C 1
ATOM 1704 O O . MET A 1 212 ? -4.299 -23.566 42.170 1.00 31.58 212 MET A O 1
ATOM 1708 N N . SER A 1 213 ? -4.784 -24.636 44.099 1.00 33.62 213 SER A N 1
ATOM 1709 C CA . SER A 1 213 ? -4.358 -23.639 45.079 1.00 33.62 213 SER A CA 1
ATOM 1710 C C . SER A 1 213 ? -2.892 -23.872 45.454 1.00 33.62 213 SER A C 1
ATOM 1712 O O . SER A 1 213 ? -2.519 -25.015 45.723 1.00 33.62 213 SER A O 1
ATOM 1714 N N . LEU A 1 214 ? -2.076 -22.817 45.533 1.00 36.72 214 LEU A N 1
ATOM 1715 C CA . LEU A 1 214 ? -0.804 -22.851 46.258 1.00 36.72 214 LEU A CA 1
ATOM 1716 C C . LEU A 1 214 ? -0.651 -21.606 47.136 1.00 36.72 214 LEU A C 1
ATOM 1718 O O . LEU A 1 214 ? -0.817 -20.469 46.698 1.00 36.72 214 LEU A O 1
ATOM 1722 N N . HIS A 1 215 ? -0.371 -21.902 48.401 1.00 35.69 215 HIS A N 1
ATOM 1723 C CA . HIS A 1 215 ? -0.220 -21.007 49.536 1.00 35.69 215 HIS A CA 1
ATOM 1724 C C . HIS A 1 215 ? 1.049 -20.148 49.466 1.00 35.69 215 HIS A C 1
ATOM 1726 O O . HIS A 1 215 ? 2.095 -20.585 48.990 1.00 35.69 215 HIS A O 1
ATOM 1732 N N . ALA A 1 216 ? 0.937 -18.947 50.031 1.00 34.41 216 ALA A N 1
ATOM 1733 C CA . ALA A 1 216 ? 2.039 -18.086 50.442 1.00 34.41 216 ALA A CA 1
ATOM 1734 C C . ALA A 1 216 ? 2.567 -18.490 51.832 1.00 34.41 216 ALA A C 1
ATOM 1736 O O . ALA A 1 216 ? 1.783 -18.980 52.643 1.00 34.41 216 ALA A O 1
ATOM 1737 N N . ASP A 1 217 ? 3.855 -18.234 52.104 1.00 33.25 217 ASP A N 1
ATOM 1738 C CA . ASP A 1 217 ? 4.307 -17.525 53.317 1.00 33.25 217 ASP A CA 1
ATOM 1739 C C . ASP A 1 217 ? 5.826 -17.188 53.295 1.00 33.25 217 ASP A C 1
ATOM 1741 O O . ASP A 1 217 ? 6.548 -17.708 52.439 1.00 33.25 217 ASP A O 1
ATOM 1745 N N . PRO A 1 218 ? 6.310 -16.260 54.162 1.00 56.22 218 PRO A N 1
ATOM 1746 C CA . PRO A 1 218 ? 7.447 -15.367 53.889 1.00 56.22 218 PRO A CA 1
ATOM 1747 C C . PRO A 1 218 ? 8.643 -15.526 54.868 1.00 56.22 218 PRO A C 1
ATOM 1749 O O . PRO A 1 218 ? 8.681 -16.465 55.658 1.00 56.22 218 PRO A O 1
ATOM 1752 N N . SER A 1 219 ? 9.555 -14.526 54.866 1.00 31.39 219 SER A N 1
ATOM 1753 C CA . SER A 1 219 ? 10.711 -14.276 55.780 1.00 31.39 219 SER A CA 1
ATOM 1754 C C . SER A 1 219 ? 12.067 -14.726 55.195 1.00 31.39 219 SER A C 1
ATOM 1756 O O . SER A 1 219 ? 12.132 -15.769 54.564 1.00 31.39 219 SER A O 1
ATOM 1758 N N . SER A 1 220 ? 13.222 -14.049 55.287 1.00 33.78 220 SER A N 1
ATOM 1759 C CA . SER A 1 220 ? 13.762 -12.926 56.083 1.00 33.78 220 SER A CA 1
ATOM 1760 C C . SER A 1 220 ? 15.087 -12.458 55.429 1.00 33.78 220 SER A C 1
ATOM 1762 O O . SER A 1 220 ? 15.782 -13.275 54.830 1.00 33.78 220 SER A O 1
ATOM 1764 N N . GLY A 1 221 ? 15.484 -11.182 55.583 1.00 31.73 221 GLY A N 1
ATOM 1765 C CA . GLY A 1 221 ? 16.879 -10.717 55.360 1.00 31.73 221 GLY A CA 1
ATOM 1766 C C . GLY A 1 221 ? 17.837 -11.177 56.483 1.00 31.73 221 GLY A C 1
ATOM 1767 O O . GLY A 1 221 ? 17.437 -12.052 57.249 1.00 31.73 221 GLY A O 1
ATOM 1768 N N . PRO A 1 222 ? 19.037 -10.580 56.709 1.00 48.47 222 PRO A N 1
ATOM 1769 C CA . PRO A 1 222 ? 19.717 -9.460 56.029 1.00 48.47 222 PRO A CA 1
ATOM 1770 C C . PRO A 1 222 ? 21.226 -9.730 55.723 1.00 48.47 222 PRO A C 1
ATOM 1772 O O . PRO A 1 222 ? 21.757 -10.765 56.101 1.00 48.47 222 PRO A O 1
ATOM 1775 N N . GLN A 1 223 ? 21.956 -8.778 55.111 1.00 34.38 223 GLN A N 1
ATOM 1776 C CA . GLN A 1 223 ? 23.163 -8.136 55.696 1.00 34.38 223 GLN A CA 1
ATOM 1777 C C . GLN A 1 223 ? 23.942 -7.237 54.711 1.00 34.38 223 GLN A C 1
ATOM 1779 O O . GLN A 1 223 ? 24.162 -7.552 53.546 1.00 34.38 223 GLN A O 1
ATOM 1784 N N . ARG A 1 224 ? 24.376 -6.093 55.257 1.00 38.41 224 ARG A N 1
ATOM 1785 C CA . ARG A 1 224 ? 25.253 -5.057 54.688 1.00 38.41 224 ARG A CA 1
ATOM 1786 C C . ARG A 1 224 ? 26.707 -5.526 54.597 1.00 38.41 224 ARG A C 1
ATOM 1788 O O . ARG A 1 224 ? 27.210 -6.099 55.557 1.00 38.41 224 ARG A O 1
ATOM 1795 N N . LEU A 1 225 ? 27.434 -5.057 53.579 1.00 35.38 225 LEU A N 1
ATOM 1796 C CA . LEU A 1 225 ? 28.887 -4.875 53.657 1.00 35.38 225 LEU A CA 1
ATOM 1797 C C . LEU A 1 225 ? 29.293 -3.468 53.203 1.00 35.38 225 LEU A C 1
ATOM 1799 O O . LEU A 1 225 ? 28.916 -2.982 52.142 1.00 35.38 225 LEU A O 1
ATOM 1803 N N . SER A 1 226 ? 30.054 -2.830 54.087 1.00 34.16 226 SER A N 1
ATOM 1804 C CA . SER A 1 226 ? 30.628 -1.490 54.000 1.00 34.16 226 SER A CA 1
ATOM 1805 C C . SER A 1 226 ? 31.978 -1.537 53.276 1.00 34.16 226 SER A C 1
ATOM 1807 O O . SER A 1 226 ? 32.778 -2.437 53.535 1.00 34.16 226 SER A O 1
ATOM 1809 N N . ARG A 1 227 ? 32.273 -0.557 52.413 1.00 39.34 227 ARG A N 1
ATOM 1810 C CA . ARG A 1 227 ? 33.624 -0.319 51.876 1.00 39.34 227 ARG A CA 1
ATOM 1811 C C . ARG A 1 227 ? 34.057 1.126 52.132 1.00 39.34 227 ARG A C 1
ATOM 1813 O O . ARG A 1 227 ? 33.430 2.070 51.666 1.00 39.34 227 ARG A O 1
ATOM 1820 N N . ARG A 1 228 ? 35.161 1.253 52.876 1.00 37.66 228 ARG A N 1
ATOM 1821 C CA . ARG A 1 228 ? 35.994 2.456 53.051 1.00 37.66 228 ARG A CA 1
ATOM 1822 C C . ARG A 1 228 ? 36.730 2.815 51.752 1.00 37.66 228 ARG A C 1
ATOM 1824 O O . ARG A 1 228 ? 37.180 1.895 51.070 1.00 37.66 228 ARG A O 1
ATOM 1831 N N . PRO A 1 229 ? 37.027 4.104 51.521 1.00 50.00 229 PRO A N 1
ATOM 1832 C CA . PRO A 1 229 ? 38.170 4.515 50.713 1.00 50.00 229 PRO A CA 1
ATOM 1833 C C . PRO A 1 229 ? 39.339 5.037 51.564 1.00 50.00 229 PRO A C 1
ATOM 1835 O O . PRO A 1 229 ? 39.157 5.647 52.620 1.00 50.00 229 PRO A O 1
ATOM 1838 N N . SER A 1 230 ? 40.542 4.766 51.059 1.00 41.88 230 SER A N 1
ATOM 1839 C CA . SER A 1 230 ? 41.853 5.159 51.582 1.00 41.88 230 SER A CA 1
ATOM 1840 C C . SER A 1 230 ? 42.213 6.615 51.265 1.00 41.88 230 SER A C 1
ATOM 1842 O O . SER A 1 230 ? 41.674 7.226 50.346 1.00 41.88 230 SER A O 1
ATOM 1844 N N . ALA A 1 231 ? 43.152 7.149 52.043 1.00 35.88 231 ALA A N 1
ATOM 1845 C CA . ALA A 1 231 ? 43.548 8.550 52.089 1.00 35.88 231 ALA A CA 1
ATOM 1846 C C . ALA A 1 231 ? 44.835 8.885 51.298 1.00 35.88 231 ALA A C 1
ATOM 1848 O O . ALA A 1 231 ? 45.706 8.030 51.159 1.00 35.88 231 ALA A O 1
ATOM 1849 N N . MET A 1 232 ? 44.964 10.194 50.995 1.00 34.38 232 MET A N 1
ATOM 1850 C CA . MET A 1 232 ? 46.182 11.023 50.787 1.00 34.38 232 MET A CA 1
ATOM 1851 C C . MET A 1 232 ? 46.926 10.925 49.428 1.00 34.38 232 MET A C 1
ATOM 1853 O O . MET A 1 232 ? 46.825 9.889 48.781 1.00 34.38 232 MET A O 1
ATOM 1857 N N . PRO A 1 233 ? 47.709 11.958 48.993 1.00 50.91 233 PRO A N 1
ATOM 1858 C CA . PRO A 1 233 ? 48.224 13.101 49.772 1.00 50.91 233 PRO A CA 1
ATOM 1859 C C . PRO A 1 233 ? 48.100 14.531 49.181 1.00 50.91 233 PRO A C 1
ATOM 1861 O O . PRO A 1 233 ? 48.260 14.792 47.994 1.00 50.91 233 PRO A O 1
ATOM 1864 N N . SER A 1 234 ? 47.917 15.462 50.124 1.00 40.12 234 SER A N 1
ATOM 1865 C CA . SER A 1 234 ? 48.522 16.799 50.295 1.00 40.12 234 SER A CA 1
ATOM 1866 C C . SER A 1 234 ? 49.450 17.363 49.198 1.00 40.12 234 SER A C 1
ATOM 1868 O O . SER A 1 234 ? 50.593 16.928 49.054 1.00 40.12 234 SER A O 1
ATOM 1870 N N . HIS A 1 235 ? 49.022 18.468 48.570 1.00 44.06 235 HIS A N 1
ATOM 1871 C CA . HIS A 1 235 ? 49.905 19.450 47.930 1.00 44.06 235 HIS A CA 1
ATOM 1872 C C . HIS A 1 235 ? 49.804 20.829 48.605 1.00 44.06 235 HIS A C 1
ATOM 1874 O O . HIS A 1 235 ? 48.758 21.258 49.088 1.00 44.06 235 HIS A O 1
ATOM 1880 N N . LYS A 1 236 ? 50.968 21.482 48.677 1.00 42.56 236 LYS A N 1
ATOM 1881 C CA . LYS A 1 236 ? 51.317 22.642 49.502 1.00 42.56 236 LYS A CA 1
ATOM 1882 C C . LYS A 1 236 ? 50.619 23.952 49.106 1.00 42.56 236 LYS A C 1
ATOM 1884 O O . LYS A 1 236 ? 50.446 24.270 47.936 1.00 42.56 236 LYS A O 1
ATOM 1889 N N . LYS A 1 237 ? 50.352 24.731 50.159 1.00 39.50 237 LYS A N 1
ATOM 1890 C CA . LYS A 1 237 ? 49.863 26.116 50.230 1.00 39.50 237 LYS A CA 1
ATOM 1891 C C . LYS A 1 237 ? 50.611 27.094 49.312 1.00 39.50 237 LYS A C 1
ATOM 1893 O O . LYS A 1 237 ? 51.836 27.176 49.372 1.00 39.50 237 LYS A O 1
ATOM 1898 N N . ARG A 1 238 ? 49.853 27.949 48.620 1.00 44.38 238 ARG A N 1
ATOM 1899 C CA . ARG A 1 238 ? 50.288 29.278 48.160 1.00 44.38 238 ARG A CA 1
ATOM 1900 C C . ARG A 1 238 ? 49.338 30.301 48.793 1.00 44.38 238 ARG A C 1
ATOM 1902 O O . ARG A 1 238 ? 48.150 30.294 48.498 1.00 44.38 238 ARG A O 1
ATOM 1909 N N . GLN A 1 239 ? 49.843 31.075 49.752 1.00 42.31 239 GLN A N 1
ATOM 1910 C CA . GLN A 1 239 ? 49.094 32.131 50.438 1.00 42.31 239 GLN A CA 1
ATOM 1911 C C . GLN A 1 239 ? 49.010 33.361 49.530 1.00 42.31 239 GLN A C 1
ATOM 1913 O O . GLN A 1 239 ? 50.043 33.872 49.103 1.00 42.31 239 GLN A O 1
ATOM 1918 N N . PHE A 1 240 ? 47.791 33.826 49.266 1.00 49.22 240 PHE A N 1
ATOM 1919 C CA . PHE A 1 240 ? 47.508 35.155 48.733 1.00 49.22 240 PHE A CA 1
ATOM 1920 C C . PHE A 1 240 ? 46.800 35.985 49.820 1.00 49.22 240 PHE A C 1
ATOM 1922 O O . PHE A 1 240 ? 46.121 35.403 50.671 1.00 49.22 240 PHE A O 1
ATOM 1929 N N . PRO A 1 241 ? 47.026 37.310 49.856 1.00 51.09 241 PRO A N 1
ATOM 1930 C CA . PRO A 1 241 ? 46.526 38.195 50.904 1.00 51.09 241 PRO A CA 1
ATOM 1931 C C . PRO A 1 241 ? 44.994 38.276 50.921 1.00 51.09 241 PRO A C 1
ATOM 1933 O O . PRO A 1 241 ? 44.341 38.166 49.889 1.00 51.09 241 PRO A O 1
ATOM 1936 N N . ALA A 1 242 ? 44.457 38.443 52.130 1.00 46.56 242 ALA A N 1
ATOM 1937 C CA . ALA A 1 242 ? 43.037 38.395 52.452 1.00 46.56 242 ALA A CA 1
ATOM 1938 C C . ALA A 1 242 ? 42.223 39.474 51.719 1.00 46.56 242 ALA A C 1
ATOM 1940 O O . ALA A 1 242 ? 42.462 40.668 51.899 1.00 46.56 242 ALA A O 1
ATOM 1941 N N . GLU A 1 243 ? 41.233 39.033 50.944 1.00 55.62 243 GLU A N 1
ATOM 1942 C CA . GLU A 1 243 ? 40.140 39.880 50.472 1.00 55.62 243 GLU A CA 1
ATOM 1943 C C . GLU A 1 243 ? 39.138 40.147 51.611 1.00 55.62 243 GLU A C 1
ATOM 1945 O O . GLU A 1 243 ? 38.911 39.274 52.457 1.00 55.62 243 GLU A O 1
ATOM 1950 N N . PRO A 1 244 ? 38.547 41.353 51.666 1.00 59.56 244 PRO A N 1
ATOM 1951 C CA . PRO A 1 244 ? 37.550 41.711 52.666 1.00 59.56 244 PRO A CA 1
ATOM 1952 C C . PRO A 1 244 ? 36.295 40.842 52.526 1.00 59.56 244 PRO A C 1
ATOM 1954 O O . PRO A 1 244 ? 35.785 40.631 51.427 1.00 59.56 244 PRO A O 1
ATOM 1957 N N . SER A 1 245 ? 35.801 40.349 53.663 1.00 53.53 245 SER A N 1
ATOM 1958 C CA . SER A 1 245 ? 34.641 39.464 53.766 1.00 53.53 245 SER A CA 1
ATOM 1959 C C . SER A 1 245 ? 33.432 39.991 52.974 1.00 53.53 245 SER A C 1
ATOM 1961 O O . SER A 1 245 ? 32.978 41.106 53.252 1.00 53.53 245 SER A O 1
ATOM 1963 N N . PRO A 1 246 ? 32.864 39.209 52.038 1.00 58.59 246 PRO A N 1
ATOM 1964 C CA . PRO A 1 246 ? 31.632 39.580 51.360 1.00 58.59 246 PRO A CA 1
ATOM 1965 C C . PRO A 1 246 ? 30.467 39.565 52.354 1.00 58.59 246 PRO A C 1
ATOM 1967 O O . PRO A 1 246 ? 30.291 38.633 53.140 1.00 58.59 246 PRO A O 1
ATOM 1970 N N . THR A 1 247 ? 29.674 40.633 52.321 1.00 66.50 247 THR A N 1
ATOM 1971 C CA . THR A 1 247 ? 28.392 40.745 53.019 1.00 66.50 247 THR A CA 1
ATOM 1972 C C . THR A 1 247 ? 27.496 39.561 52.625 1.00 66.50 247 THR A C 1
ATOM 1974 O O . THR A 1 247 ? 27.413 39.266 51.431 1.00 66.50 247 THR A O 1
ATOM 1977 N N . PRO A 1 248 ? 26.838 38.865 53.574 1.00 65.19 248 PRO A N 1
ATOM 1978 C CA . PRO A 1 248 ? 26.003 37.712 53.255 1.00 65.19 248 PRO A CA 1
ATOM 1979 C C . PRO A 1 248 ? 24.887 38.124 52.294 1.00 65.19 248 PRO A C 1
ATOM 1981 O O . PRO A 1 248 ? 24.052 38.971 52.615 1.00 65.19 248 PRO A O 1
ATOM 1984 N N . SER A 1 249 ? 24.908 37.541 51.096 1.00 68.75 249 SER A N 1
ATOM 1985 C CA . SER A 1 249 ? 23.839 37.693 50.119 1.00 68.75 249 SER A CA 1
ATOM 1986 C C . SER A 1 249 ? 22.541 37.102 50.686 1.00 68.75 249 SER A C 1
ATOM 1988 O O . SER A 1 249 ? 22.598 36.086 51.388 1.00 68.75 249 SER A O 1
ATOM 1990 N N . PRO A 1 250 ? 21.377 37.721 50.414 1.00 73.88 250 PRO A N 1
ATOM 1991 C CA . PRO A 1 250 ? 20.086 37.161 50.794 1.00 73.88 250 PRO A CA 1
ATOM 1992 C C . PRO A 1 250 ? 19.954 35.732 50.246 1.00 73.88 250 PRO A C 1
ATOM 1994 O O . PRO A 1 250 ? 20.446 35.482 49.143 1.00 73.88 250 PRO A O 1
ATOM 1997 N N . PRO A 1 251 ? 19.314 34.805 50.980 1.00 72.50 251 PRO A N 1
ATOM 1998 C CA . PRO A 1 251 ? 19.111 33.444 50.504 1.00 72.50 251 PRO A CA 1
ATOM 1999 C C . PRO A 1 251 ? 18.404 33.478 49.147 1.00 72.50 251 PRO A C 1
ATOM 2001 O O . PRO A 1 251 ? 17.325 34.058 49.007 1.00 72.50 251 PRO A O 1
ATOM 2004 N N . GLU A 1 252 ? 19.068 32.898 48.151 1.00 70.69 252 GLU A N 1
ATOM 2005 C CA . GLU A 1 252 ? 18.556 32.733 46.798 1.00 70.69 252 GLU A CA 1
ATOM 2006 C C . GLU A 1 252 ? 17.231 31.956 46.879 1.00 70.69 252 GLU A C 1
ATOM 2008 O O . GLU A 1 252 ? 17.192 30.901 47.523 1.00 70.69 252 GLU A O 1
ATOM 2013 N N . PRO A 1 253 ? 16.123 32.493 46.334 1.00 73.31 253 PRO A N 1
ATOM 2014 C CA . PRO A 1 253 ? 14.830 31.836 46.415 1.00 73.31 253 PRO A CA 1
ATOM 2015 C C . PRO A 1 253 ? 14.924 30.464 45.754 1.00 73.31 253 PRO A C 1
ATOM 2017 O O . PRO A 1 253 ? 15.390 30.336 44.623 1.00 73.31 253 PRO A O 1
ATOM 2020 N N . GLU A 1 254 ? 14.490 29.449 46.497 1.00 74.75 254 GLU A N 1
ATOM 2021 C CA . GLU A 1 254 ? 14.498 28.055 46.074 1.00 74.75 254 GLU A CA 1
ATOM 2022 C C . GLU A 1 254 ? 13.845 27.947 44.680 1.00 74.75 254 GLU A C 1
ATOM 2024 O O . GLU A 1 254 ? 12.725 28.446 44.503 1.00 74.75 254 GLU A O 1
ATOM 2029 N N . PRO A 1 255 ? 14.534 27.379 43.667 1.00 72.06 255 PRO A N 1
ATOM 2030 C CA . PRO A 1 255 ? 14.019 27.324 42.307 1.00 72.06 255 PRO A CA 1
ATOM 2031 C C . PRO A 1 255 ? 12.656 26.642 42.306 1.00 72.06 255 PRO A C 1
ATOM 2033 O O . PRO A 1 255 ? 12.541 25.471 42.677 1.00 72.06 255 PRO A O 1
ATOM 2036 N N . GLN A 1 256 ? 11.612 27.372 41.906 1.00 79.00 256 GLN A N 1
ATOM 2037 C CA . GLN A 1 256 ? 10.294 26.768 41.781 1.00 79.00 256 GLN A CA 1
ATOM 2038 C C . GLN A 1 256 ? 10.378 25.619 40.766 1.00 79.00 256 GLN A C 1
ATOM 2040 O O . GLN A 1 256 ? 10.962 25.811 39.693 1.00 79.00 256 GLN A O 1
ATOM 2045 N N . PRO A 1 257 ? 9.827 24.430 41.083 1.00 78.06 257 PRO A N 1
ATOM 2046 C CA . PRO A 1 257 ? 9.805 23.317 40.150 1.00 78.06 257 PRO A CA 1
ATOM 2047 C C . PRO A 1 257 ? 9.187 23.791 38.837 1.00 78.06 257 PRO A C 1
ATOM 2049 O O . PRO A 1 257 ? 8.076 24.327 38.832 1.00 78.06 257 PRO A O 1
ATOM 2052 N N . LEU A 1 258 ? 9.918 23.623 37.734 1.00 79.12 258 LEU A N 1
ATOM 2053 C CA . LEU A 1 258 ? 9.391 23.939 36.413 1.00 79.12 258 LEU A CA 1
ATOM 2054 C C . LEU A 1 258 ? 8.066 23.183 36.226 1.00 79.12 258 LEU A C 1
ATOM 2056 O O . LEU A 1 258 ? 8.002 21.994 36.559 1.00 79.12 258 LEU A O 1
ATOM 2060 N N . PRO A 1 259 ? 7.008 23.846 35.727 1.00 80.50 259 PRO A N 1
ATOM 2061 C CA . PRO A 1 259 ? 5.732 23.192 35.495 1.00 80.50 259 PRO A CA 1
ATOM 2062 C C . PRO A 1 259 ? 5.952 21.988 34.579 1.00 80.50 259 PRO A C 1
ATOM 2064 O O . PRO A 1 259 ? 6.515 22.118 33.490 1.00 80.50 259 PRO A O 1
ATOM 2067 N N . VAL A 1 260 ? 5.545 20.808 35.050 1.00 83.00 260 VAL A N 1
ATOM 2068 C CA . VAL A 1 260 ? 5.631 19.570 34.272 1.00 83.00 260 VAL A CA 1
ATOM 2069 C C . VAL A 1 260 ? 4.815 19.781 32.992 1.00 83.00 260 VAL A C 1
ATOM 2071 O O . VAL A 1 260 ? 3.641 20.151 33.097 1.00 83.00 260 VAL A O 1
ATOM 2074 N N . PRO A 1 261 ? 5.403 19.604 31.793 1.00 75.81 261 PRO A N 1
ATOM 2075 C CA . PRO A 1 261 ? 4.663 19.767 30.551 1.00 75.81 261 PRO A CA 1
ATOM 2076 C C . PRO A 1 261 ? 3.453 18.822 30.546 1.00 75.81 261 PRO A C 1
ATOM 2078 O O . PRO A 1 261 ? 3.565 17.690 31.031 1.00 75.81 261 PRO A O 1
ATOM 2081 N N . PRO A 1 262 ? 2.290 19.271 30.038 1.00 77.38 262 PRO A N 1
ATOM 2082 C CA . PRO A 1 262 ? 1.112 18.424 29.980 1.00 77.38 262 PRO A CA 1
ATOM 2083 C C . PRO A 1 262 ? 1.445 17.154 29.185 1.00 77.38 262 PRO A C 1
ATOM 2085 O O . PRO A 1 262 ? 2.182 17.233 28.195 1.00 77.38 262 PRO A O 1
ATOM 2088 N N . PRO A 1 263 ? 0.938 15.982 29.606 1.00 71.44 263 PRO A N 1
ATOM 2089 C CA . PRO A 1 263 ? 1.140 14.756 28.853 1.00 71.44 263 PRO A CA 1
ATOM 2090 C C . PRO A 1 263 ? 0.648 14.956 27.410 1.00 71.44 263 PRO A C 1
ATOM 2092 O O . PRO A 1 263 ? -0.326 15.688 27.194 1.00 71.44 263 PRO A O 1
ATOM 2095 N N . PRO A 1 264 ? 1.316 14.340 26.418 1.00 68.31 264 PRO A N 1
ATOM 2096 C CA . PRO A 1 264 ? 0.913 14.464 25.027 1.00 68.31 264 PRO A CA 1
ATOM 2097 C C . PRO A 1 264 ? -0.565 14.073 24.874 1.00 68.31 264 PRO A C 1
ATOM 2099 O O . PRO A 1 264 ? -1.022 13.140 25.545 1.00 68.31 264 PRO A O 1
ATOM 2102 N N . PRO A 1 265 ? -1.328 14.787 24.027 1.00 67.31 265 PRO A N 1
ATOM 2103 C CA . PRO A 1 265 ? -2.747 14.523 23.848 1.00 67.31 265 PRO A CA 1
ATOM 2104 C C . PRO A 1 265 ? -2.968 13.060 23.459 1.00 67.31 265 PRO A C 1
ATOM 2106 O O . PRO A 1 265 ? -2.272 12.507 22.606 1.00 67.31 265 PRO A O 1
ATOM 2109 N N . GLN A 1 266 ? -3.937 12.423 24.113 1.00 67.38 266 GLN A N 1
ATOM 2110 C CA . GLN A 1 266 ? -4.289 11.032 23.865 1.00 67.38 266 GLN A CA 1
ATOM 2111 C C . GLN A 1 266 ? -4.717 10.870 22.399 1.00 67.38 266 GLN A C 1
ATOM 2113 O O . GLN A 1 266 ? -5.657 11.519 21.944 1.00 67.38 266 GLN A O 1
ATOM 2118 N N . GLN A 1 267 ? -4.019 9.999 21.664 1.00 66.62 267 GLN A N 1
ATOM 2119 C CA . GLN A 1 267 ? -4.154 9.833 20.209 1.00 66.62 267 GLN A CA 1
ATOM 2120 C C . GLN A 1 267 ? -5.581 9.456 19.763 1.00 66.62 267 GLN A C 1
ATOM 2122 O O . GLN A 1 267 ? -5.976 9.750 18.639 1.00 66.62 267 GLN A O 1
ATOM 2127 N N . PHE A 1 268 ? -6.375 8.858 20.658 1.00 78.12 268 PHE A N 1
ATOM 2128 C CA . PHE A 1 268 ? -7.768 8.496 20.416 1.00 78.12 268 PHE A CA 1
ATOM 2129 C C . PHE A 1 268 ? -8.629 8.881 21.623 1.00 78.12 268 PHE A C 1
ATOM 2131 O O . PHE A 1 268 ? -8.604 8.204 22.647 1.00 78.12 268 PHE A O 1
ATOM 2138 N N . ALA A 1 269 ? -9.428 9.945 21.504 1.00 85.75 269 ALA A N 1
ATOM 2139 C CA . ALA A 1 269 ? -10.238 10.467 22.615 1.00 85.75 269 ALA A CA 1
ATOM 2140 C C . ALA A 1 269 ? -11.239 9.446 23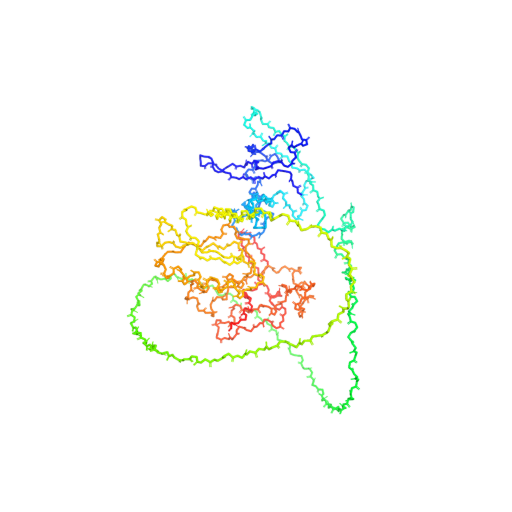.201 1.00 85.75 269 ALA A C 1
ATOM 2142 O O . ALA A 1 269 ? -11.632 9.554 24.357 1.00 85.75 269 ALA A O 1
ATOM 2143 N N . ASN A 1 270 ? -11.632 8.440 22.413 1.00 92.56 270 ASN A N 1
ATOM 2144 C CA . ASN A 1 270 ? -12.625 7.427 22.784 1.00 92.56 270 ASN A CA 1
ATOM 2145 C C . ASN A 1 270 ? -12.016 6.039 23.051 1.00 92.56 270 ASN A C 1
ATOM 2147 O O . ASN A 1 270 ? -12.749 5.043 23.077 1.00 92.56 270 ASN A O 1
ATOM 2151 N N . ALA A 1 271 ? -10.693 5.946 23.212 1.00 94.88 271 ALA A N 1
ATOM 2152 C CA . ALA A 1 271 ? -10.015 4.687 23.487 1.00 94.88 271 ALA A CA 1
ATOM 2153 C C . ALA A 1 271 ? -8.839 4.866 24.457 1.00 94.88 271 ALA A C 1
ATOM 2155 O O . ALA A 1 271 ? -8.024 5.779 24.330 1.00 94.88 271 ALA A O 1
ATOM 2156 N N . GLU A 1 272 ? -8.730 3.963 25.424 1.00 95.50 272 GLU A N 1
ATOM 2157 C CA . GLU A 1 272 ? -7.602 3.902 26.349 1.00 95.50 272 GLU A CA 1
ATOM 2158 C C . GLU A 1 272 ? -6.527 2.981 25.775 1.00 95.50 272 GLU A C 1
ATOM 2160 O O . GLU A 1 272 ? -6.810 1.827 25.457 1.00 95.50 272 GLU A O 1
ATOM 2165 N N . LYS A 1 273 ? -5.294 3.478 25.643 1.00 95.88 273 LYS A N 1
ATOM 2166 C CA . LYS A 1 273 ? -4.151 2.657 25.236 1.00 95.88 273 LYS A CA 1
ATOM 2167 C C . LYS A 1 273 ? -3.720 1.777 26.409 1.00 95.88 273 LYS A C 1
ATOM 2169 O O . LYS A 1 273 ? -3.427 2.294 27.480 1.00 95.88 273 LYS A O 1
ATOM 2174 N N . ILE A 1 274 ? -3.655 0.467 26.191 1.00 96.56 274 ILE A N 1
ATOM 2175 C CA . ILE A 1 274 ? -3.275 -0.517 27.212 1.00 96.56 274 ILE A CA 1
ATOM 2176 C C . ILE A 1 274 ? -1.775 -0.797 27.147 1.00 96.56 274 ILE A C 1
ATOM 2178 O O . ILE A 1 274 ? -1.069 -0.664 28.142 1.00 96.56 274 ILE A O 1
ATOM 2182 N N . ILE A 1 275 ? -1.289 -1.188 25.969 1.00 96.12 275 ILE A N 1
ATOM 2183 C CA . ILE A 1 275 ? 0.112 -1.540 25.720 1.00 96.12 275 ILE A CA 1
ATOM 2184 C C . ILE A 1 275 ? 0.451 -1.268 24.251 1.00 96.12 275 ILE A C 1
ATOM 2186 O O . ILE A 1 275 ? -0.430 -1.266 23.393 1.00 96.12 275 ILE A O 1
ATOM 2190 N N . SER A 1 276 ? 1.721 -1.012 23.950 1.00 94.50 276 SER A N 1
ATOM 2191 C CA . SER A 1 276 ? 2.231 -0.974 22.577 1.00 94.50 276 SER A CA 1
ATOM 2192 C C . SER A 1 276 ? 3.644 -1.512 22.492 1.00 94.50 276 SER A C 1
ATOM 2194 O O . SER A 1 276 ? 4.437 -1.278 23.404 1.00 94.50 276 SER A O 1
ATOM 2196 N N . GLY A 1 277 ? 3.933 -2.157 21.372 1.00 92.00 277 GLY A N 1
ATOM 2197 C CA . GLY A 1 277 ? 5.252 -2.568 20.926 1.00 92.00 277 GLY A CA 1
ATOM 2198 C C . GLY A 1 277 ? 5.729 -1.711 19.763 1.00 92.00 277 GLY A C 1
ATOM 2199 O O . GLY A 1 277 ? 5.329 -0.552 19.624 1.00 92.00 277 GLY A O 1
ATOM 2200 N N . HIS A 1 278 ? 6.602 -2.297 18.949 1.00 89.69 278 HIS A N 1
ATOM 2201 C CA . HIS A 1 278 ? 7.161 -1.643 17.772 1.00 89.69 278 HIS A CA 1
ATOM 2202 C C . HIS A 1 278 ? 6.215 -1.716 16.572 1.00 89.69 278 HIS A C 1
ATOM 2204 O O . HIS A 1 278 ? 6.213 -0.804 15.757 1.00 89.69 278 HIS A O 1
ATOM 2210 N N . ALA A 1 279 ? 5.427 -2.787 16.457 1.00 91.19 279 ALA A N 1
ATOM 2211 C CA . ALA A 1 279 ? 4.544 -3.040 15.317 1.00 91.19 279 ALA A CA 1
ATOM 2212 C C . ALA A 1 279 ? 3.054 -3.073 15.695 1.00 91.19 279 ALA A C 1
ATOM 2214 O O . ALA A 1 279 ? 2.184 -2.901 14.832 1.00 91.19 279 ALA A O 1
ATOM 2215 N N . THR A 1 280 ? 2.753 -3.296 16.976 1.00 94.12 280 THR A N 1
ATOM 2216 C CA . THR A 1 280 ? 1.400 -3.495 17.485 1.00 94.12 280 THR A CA 1
ATOM 2217 C C . THR A 1 280 ? 1.060 -2.559 18.638 1.00 94.12 280 THR A C 1
ATOM 2219 O O . THR A 1 280 ? 1.897 -2.181 19.459 1.00 94.12 280 THR A O 1
ATOM 2222 N N . ALA A 1 281 ? -0.210 -2.177 18.734 1.00 95.50 281 ALA A N 1
ATOM 2223 C CA . ALA A 1 281 ? -0.741 -1.424 19.859 1.00 95.50 281 ALA A CA 1
ATOM 2224 C C . ALA A 1 281 ? -2.140 -1.916 20.227 1.00 95.50 281 ALA A C 1
ATOM 2226 O O . ALA A 1 281 ? -2.954 -2.233 19.363 1.00 95.50 281 ALA A O 1
ATOM 2227 N N . PHE A 1 282 ? -2.424 -1.951 21.524 1.00 97.31 282 PHE A N 1
ATOM 2228 C CA . PHE A 1 282 ? -3.684 -2.422 22.076 1.00 97.31 282 PHE A CA 1
ATOM 2229 C C . PHE A 1 282 ? -4.417 -1.285 22.765 1.00 97.31 282 PHE A C 1
ATOM 2231 O O . PHE A 1 282 ? -3.841 -0.544 23.567 1.00 97.31 282 PHE A O 1
ATOM 2238 N N . TYR A 1 283 ? -5.712 -1.199 22.491 1.00 97.62 283 TYR A N 1
ATOM 2239 C CA . TYR A 1 283 ? -6.607 -0.215 23.072 1.00 97.62 283 TYR A CA 1
ATOM 2240 C C . TYR A 1 283 ? -7.893 -0.878 23.570 1.00 97.62 283 TYR A C 1
ATOM 2242 O O . TYR A 1 283 ? -8.330 -1.894 23.031 1.00 97.62 283 TYR A O 1
ATOM 2250 N N . GLN A 1 284 ? -8.536 -0.269 24.562 1.00 97.94 284 GLN A N 1
ATOM 2251 C CA . GLN A 1 284 ? -9.911 -0.568 24.961 1.00 97.94 284 GLN A CA 1
ATOM 2252 C C . GLN A 1 284 ? -10.809 0.606 24.585 1.00 97.94 284 GLN A C 1
ATOM 2254 O O . GLN A 1 284 ? -10.487 1.759 24.871 1.00 97.94 284 GLN A O 1
ATOM 2259 N N . SER A 1 285 ? -11.950 0.329 23.957 1.00 96.56 285 SER A N 1
ATOM 2260 C CA . SER A 1 285 ? -12.930 1.377 23.674 1.00 96.56 285 SER A CA 1
ATOM 2261 C C . SER A 1 285 ? -13.561 1.882 24.974 1.00 96.56 285 SER A C 1
ATOM 2263 O O . SER A 1 285 ? -14.127 1.102 25.737 1.00 96.56 285 SER A O 1
ATOM 2265 N N . LEU A 1 286 ? -13.531 3.199 25.195 1.00 94.88 286 LEU A N 1
ATOM 2266 C CA . LEU A 1 286 ? -14.209 3.834 26.333 1.00 94.88 286 LEU A CA 1
ATOM 2267 C C . LEU A 1 286 ? -15.734 3.840 26.156 1.00 94.88 286 LEU A C 1
ATOM 2269 O O . LEU A 1 286 ? -16.478 3.767 27.129 1.00 94.88 286 LEU A O 1
ATOM 2273 N N . LEU A 1 287 ? -16.205 3.882 24.905 1.00 95.06 287 LEU A N 1
ATOM 2274 C CA . LEU A 1 287 ? -17.632 3.846 24.566 1.00 95.06 287 LEU A CA 1
ATOM 2275 C C . LEU A 1 287 ? -18.217 2.430 24.646 1.00 95.06 287 LEU A C 1
ATOM 2277 O O . LEU A 1 287 ? -19.409 2.260 24.895 1.00 95.06 287 LEU A O 1
ATOM 2281 N N . LYS A 1 288 ? -17.385 1.407 24.425 1.00 96.69 288 LYS A N 1
ATOM 2282 C CA . LYS A 1 288 ? -17.771 -0.004 24.490 1.00 96.69 288 LYS A CA 1
ATOM 2283 C C . LYS A 1 288 ? -16.691 -0.794 25.237 1.00 96.69 288 LYS A C 1
ATOM 2285 O O . LYS A 1 288 ? -15.858 -1.416 24.587 1.00 96.69 288 LYS A O 1
ATOM 2290 N N . PRO A 1 289 ? -16.714 -0.836 26.582 1.00 97.31 289 PRO A N 1
ATOM 2291 C CA . PRO A 1 289 ? -15.643 -1.450 27.378 1.00 97.31 289 PRO A CA 1
ATOM 2292 C C . PRO A 1 289 ? -15.376 -2.929 27.071 1.00 97.31 289 PRO A C 1
ATOM 2294 O O . PRO A 1 289 ? -14.287 -3.430 27.321 1.00 97.31 289 PRO A O 1
ATOM 2297 N N . THR A 1 290 ? -16.347 -3.639 26.493 1.00 97.69 290 THR A N 1
ATOM 2298 C CA . THR A 1 290 ? -16.192 -5.031 26.052 1.00 97.69 290 THR A CA 1
ATOM 2299 C C . THR A 1 290 ? -15.456 -5.186 24.718 1.00 97.69 290 THR A C 1
ATOM 2301 O O . THR A 1 290 ? -15.250 -6.317 24.280 1.00 97.69 290 THR A O 1
ATOM 2304 N N . LEU A 1 291 ? -15.080 -4.083 24.064 1.00 97.81 291 LEU A N 1
ATOM 2305 C CA . LEU A 1 291 ? -14.382 -4.041 22.785 1.00 97.81 291 LEU A CA 1
ATOM 2306 C C . LEU A 1 291 ? -12.919 -3.627 22.972 1.00 97.81 291 LEU A C 1
ATOM 2308 O O . LEU A 1 291 ? -12.617 -2.510 23.396 1.00 97.81 291 LEU A O 1
ATOM 2312 N N . GLY A 1 292 ? -12.028 -4.528 22.579 1.00 97.69 292 GLY A N 1
ATOM 2313 C CA . GLY A 1 292 ? -10.608 -4.293 22.391 1.00 97.69 292 GLY A CA 1
ATOM 2314 C C . GLY A 1 292 ? -10.294 -4.002 20.933 1.00 97.69 292 GLY A C 1
ATOM 2315 O O . GLY A 1 292 ? -10.974 -4.484 20.024 1.00 97.69 292 GLY A O 1
ATOM 2316 N N . ILE A 1 293 ? -9.247 -3.223 20.717 1.00 97.62 293 ILE A N 1
ATOM 2317 C CA . ILE A 1 293 ? -8.727 -2.880 19.399 1.00 97.62 293 ILE A CA 1
ATOM 2318 C C . ILE A 1 293 ? -7.245 -3.239 19.407 1.00 97.62 293 ILE A C 1
ATOM 2320 O O . ILE A 1 293 ? -6.497 -2.731 20.240 1.00 97.62 293 ILE A O 1
ATOM 2324 N N . MET A 1 294 ? -6.834 -4.111 18.495 1.00 97.12 294 MET A N 1
ATOM 2325 C CA . MET A 1 294 ? -5.435 -4.404 18.205 1.00 97.12 294 MET A CA 1
ATOM 2326 C C . MET A 1 294 ? -5.085 -3.741 16.876 1.00 97.12 294 MET A C 1
ATOM 2328 O O . MET A 1 294 ? -5.598 -4.137 15.834 1.00 97.12 294 MET A O 1
ATOM 2332 N N . VAL A 1 295 ? -4.233 -2.724 16.915 1.00 95.00 295 VAL A N 1
ATOM 2333 C CA . VAL A 1 295 ? -3.697 -2.052 15.729 1.00 95.00 295 VAL A CA 1
ATOM 2334 C C . VAL A 1 295 ? -2.375 -2.711 15.374 1.00 95.00 295 VAL A C 1
ATOM 2336 O O . VAL A 1 295 ? -1.502 -2.801 16.233 1.00 95.00 295 VAL A O 1
ATOM 2339 N N . ILE A 1 296 ? -2.219 -3.146 14.127 1.00 93.81 296 ILE A N 1
ATOM 2340 C CA . ILE A 1 296 ? -0.961 -3.677 13.594 1.00 93.81 296 ILE A CA 1
ATOM 2341 C C . ILE A 1 296 ? -0.576 -2.782 12.430 1.00 93.81 296 ILE A C 1
ATOM 2343 O O . ILE A 1 296 ? -1.181 -2.845 11.364 1.00 93.81 296 ILE A O 1
ATOM 2347 N N . HIS A 1 297 ? 0.416 -1.926 12.637 1.00 89.69 297 HIS A N 1
ATOM 2348 C CA . HIS A 1 297 ? 0.827 -0.941 11.635 1.00 89.69 297 HIS A CA 1
ATOM 2349 C C . HIS A 1 297 ? 2.071 -1.376 10.849 1.00 89.69 297 HIS A C 1
ATOM 2351 O O . HIS A 1 297 ? 2.541 -0.649 9.981 1.00 89.69 297 HIS A O 1
ATOM 2357 N N . SER A 1 298 ? 2.639 -2.543 11.157 1.00 86.38 298 SER A N 1
ATOM 2358 C CA . SER A 1 298 ? 3.731 -3.145 10.395 1.00 86.38 298 SER A CA 1
ATOM 2359 C C . SER A 1 298 ? 3.810 -4.643 10.692 1.00 86.38 298 SER A C 1
ATOM 2361 O O . SER A 1 298 ? 3.488 -5.054 11.803 1.00 86.38 298 SER A O 1
ATOM 2363 N N . PHE A 1 299 ? 4.248 -5.460 9.733 1.00 85.06 299 PHE A N 1
ATOM 2364 C CA . PHE A 1 299 ? 4.807 -6.785 10.028 1.00 85.06 299 PHE A CA 1
ATOM 2365 C C . PHE A 1 299 ? 6.346 -6.749 9.955 1.00 85.06 299 PHE A C 1
ATOM 2367 O O . PHE A 1 299 ? 6.975 -7.797 9.932 1.00 85.06 299 PHE A O 1
ATOM 2374 N N . SER A 1 300 ? 6.970 -5.565 9.902 1.00 80.19 300 SER A N 1
ATOM 2375 C CA . SER A 1 300 ? 8.426 -5.403 9.945 1.00 80.19 300 SER A CA 1
ATOM 2376 C C . SER A 1 300 ? 8.902 -5.533 11.380 1.00 80.19 300 SER A C 1
ATOM 2378 O O . SER A 1 300 ? 8.621 -4.667 12.216 1.00 80.19 300 SER A O 1
ATOM 2380 N N . LEU A 1 301 ? 9.618 -6.611 11.680 1.00 74.88 301 LEU A N 1
ATOM 2381 C CA . LEU A 1 301 ? 10.179 -6.832 13.003 1.00 74.88 301 LEU A CA 1
ATOM 2382 C C . LEU A 1 301 ? 11.698 -6.753 12.927 1.00 74.88 301 LEU A C 1
ATOM 2384 O O . LEU A 1 301 ? 12.345 -7.599 12.316 1.00 74.88 301 LEU A O 1
ATOM 2388 N N . GLU A 1 302 ? 12.281 -5.756 13.596 1.00 69.12 302 GLU A N 1
ATOM 2389 C CA . GLU A 1 302 ? 13.726 -5.761 13.860 1.00 69.12 302 GLU A CA 1
ATOM 2390 C C . GLU A 1 302 ? 14.098 -6.932 14.786 1.00 69.12 302 GLU A C 1
ATOM 2392 O O . GLU A 1 302 ? 15.148 -7.553 14.623 1.00 69.12 302 GLU A O 1
ATOM 2397 N N . THR A 1 303 ? 13.205 -7.275 15.724 1.00 67.81 303 THR A N 1
ATOM 2398 C CA . THR A 1 303 ? 13.334 -8.422 16.633 1.00 67.81 303 THR A CA 1
ATOM 2399 C C . THR A 1 303 ? 11.987 -9.138 16.810 1.00 67.81 303 THR A C 1
ATOM 2401 O O . THR A 1 303 ? 11.168 -8.701 17.619 1.00 67.81 303 THR A O 1
ATOM 2404 N N . PRO A 1 304 ? 11.731 -10.254 16.097 1.00 61.41 304 PRO A N 1
ATOM 2405 C CA . PRO A 1 304 ? 10.419 -10.904 16.094 1.00 61.41 304 PRO A CA 1
ATOM 2406 C C . PRO A 1 304 ? 9.914 -11.341 17.469 1.00 61.41 304 PRO A C 1
ATOM 2408 O O . PRO A 1 304 ? 8.746 -11.164 17.809 1.00 61.41 304 PRO A O 1
ATOM 2411 N N . THR A 1 305 ? 10.821 -11.857 18.296 1.00 64.81 305 THR A N 1
ATOM 2412 C CA . THR A 1 305 ? 10.503 -12.408 19.617 1.00 64.81 305 THR A CA 1
ATOM 2413 C C . THR A 1 305 ? 9.907 -11.375 20.569 1.00 64.81 305 THR A C 1
ATOM 2415 O O . THR A 1 305 ? 9.014 -11.714 21.340 1.00 64.81 305 THR A O 1
ATOM 2418 N N . SER A 1 306 ? 10.327 -10.108 20.497 1.00 80.19 306 SER A N 1
ATOM 2419 C CA . SER A 1 306 ? 9.784 -9.076 21.385 1.00 80.19 306 SER A CA 1
ATOM 2420 C C . SER A 1 306 ? 8.352 -8.692 21.034 1.00 80.19 306 SER A C 1
ATOM 2422 O O . SER A 1 306 ? 7.595 -8.315 21.923 1.00 80.19 306 SER A O 1
ATOM 2424 N N . GLU A 1 307 ? 7.961 -8.771 19.761 1.00 90.31 307 GLU A N 1
ATOM 2425 C CA . GLU A 1 307 ? 6.622 -8.341 19.357 1.00 90.31 307 GLU A CA 1
ATOM 2426 C C . GLU A 1 307 ? 5.559 -9.387 19.702 1.00 90.31 307 GLU A C 1
ATOM 2428 O O . GLU A 1 307 ? 4.457 -9.027 20.113 1.00 90.31 307 GLU A O 1
ATOM 2433 N N . PHE A 1 308 ? 5.893 -10.678 19.643 1.00 87.94 308 PHE A N 1
ATOM 2434 C CA . PHE A 1 308 ? 4.995 -11.730 20.125 1.00 87.94 308 PHE A CA 1
ATOM 2435 C C . PHE A 1 308 ? 4.684 -11.595 21.613 1.00 87.94 308 PHE A C 1
ATOM 2437 O O . PHE A 1 308 ? 3.522 -11.711 22.002 1.00 87.94 308 PHE A O 1
ATOM 2444 N N . ASP A 1 309 ? 5.683 -11.260 22.432 1.00 88.44 309 ASP A N 1
ATOM 2445 C CA . ASP A 1 309 ? 5.474 -10.975 23.853 1.00 88.44 309 ASP A CA 1
ATOM 2446 C C . ASP A 1 309 ? 4.510 -9.800 24.061 1.00 88.44 309 ASP A C 1
ATOM 2448 O O . ASP A 1 309 ? 3.695 -9.822 24.987 1.00 88.44 309 ASP A O 1
ATOM 2452 N N . ILE A 1 310 ? 4.579 -8.770 23.211 1.00 93.50 310 ILE A N 1
ATOM 2453 C CA . ILE A 1 310 ? 3.652 -7.634 23.253 1.00 93.50 310 ILE A CA 1
ATOM 2454 C C . ILE A 1 310 ? 2.243 -8.066 22.857 1.00 93.50 310 ILE A C 1
ATOM 2456 O O . ILE A 1 310 ? 1.294 -7.705 23.554 1.00 93.50 310 ILE A O 1
ATOM 2460 N N . VAL A 1 311 ? 2.091 -8.843 21.782 1.00 94.12 311 VAL A N 1
ATOM 2461 C CA . VAL A 1 311 ? 0.782 -9.347 21.346 1.00 94.12 311 VAL A CA 1
ATOM 2462 C C . VAL A 1 311 ? 0.154 -10.213 22.432 1.00 94.12 311 VAL A C 1
ATOM 2464 O O . VAL A 1 311 ? -0.999 -9.990 22.801 1.00 94.12 311 VAL A O 1
ATOM 2467 N N . TYR A 1 312 ? 0.920 -11.144 23.001 1.00 93.69 312 TYR A N 1
ATOM 2468 C CA . TYR A 1 312 ? 0.470 -11.999 24.094 1.00 93.69 312 TYR A CA 1
ATOM 2469 C C . TYR A 1 312 ? 0.030 -11.172 25.311 1.00 93.69 312 TYR A C 1
ATOM 2471 O O . TYR A 1 312 ? -1.108 -11.302 25.764 1.00 93.69 312 TYR A O 1
ATOM 2479 N N . LYS A 1 313 ? 0.880 -10.253 25.794 1.00 95.50 313 LYS A N 1
ATOM 2480 C CA . LYS A 1 313 ? 0.559 -9.369 26.932 1.00 95.50 313 LYS A CA 1
ATOM 2481 C C . LYS A 1 313 ? -0.625 -8.448 26.643 1.00 95.50 313 LYS A C 1
ATOM 2483 O O . LYS A 1 313 ? -1.400 -8.145 27.544 1.00 95.50 313 LYS A O 1
ATOM 2488 N N . GLY A 1 314 ? -0.782 -7.992 25.403 1.00 96.31 314 GLY A N 1
ATOM 2489 C CA . GLY A 1 314 ? -1.912 -7.172 24.977 1.00 96.31 314 GLY A CA 1
ATOM 2490 C C . GLY A 1 314 ? -3.230 -7.933 25.023 1.00 96.31 314 GLY A C 1
ATOM 2491 O O . GLY A 1 314 ? -4.206 -7.434 25.586 1.00 96.31 314 GLY A O 1
ATOM 2492 N N . LEU A 1 315 ? -3.250 -9.162 24.506 1.00 95.88 315 LEU A N 1
ATOM 2493 C CA . LEU A 1 315 ? -4.409 -10.052 24.590 1.00 95.88 315 LEU A CA 1
ATOM 2494 C C . LEU A 1 315 ? -4.734 -10.421 26.045 1.00 95.88 315 LEU A C 1
ATOM 2496 O O . LEU A 1 315 ? -5.900 -10.365 26.440 1.00 95.88 315 LEU A O 1
ATOM 2500 N N . GLU A 1 316 ? -3.720 -10.718 26.862 1.00 96.25 316 GLU A N 1
ATOM 2501 C CA . GLU A 1 316 ? -3.875 -10.974 28.299 1.00 96.25 316 GLU A CA 1
ATOM 2502 C C . GLU A 1 316 ? -4.461 -9.757 29.033 1.00 96.25 316 GLU A C 1
ATOM 2504 O O . GLU A 1 316 ? -5.407 -9.889 29.812 1.00 96.25 316 GLU A O 1
ATOM 2509 N N . ALA A 1 317 ? -3.971 -8.551 28.740 1.00 97.50 317 ALA A N 1
ATOM 2510 C CA . ALA A 1 317 ? -4.459 -7.323 29.357 1.00 97.50 317 ALA A CA 1
ATOM 2511 C C . ALA A 1 317 ? -5.893 -6.967 28.926 1.00 97.50 317 ALA A C 1
ATOM 2513 O O . ALA A 1 317 ? -6.679 -6.484 29.744 1.00 97.50 317 ALA A O 1
ATOM 2514 N N . LEU A 1 318 ? -6.267 -7.235 27.669 1.00 97.56 318 LEU A N 1
ATOM 2515 C CA . LEU A 1 318 ? -7.656 -7.132 27.216 1.00 97.56 318 LEU A CA 1
ATOM 2516 C C . LEU A 1 318 ? -8.554 -8.120 27.974 1.00 97.56 318 LEU A C 1
ATOM 2518 O O . LEU A 1 318 ? -9.605 -7.730 28.489 1.00 97.56 318 LEU A O 1
ATOM 2522 N N . TYR A 1 319 ? -8.123 -9.377 28.099 1.00 96.94 319 TYR A N 1
ATOM 2523 C CA . TYR A 1 319 ? -8.854 -10.402 28.842 1.00 96.94 319 TYR A CA 1
ATOM 2524 C C . TYR A 1 319 ? -9.049 -10.012 30.317 1.00 96.94 319 TYR A C 1
ATOM 2526 O O . TYR A 1 319 ? -10.175 -10.049 30.816 1.00 96.94 319 TYR A O 1
ATOM 2534 N N . ALA A 1 320 ? -7.998 -9.528 30.988 1.00 97.75 320 ALA A N 1
ATOM 2535 C CA . ALA A 1 320 ? -8.060 -9.042 32.370 1.00 97.75 320 ALA A CA 1
ATOM 2536 C C . ALA A 1 320 ? -9.037 -7.862 32.561 1.00 97.75 320 ALA A C 1
ATOM 2538 O O . ALA A 1 320 ? -9.570 -7.658 33.652 1.00 97.75 320 ALA A O 1
ATOM 2539 N N . ARG A 1 321 ? -9.312 -7.102 31.494 1.00 97.94 321 ARG A N 1
ATOM 2540 C CA . ARG A 1 321 ? -10.272 -5.986 31.455 1.00 97.94 321 ARG A CA 1
ATOM 2541 C C . ARG A 1 321 ? -11.686 -6.407 31.024 1.00 97.94 321 ARG A C 1
ATOM 2543 O O . ARG A 1 321 ? -12.517 -5.542 30.755 1.00 97.94 321 ARG A O 1
ATOM 2550 N N . ASN A 1 322 ? -11.985 -7.710 30.984 1.00 97.88 322 ASN A N 1
ATOM 2551 C CA . ASN A 1 322 ? -13.271 -8.279 30.552 1.00 97.88 322 ASN A CA 1
ATOM 2552 C C . ASN A 1 322 ? -13.663 -7.915 29.105 1.00 97.88 322 ASN A C 1
ATOM 2554 O O . ASN A 1 322 ? -14.849 -7.807 28.768 1.00 97.88 322 ASN A O 1
ATOM 2558 N N . VAL A 1 323 ? -12.676 -7.720 28.231 1.00 97.94 323 VAL A N 1
ATOM 2559 C CA . VAL A 1 323 ? -12.919 -7.540 26.798 1.00 97.94 323 VAL A CA 1
ATOM 2560 C C . VAL A 1 323 ? -13.355 -8.871 26.184 1.00 97.94 323 VAL A C 1
ATOM 2562 O O . VAL A 1 323 ? -12.742 -9.909 26.410 1.00 97.94 323 VAL A O 1
ATOM 2565 N N . THR A 1 324 ? -14.430 -8.840 25.394 1.00 97.06 324 THR A N 1
ATOM 2566 C CA . THR A 1 324 ? -15.033 -10.029 24.754 1.00 97.06 324 THR A CA 1
ATOM 2567 C C . THR A 1 324 ? -15.105 -9.924 23.234 1.00 97.06 324 THR A C 1
ATOM 2569 O O . THR A 1 324 ? -15.462 -10.888 22.561 1.00 97.06 324 THR A O 1
ATOM 2572 N N . GLN A 1 325 ? -14.791 -8.755 22.681 1.00 97.19 325 GLN A N 1
ATOM 2573 C CA . GLN A 1 325 ? -14.782 -8.480 21.251 1.00 97.19 325 GLN A CA 1
ATOM 2574 C C . GLN A 1 325 ? -13.432 -7.880 20.893 1.00 97.19 325 GLN A C 1
ATOM 2576 O O . GLN A 1 325 ? -12.946 -7.004 21.605 1.00 97.19 325 GLN A O 1
ATOM 2581 N N . LEU A 1 326 ? -12.851 -8.327 19.787 1.00 96.12 326 LEU A N 1
ATOM 2582 C CA . LEU A 1 326 ? -11.584 -7.819 19.285 1.00 96.12 326 LEU A CA 1
ATOM 2583 C C . LEU A 1 326 ? -11.784 -7.307 17.860 1.00 96.12 326 LEU A C 1
ATOM 2585 O O . LEU A 1 326 ? -12.283 -8.035 17.004 1.00 96.12 326 LEU A O 1
ATOM 2589 N N . VAL A 1 327 ? -11.392 -6.061 17.615 1.00 95.69 327 VAL A N 1
ATOM 2590 C CA . VAL A 1 327 ? -11.181 -5.522 16.268 1.00 95.69 327 VAL A CA 1
ATOM 2591 C C . VAL A 1 327 ? -9.688 -5.538 15.990 1.00 95.69 327 VAL A C 1
ATOM 2593 O O . VAL A 1 327 ? -8.903 -5.082 16.818 1.00 95.69 327 VAL A O 1
ATOM 2596 N N . ILE A 1 328 ? -9.311 -6.061 14.827 1.00 95.19 328 ILE A N 1
ATOM 2597 C CA . ILE A 1 328 ? -7.934 -6.042 14.339 1.00 95.19 328 ILE A CA 1
ATOM 2598 C C . ILE A 1 328 ? -7.863 -5.001 13.228 1.00 95.19 328 ILE A C 1
ATOM 2600 O O . ILE A 1 328 ? -8.495 -5.170 12.186 1.00 95.19 328 ILE A O 1
ATOM 2604 N N . ASP A 1 329 ? -7.134 -3.919 13.472 1.00 91.81 329 ASP A N 1
ATOM 2605 C CA . ASP A 1 329 ? -6.936 -2.837 12.516 1.00 91.81 329 ASP A CA 1
ATOM 2606 C C . ASP A 1 329 ? -5.601 -3.016 11.785 1.00 91.81 329 ASP A C 1
ATOM 2608 O O . ASP A 1 329 ? -4.530 -2.955 12.390 1.00 91.81 329 ASP A O 1
ATOM 2612 N N . LEU A 1 330 ? -5.697 -3.251 10.475 1.00 89.88 330 LEU A N 1
ATOM 2613 C CA . LEU A 1 330 ? -4.575 -3.419 9.549 1.00 89.88 330 LEU A CA 1
ATOM 2614 C C . LEU A 1 330 ? -4.498 -2.282 8.516 1.00 89.88 330 LEU A C 1
ATOM 2616 O O . LEU A 1 330 ? -3.748 -2.395 7.551 1.00 89.88 330 LEU A O 1
ATOM 2620 N N . GLN A 1 331 ? -5.300 -1.216 8.650 1.00 79.56 331 GLN A N 1
ATOM 2621 C CA . GLN A 1 331 ? -5.500 -0.228 7.577 1.00 79.56 331 GLN A CA 1
ATOM 2622 C C . GLN A 1 331 ? -4.223 0.514 7.166 1.00 79.56 331 GLN A C 1
ATOM 2624 O O . GLN A 1 331 ? -4.140 0.990 6.037 1.00 79.56 331 GLN A O 1
ATOM 2629 N N . ASN A 1 332 ? -3.234 0.593 8.058 1.00 74.44 332 ASN A N 1
ATOM 2630 C CA . ASN A 1 332 ? -1.938 1.217 7.797 1.00 74.44 332 ASN A CA 1
ATOM 2631 C C . ASN A 1 332 ? -0.777 0.216 7.920 1.00 74.44 332 ASN A C 1
ATOM 2633 O O . ASN A 1 332 ? 0.319 0.593 8.324 1.00 74.44 332 ASN A O 1
ATOM 2637 N N . SER A 1 333 ? -1.041 -1.065 7.652 1.00 82.62 333 SER A N 1
ATOM 2638 C CA . SER A 1 333 ? -0.016 -2.104 7.616 1.00 82.62 333 SER A CA 1
ATOM 2639 C C . SER A 1 333 ? 0.453 -2.345 6.187 1.00 82.62 333 SER A C 1
ATOM 2641 O O . SER A 1 333 ? -0.343 -2.724 5.328 1.00 82.62 333 SER A O 1
ATOM 2643 N N . ASP A 1 334 ? 1.754 -2.198 5.946 1.00 71.31 334 ASP A N 1
ATOM 2644 C CA . ASP A 1 334 ? 2.368 -2.458 4.636 1.00 71.31 334 ASP A CA 1
ATOM 2645 C C . ASP A 1 334 ? 2.666 -3.960 4.402 1.00 71.31 334 ASP A C 1
ATOM 2647 O O . ASP A 1 334 ? 3.203 -4.344 3.360 1.00 71.31 334 ASP A O 1
ATOM 2651 N N . GLY A 1 335 ? 2.307 -4.831 5.354 1.00 79.88 335 GLY A N 1
ATOM 2652 C CA . GLY A 1 335 ? 2.708 -6.240 5.359 1.00 79.88 335 GLY A CA 1
ATOM 2653 C C . GLY A 1 335 ? 4.134 -6.416 5.887 1.00 79.88 335 GLY A C 1
ATOM 2654 O O . GLY A 1 335 ? 4.531 -5.675 6.784 1.00 79.88 335 GLY A O 1
ATOM 2655 N N . GLU A 1 336 ? 4.855 -7.401 5.329 1.00 79.06 336 GLU A N 1
ATOM 2656 C CA . GLU A 1 336 ? 6.259 -7.816 5.563 1.00 79.06 336 GLU A CA 1
ATOM 2657 C C . GLU A 1 336 ? 6.433 -9.251 6.082 1.00 79.06 336 GLU A C 1
ATOM 2659 O O . GLU A 1 336 ? 6.333 -10.184 5.282 1.00 79.06 336 GLU A O 1
ATOM 2664 N N . ASP A 1 337 ? 6.759 -9.446 7.363 1.00 79.38 337 ASP A N 1
ATOM 2665 C CA . ASP A 1 337 ? 7.186 -10.740 7.892 1.00 79.38 337 ASP A CA 1
ATOM 2666 C C . ASP A 1 337 ? 6.028 -11.753 7.916 1.00 79.38 337 ASP A C 1
ATOM 2668 O O . ASP A 1 337 ? 5.076 -11.668 8.701 1.00 79.38 337 ASP A O 1
ATOM 2672 N N . ILE A 1 338 ? 6.121 -12.740 7.024 1.00 74.00 338 ILE A N 1
ATOM 2673 C CA . ILE A 1 338 ? 5.152 -13.829 6.900 1.00 74.00 338 ILE A CA 1
ATOM 2674 C C . ILE A 1 338 ? 5.155 -14.757 8.118 1.00 74.00 338 ILE A C 1
ATOM 2676 O O . ILE A 1 338 ? 4.115 -15.335 8.437 1.00 74.00 338 ILE A O 1
ATOM 2680 N N . GLU A 1 339 ? 6.284 -14.890 8.813 1.00 73.00 339 GLU A N 1
ATOM 2681 C CA . GLU A 1 339 ? 6.380 -15.657 10.049 1.00 73.00 339 GLU A CA 1
ATOM 2682 C C . GLU A 1 339 ? 5.580 -14.956 11.150 1.00 73.00 339 GLU A C 1
ATOM 2684 O O . GLU A 1 339 ? 4.729 -15.595 11.775 1.00 73.00 339 GLU A O 1
ATOM 2689 N N . PHE A 1 340 ? 5.733 -13.633 11.300 1.00 82.12 340 PHE A N 1
ATOM 2690 C CA . PHE A 1 340 ? 4.908 -12.845 12.223 1.00 82.12 340 PHE A CA 1
ATOM 2691 C C . PHE A 1 340 ? 3.417 -12.969 11.922 1.00 82.12 340 PHE A C 1
ATOM 2693 O O . PHE A 1 340 ? 2.626 -13.277 12.815 1.00 82.12 340 PHE A O 1
ATOM 2700 N N . ALA A 1 341 ? 3.031 -12.797 10.656 1.00 84.19 341 ALA A N 1
ATOM 2701 C CA . ALA A 1 341 ? 1.640 -12.942 10.235 1.00 84.19 341 ALA A CA 1
ATOM 2702 C C . ALA A 1 341 ? 1.079 -14.336 10.550 1.00 84.19 341 ALA A C 1
ATOM 2704 O O . ALA A 1 341 ? -0.032 -14.458 11.072 1.00 84.19 341 ALA A O 1
ATOM 2705 N N . THR A 1 342 ? 1.847 -15.388 10.269 1.00 75.12 342 THR A N 1
ATOM 2706 C CA . THR A 1 342 ? 1.417 -16.775 10.484 1.00 75.12 342 THR A CA 1
ATOM 2707 C C . THR A 1 342 ? 1.262 -17.082 11.971 1.00 75.12 342 THR A C 1
ATOM 2709 O O . THR A 1 342 ? 0.229 -17.607 12.389 1.00 75.12 342 THR A O 1
ATOM 2712 N N . GLN A 1 343 ? 2.248 -16.716 12.788 1.00 77.75 343 GLN A N 1
ATOM 2713 C CA . GLN A 1 343 ? 2.206 -16.937 14.233 1.00 77.75 343 GLN A CA 1
ATOM 2714 C C . GLN A 1 343 ? 1.106 -16.105 14.912 1.00 77.75 343 GLN A C 1
ATOM 2716 O O . GLN A 1 343 ? 0.405 -16.605 15.790 1.00 77.75 343 GLN A O 1
ATOM 2721 N N . LEU A 1 344 ? 0.868 -14.867 14.466 1.00 86.19 344 LEU A N 1
ATOM 2722 C CA . LEU A 1 344 ? -0.254 -14.055 14.940 1.00 86.19 344 LEU A CA 1
ATOM 2723 C C . LEU A 1 344 ? -1.602 -14.747 14.704 1.00 86.19 344 LEU A C 1
ATOM 2725 O O . LEU A 1 344 ? -2.442 -14.800 15.604 1.00 86.19 344 LEU A O 1
ATOM 2729 N N . VAL A 1 345 ? -1.804 -15.312 13.511 1.00 82.62 345 VAL A N 1
ATOM 2730 C CA . VAL A 1 345 ? -3.009 -16.091 13.193 1.00 82.62 345 VAL A CA 1
ATOM 2731 C C . VAL A 1 345 ? -3.127 -17.306 14.120 1.00 82.62 345 VAL A C 1
ATOM 2733 O O . VAL A 1 345 ? -4.221 -17.565 14.619 1.00 82.62 345 VAL A O 1
ATOM 2736 N N . GLN A 1 346 ? -2.027 -18.008 14.416 1.00 76.31 346 GLN A N 1
ATOM 2737 C CA . GLN A 1 346 ? -2.031 -19.142 15.356 1.00 76.31 346 GLN A CA 1
ATOM 2738 C C . GLN A 1 346 ? -2.441 -18.737 16.774 1.00 76.31 346 GLN A C 1
ATOM 2740 O O . GLN A 1 346 ? -3.235 -19.437 17.402 1.00 76.31 346 GLN A O 1
ATOM 2745 N N . MET A 1 347 ? -1.944 -17.599 17.268 1.00 81.31 347 MET A N 1
ATOM 2746 C CA . MET A 1 347 ? -2.291 -17.104 18.604 1.00 81.31 347 MET A CA 1
ATOM 2747 C C . MET A 1 347 ? -3.780 -16.766 18.728 1.00 81.31 347 MET A C 1
ATOM 2749 O O . MET A 1 347 ? -4.396 -17.042 19.755 1.00 81.31 347 MET A O 1
ATOM 2753 N N . ILE A 1 348 ? -4.370 -16.173 17.687 1.00 85.56 348 ILE A N 1
ATOM 2754 C CA . ILE A 1 348 ? -5.771 -15.725 17.710 1.00 85.56 348 ILE A CA 1
ATOM 2755 C C . ILE A 1 348 ? -6.732 -16.888 17.428 1.00 85.56 348 ILE A C 1
ATOM 2757 O O . ILE A 1 348 ? -7.825 -16.949 17.994 1.00 85.56 348 ILE A O 1
ATOM 2761 N N . PHE A 1 349 ? -6.329 -17.829 16.573 1.00 81.19 349 PHE A N 1
ATOM 2762 C CA . PHE A 1 349 ? -7.152 -18.946 16.119 1.00 81.19 349 PHE A CA 1
ATOM 2763 C C . PHE A 1 349 ? -6.505 -20.286 16.489 1.00 81.19 349 PHE A C 1
ATOM 2765 O O . PHE A 1 349 ? -5.989 -21.012 15.640 1.00 81.19 349 PHE A O 1
ATOM 2772 N N . THR A 1 350 ? -6.619 -20.657 17.766 1.00 67.25 350 THR A N 1
ATOM 2773 C CA . THR A 1 350 ? -5.996 -21.844 18.394 1.00 67.25 350 THR A CA 1
ATOM 2774 C C . THR A 1 350 ? -6.393 -23.215 17.814 1.00 67.25 350 THR A C 1
ATOM 2776 O O . THR A 1 350 ? -5.890 -24.239 18.266 1.00 67.25 350 THR A O 1
ATOM 2779 N N . ASN A 1 351 ? -7.275 -23.264 16.809 1.00 53.81 351 ASN A N 1
ATOM 2780 C CA . ASN A 1 351 ? -7.762 -24.494 16.168 1.00 53.81 351 ASN A CA 1
ATOM 2781 C C . ASN A 1 351 ? -7.133 -24.801 14.804 1.00 53.81 351 ASN A C 1
ATOM 2783 O O . ASN A 1 351 ? -7.495 -25.799 14.179 1.00 53.81 351 ASN A O 1
ATOM 2787 N N . ALA A 1 352 ? -6.198 -23.986 14.326 1.00 50.78 352 ALA A N 1
ATOM 2788 C CA . ALA A 1 352 ? -5.318 -24.447 13.270 1.00 50.78 352 ALA A CA 1
ATOM 2789 C C . ALA A 1 352 ? -4.260 -25.328 13.936 1.00 50.78 352 ALA A C 1
ATOM 2791 O O . ALA A 1 352 ? -3.340 -24.816 14.569 1.00 50.78 352 ALA A O 1
ATOM 2792 N N . THR A 1 353 ? -4.409 -26.654 13.865 1.00 51.44 353 THR A N 1
ATOM 2793 C CA . THR A 1 353 ? -3.318 -27.558 14.252 1.00 51.44 353 THR A CA 1
ATOM 2794 C C . THR A 1 353 ? -2.043 -27.045 13.584 1.00 51.44 353 THR A C 1
ATOM 2796 O O . THR A 1 353 ? -2.078 -26.698 12.404 1.00 51.44 353 THR A O 1
ATOM 2799 N N . SER A 1 354 ? -0.937 -26.943 14.320 1.00 47.56 354 SER A N 1
ATOM 2800 C CA . SER A 1 354 ? 0.339 -26.416 13.806 1.00 47.56 354 SER A CA 1
ATOM 2801 C C . SER A 1 354 ? 0.791 -27.101 12.506 1.00 47.56 354 SER A C 1
ATOM 2803 O O . SER A 1 354 ? 1.465 -26.492 11.685 1.00 47.56 354 SER A O 1
ATOM 2805 N N . THR A 1 355 ? 0.323 -28.328 12.270 1.00 48.25 355 THR A N 1
ATOM 2806 C CA . THR A 1 355 ? 0.489 -29.123 11.045 1.00 48.25 355 THR A CA 1
ATOM 2807 C C . THR A 1 355 ? -0.348 -28.675 9.832 1.00 48.25 355 THR A C 1
ATOM 2809 O O . THR A 1 355 ? -0.113 -29.152 8.730 1.00 48.25 355 THR A O 1
ATOM 2812 N N . LEU A 1 356 ? -1.330 -27.778 9.987 1.00 46.78 356 LEU A N 1
ATOM 2813 C CA . LEU A 1 356 ? -2.268 -27.341 8.933 1.00 46.78 356 LEU A CA 1
ATOM 2814 C C . LEU A 1 356 ? -2.130 -25.865 8.537 1.00 46.78 356 LEU A C 1
ATOM 2816 O O . LEU A 1 356 ? -2.743 -25.451 7.556 1.00 46.78 356 LEU A O 1
ATOM 2820 N N . LEU A 1 357 ? -1.301 -25.078 9.232 1.00 48.66 357 LEU A N 1
ATOM 2821 C CA . LEU A 1 357 ? -0.935 -23.715 8.808 1.00 48.66 357 LEU A CA 1
ATOM 2822 C C . LEU A 1 357 ? 0.259 -23.690 7.846 1.00 48.66 357 LEU A C 1
ATOM 2824 O O . LEU A 1 357 ? 0.961 -22.697 7.700 1.00 48.66 357 LEU A O 1
ATOM 2828 N N . VAL A 1 358 ? 0.425 -24.793 7.125 1.00 54.56 358 VAL A N 1
ATOM 2829 C CA . VAL A 1 358 ? 1.152 -24.892 5.868 1.00 54.56 358 VAL A CA 1
ATOM 2830 C C . VAL A 1 358 ? 0.323 -24.099 4.855 1.00 54.56 358 VAL A C 1
ATOM 2832 O O . VAL A 1 358 ? -0.484 -24.674 4.125 1.00 54.56 358 VAL A O 1
ATOM 2835 N N . LEU A 1 359 ? 0.429 -22.765 4.857 1.00 56.94 359 LEU A N 1
ATOM 2836 C CA . LEU A 1 359 ? -0.199 -21.939 3.826 1.00 56.94 359 LEU A CA 1
ATOM 2837 C C . LEU A 1 359 ? 0.394 -22.385 2.492 1.00 56.94 359 LEU A C 1
ATOM 2839 O O . LEU A 1 359 ? 1.544 -22.075 2.180 1.00 56.94 359 LEU A O 1
ATOM 2843 N N . GLY A 1 360 ? -0.375 -23.187 1.756 1.00 64.56 360 GLY A N 1
ATOM 2844 C CA . GLY A 1 360 ? -0.026 -23.615 0.416 1.00 64.56 360 GLY A CA 1
ATOM 2845 C C . GLY A 1 360 ? 0.040 -22.375 -0.460 1.00 64.56 360 GLY A C 1
ATOM 2846 O O . GLY A 1 360 ? -0.988 -21.780 -0.778 1.00 64.56 360 GLY A O 1
ATOM 2847 N N . ALA A 1 361 ? 1.249 -21.971 -0.806 1.00 71.88 361 ALA A N 1
ATOM 2848 C CA . ALA A 1 361 ? 1.534 -20.927 -1.762 1.00 71.88 361 ALA A CA 1
ATOM 2849 C C . ALA A 1 361 ? 2.088 -21.571 -3.030 1.00 71.88 361 ALA A C 1
ATOM 2851 O O . ALA A 1 361 ? 2.783 -22.583 -2.987 1.00 71.88 361 ALA A O 1
ATOM 2852 N N . ASP A 1 362 ? 1.796 -20.977 -4.173 1.00 80.81 362 ASP A N 1
ATOM 2853 C CA . ASP A 1 362 ? 2.454 -21.304 -5.423 1.00 80.81 362 ASP A CA 1
ATOM 2854 C C . ASP A 1 362 ? 3.095 -20.045 -6.001 1.00 80.81 362 ASP A C 1
ATOM 2856 O O . ASP A 1 362 ? 2.478 -18.984 -6.120 1.00 80.81 362 ASP A O 1
ATOM 2860 N N . ALA A 1 363 ? 4.380 -20.143 -6.327 1.00 81.62 363 ALA A N 1
ATOM 2861 C CA . ALA A 1 363 ? 5.130 -19.031 -6.881 1.00 81.62 363 ALA A CA 1
ATOM 2862 C C . ALA A 1 363 ? 5.045 -19.074 -8.405 1.00 81.62 363 ALA A C 1
ATOM 2864 O O . ALA A 1 363 ? 5.094 -20.138 -9.017 1.00 81.62 363 ALA A O 1
ATOM 2865 N N . ARG A 1 364 ? 4.950 -17.917 -9.062 1.00 84.25 364 ARG A N 1
ATOM 2866 C CA . ARG A 1 364 ? 5.034 -17.875 -10.526 1.00 84.25 364 ARG A CA 1
ATOM 2867 C C . ARG A 1 364 ? 6.446 -18.290 -10.953 1.00 84.25 364 ARG A C 1
ATOM 2869 O O . ARG A 1 364 ? 7.409 -17.617 -10.599 1.00 84.25 364 ARG A O 1
ATOM 2876 N N . SER A 1 365 ? 6.565 -19.355 -11.741 1.00 90.00 365 SER A N 1
ATOM 2877 C CA . SER A 1 365 ? 7.849 -19.943 -12.141 1.00 90.00 365 SER A CA 1
ATOM 2878 C C . SER A 1 365 ? 7.983 -19.955 -13.663 1.00 90.00 365 SER A C 1
ATOM 2880 O O . SER A 1 365 ? 7.789 -20.959 -14.339 1.00 90.00 365 SER A O 1
ATOM 2882 N N . GLY A 1 366 ? 8.260 -18.783 -14.238 1.00 88.19 366 GLY A N 1
ATOM 2883 C CA . GLY A 1 366 ? 8.595 -18.679 -15.661 1.00 88.19 366 GLY A CA 1
ATOM 2884 C C . GLY A 1 366 ? 10.039 -19.108 -15.947 1.00 88.19 366 GLY A C 1
ATOM 2885 O O . GLY A 1 366 ? 10.859 -19.201 -15.037 1.00 88.19 366 GLY A O 1
ATOM 2886 N N . ARG A 1 367 ? 10.402 -19.246 -17.230 1.00 89.12 367 ARG A N 1
ATOM 2887 C CA . ARG A 1 367 ? 11.765 -19.636 -17.664 1.00 89.12 367 ARG A CA 1
ATOM 2888 C C . ARG A 1 367 ? 12.898 -18.818 -17.033 1.00 89.12 367 ARG A C 1
ATOM 2890 O O . ARG A 1 367 ? 13.983 -19.343 -16.809 1.00 89.12 367 ARG A O 1
ATOM 2897 N N . LEU A 1 368 ? 12.674 -17.524 -16.791 1.00 84.81 368 LEU A N 1
ATOM 2898 C CA . LEU A 1 368 ? 13.664 -16.661 -16.138 1.00 84.81 368 LEU A CA 1
ATOM 2899 C C . LEU A 1 368 ? 13.857 -17.031 -14.665 1.00 84.81 368 LEU A C 1
ATOM 2901 O O . LEU A 1 368 ? 14.995 -17.102 -14.218 1.00 84.81 368 LEU A O 1
ATOM 2905 N N . ILE A 1 369 ? 12.766 -17.305 -13.946 1.00 86.25 369 ILE A N 1
ATOM 2906 C CA . ILE A 1 369 ? 12.812 -17.729 -12.543 1.00 86.25 369 ILE A CA 1
ATOM 2907 C C . ILE A 1 369 ? 13.486 -19.094 -12.429 1.00 86.25 369 ILE A C 1
ATOM 2909 O O . ILE A 1 369 ? 14.367 -19.239 -11.600 1.00 86.25 369 ILE A O 1
ATOM 2913 N N . GLN A 1 370 ? 13.168 -20.036 -13.319 1.00 90.12 370 GLN A N 1
ATOM 2914 C CA . GLN A 1 370 ? 13.811 -21.357 -13.378 1.00 90.12 370 GLN A CA 1
ATOM 2915 C C . GLN A 1 370 ? 15.330 -21.266 -13.571 1.00 90.12 370 GLN A C 1
ATOM 2917 O O . GLN A 1 370 ? 16.103 -21.889 -12.851 1.00 90.12 370 GLN A O 1
ATOM 2922 N N . ARG A 1 371 ? 15.790 -20.440 -14.521 1.00 90.19 371 ARG A N 1
ATOM 2923 C CA . ARG A 1 371 ? 17.232 -20.224 -14.731 1.00 90.19 371 ARG A CA 1
ATOM 2924 C C . ARG A 1 371 ? 17.892 -19.549 -13.533 1.00 90.19 371 ARG A C 1
ATOM 2926 O O . ARG A 1 371 ? 19.023 -19.885 -13.190 1.00 90.19 371 ARG A O 1
ATOM 2933 N N . LEU A 1 372 ? 17.204 -18.581 -12.929 1.00 87.38 372 LEU A N 1
ATOM 2934 C CA . LEU A 1 372 ? 17.704 -17.857 -11.769 1.00 87.38 372 LEU A CA 1
ATOM 2935 C C . LEU A 1 372 ? 17.813 -18.779 -10.550 1.00 87.38 372 LEU A C 1
ATOM 2937 O O . LEU A 1 372 ? 18.867 -18.805 -9.922 1.00 87.38 372 LEU A O 1
ATOM 2941 N N . SER A 1 373 ? 16.780 -19.571 -10.256 1.00 90.94 373 SER A N 1
ATOM 2942 C CA . SER A 1 373 ? 16.797 -20.539 -9.158 1.00 90.94 373 SER A CA 1
ATOM 2943 C C . SER A 1 373 ? 17.878 -21.589 -9.371 1.00 90.94 373 SER A C 1
ATOM 2945 O O . SER A 1 373 ? 18.672 -21.819 -8.470 1.00 90.94 373 SER A O 1
ATOM 2947 N N . GLN A 1 374 ? 18.039 -22.109 -10.591 1.00 91.88 374 GLN A N 1
ATOM 2948 C CA . GLN A 1 374 ? 19.115 -23.047 -10.910 1.00 91.88 374 GLN A CA 1
ATOM 2949 C C . GLN A 1 374 ? 20.515 -22.450 -10.674 1.00 91.88 374 GLN A C 1
ATOM 2951 O O . GLN A 1 374 ? 21.392 -23.125 -10.139 1.00 91.88 374 GLN A O 1
ATOM 2956 N N . GLY A 1 375 ? 20.741 -21.186 -11.052 1.00 89.75 375 GLY A N 1
ATOM 2957 C CA . GLY A 1 375 ? 22.028 -20.508 -10.849 1.00 89.75 375 GLY A CA 1
ATOM 2958 C C . GLY A 1 375 ? 22.314 -20.121 -9.392 1.00 89.75 375 GLY A C 1
ATOM 2959 O O . GLY A 1 375 ? 23.474 -19.925 -9.017 1.00 89.75 375 GLY A O 1
ATOM 2960 N N . LEU A 1 376 ? 21.265 -20.006 -8.577 1.00 88.44 376 LEU A N 1
ATOM 2961 C CA . LEU A 1 376 ? 21.346 -19.621 -7.171 1.00 88.44 376 LEU A CA 1
ATOM 2962 C C . LEU A 1 376 ? 21.132 -20.793 -6.203 1.00 88.44 376 LEU A C 1
ATOM 2964 O O . LEU A 1 376 ? 21.316 -20.614 -5.000 1.00 88.44 376 LEU A O 1
ATOM 2968 N N . TYR A 1 377 ? 20.775 -21.978 -6.695 1.00 87.31 377 TYR A N 1
ATOM 2969 C CA . TYR A 1 377 ? 20.507 -23.146 -5.867 1.00 87.31 377 TYR A CA 1
ATOM 2970 C C . TYR A 1 377 ? 21.713 -23.480 -4.974 1.00 87.31 377 TYR A C 1
ATOM 2972 O O . TYR A 1 377 ? 22.863 -23.462 -5.418 1.00 87.31 377 TYR A O 1
ATOM 2980 N N . GLY A 1 378 ? 21.459 -23.746 -3.690 1.00 82.56 378 GLY A N 1
ATOM 2981 C CA . GLY A 1 378 ? 22.510 -23.989 -2.697 1.00 82.56 378 GLY A CA 1
ATOM 2982 C C . GLY A 1 378 ? 23.157 -22.724 -2.113 1.00 82.56 378 GLY A C 1
ATOM 2983 O O . GLY A 1 378 ? 23.918 -22.822 -1.148 1.00 82.56 378 GLY A O 1
ATOM 2984 N N . ARG A 1 379 ? 22.855 -21.529 -2.641 1.00 86.00 379 ARG A N 1
ATOM 2985 C CA . ARG A 1 379 ? 23.284 -20.258 -2.043 1.00 86.00 379 ARG A CA 1
ATOM 2986 C C . ARG A 1 379 ? 22.230 -19.788 -1.054 1.00 86.00 379 ARG A C 1
ATOM 2988 O O . ARG A 1 379 ? 21.188 -19.290 -1.462 1.00 86.00 379 ARG A O 1
ATOM 2995 N N . GLU A 1 380 ? 22.533 -19.879 0.237 1.00 78.69 380 GLU A N 1
ATOM 2996 C CA . GLU A 1 380 ? 21.626 -19.401 1.295 1.00 78.69 380 GLU A CA 1
ATOM 2997 C C . GLU A 1 380 ? 21.414 -17.882 1.230 1.00 78.69 380 GLU A C 1
ATOM 2999 O O . GLU A 1 380 ? 20.356 -17.370 1.604 1.00 78.69 380 GLU A O 1
ATOM 3004 N N . ARG A 1 381 ? 22.423 -17.145 0.744 1.00 78.56 381 ARG A N 1
ATOM 3005 C CA . ARG A 1 381 ? 22.389 -15.688 0.638 1.00 78.56 381 ARG A CA 1
ATOM 3006 C C . ARG A 1 381 ? 22.881 -15.173 -0.710 1.00 78.56 381 ARG A C 1
ATOM 3008 O O . ARG A 1 381 ? 23.836 -15.700 -1.278 1.00 78.56 381 ARG A O 1
ATOM 3015 N N . VAL A 1 382 ? 22.262 -14.089 -1.171 1.00 76.19 382 VAL A N 1
ATOM 3016 C CA . VAL A 1 382 ? 22.688 -13.268 -2.313 1.00 76.19 382 VAL A CA 1
ATOM 3017 C C . VAL A 1 382 ? 22.770 -11.827 -1.817 1.00 76.19 382 VAL A C 1
ATOM 3019 O O . VAL A 1 382 ? 21.804 -11.311 -1.259 1.00 76.19 382 VAL A O 1
ATOM 3022 N N . ASP A 1 383 ? 23.948 -11.211 -1.924 1.00 81.06 383 ASP A N 1
ATOM 3023 C CA . ASP A 1 383 ? 24.225 -9.856 -1.417 1.00 81.06 383 ASP A CA 1
ATOM 3024 C C . ASP A 1 383 ? 23.866 -9.659 0.069 1.00 81.06 383 ASP A C 1
ATOM 3026 O O . ASP A 1 383 ? 23.308 -8.643 0.483 1.00 81.06 383 ASP A O 1
ATOM 3030 N N . GLY A 1 384 ? 24.150 -10.676 0.890 1.00 78.06 384 GLY A N 1
ATOM 3031 C CA . GLY A 1 384 ? 23.870 -10.667 2.330 1.00 78.06 384 GLY A CA 1
ATOM 3032 C C . GLY A 1 384 ? 22.399 -10.886 2.707 1.00 78.06 384 GLY A C 1
ATOM 3033 O O . GLY A 1 384 ? 22.095 -10.992 3.894 1.00 78.06 384 GLY A O 1
ATOM 3034 N N . LYS A 1 385 ? 21.493 -11.011 1.732 1.00 69.69 385 LYS A N 1
ATOM 3035 C CA . LYS A 1 385 ? 20.059 -11.260 1.945 1.00 69.69 385 LYS A CA 1
ATOM 3036 C C . LYS A 1 385 ? 19.716 -12.720 1.697 1.00 69.69 385 LYS A C 1
ATOM 3038 O O . LYS A 1 385 ? 20.385 -13.366 0.896 1.00 69.69 385 LYS A O 1
ATOM 3043 N N . ALA A 1 386 ? 18.691 -13.235 2.379 1.00 73.25 386 ALA A N 1
ATOM 3044 C CA . ALA A 1 386 ? 18.178 -14.583 2.132 1.00 73.25 386 ALA A CA 1
ATOM 3045 C C . ALA A 1 386 ? 17.823 -14.746 0.648 1.00 73.25 386 ALA A C 1
ATOM 3047 O O . ALA A 1 386 ? 17.245 -13.838 0.052 1.00 73.25 386 ALA A O 1
ATOM 3048 N N . ASN A 1 387 ? 18.211 -15.870 0.049 1.00 81.88 387 ASN A N 1
ATOM 3049 C CA . ASN A 1 387 ? 17.942 -16.148 -1.355 1.00 81.88 387 ASN A CA 1
ATOM 3050 C C . ASN A 1 387 ? 16.488 -16.623 -1.538 1.00 81.88 387 ASN A C 1
ATOM 3052 O O . ASN A 1 387 ? 16.192 -17.774 -1.221 1.00 81.88 387 ASN A O 1
ATOM 3056 N N . PRO A 1 388 ? 15.577 -15.803 -2.100 1.00 79.56 388 PRO A N 1
ATOM 3057 C CA . PRO A 1 388 ? 14.175 -16.193 -2.253 1.00 79.56 388 PRO A CA 1
ATOM 3058 C C . PRO A 1 388 ? 13.967 -17.304 -3.297 1.00 79.56 388 PRO A C 1
ATOM 3060 O O . PRO A 1 388 ? 12.861 -17.821 -3.424 1.00 79.56 388 PRO A O 1
ATOM 3063 N N . PHE A 1 389 ? 15.014 -17.662 -4.048 1.00 86.75 389 PHE A N 1
ATOM 3064 C CA . PHE A 1 389 ? 15.004 -18.710 -5.066 1.00 86.75 389 PHE A CA 1
ATOM 3065 C C . PHE A 1 389 ? 15.738 -19.984 -4.621 1.00 86.75 389 PHE A C 1
ATOM 3067 O O . PHE A 1 389 ? 16.005 -20.851 -5.450 1.00 86.75 389 PHE A O 1
ATOM 3074 N N . ASP A 1 390 ? 16.085 -20.109 -3.336 1.00 87.31 390 ASP A N 1
ATOM 3075 C CA . ASP A 1 390 ? 16.591 -21.359 -2.771 1.00 87.31 390 ASP A CA 1
ATOM 3076 C C . ASP A 1 390 ? 15.416 -22.256 -2.365 1.00 87.31 390 ASP A C 1
ATOM 3078 O O . ASP A 1 390 ? 14.715 -21.990 -1.387 1.00 87.31 390 ASP A O 1
ATOM 3082 N N . ALA A 1 391 ? 15.197 -23.330 -3.124 1.00 88.75 391 ALA A N 1
ATOM 3083 C CA . ALA A 1 391 ? 14.107 -24.272 -2.883 1.00 88.75 391 ALA A CA 1
ATOM 3084 C C . ALA A 1 391 ? 14.160 -24.906 -1.477 1.00 88.75 391 ALA A C 1
ATOM 3086 O O . ALA A 1 391 ? 13.113 -25.233 -0.926 1.00 88.75 391 ALA A O 1
ATOM 3087 N N . ARG A 1 392 ? 15.343 -24.974 -0.843 1.00 87.44 392 ARG A N 1
ATOM 3088 C CA . ARG A 1 392 ? 15.531 -25.500 0.525 1.00 87.44 392 ARG A CA 1
ATOM 3089 C C . ARG A 1 392 ? 14.835 -24.682 1.612 1.00 87.44 392 ARG A C 1
ATOM 3091 O O . ARG A 1 392 ? 14.734 -25.134 2.746 1.00 87.44 392 ARG A O 1
ATOM 3098 N N . MET A 1 393 ? 14.375 -23.470 1.302 1.00 81.38 393 MET A N 1
ATOM 3099 C CA . MET A 1 393 ? 13.555 -22.681 2.228 1.00 81.38 393 MET A CA 1
ATOM 3100 C C . MET A 1 393 ? 12.086 -23.115 2.242 1.00 81.38 393 MET A C 1
ATOM 3102 O O . MET A 1 393 ? 11.290 -22.572 3.007 1.00 81.38 393 MET A O 1
ATOM 3106 N N . PHE A 1 394 ? 11.712 -24.060 1.386 1.00 86.12 394 PHE A N 1
ATOM 3107 C CA . PHE A 1 394 ? 10.343 -24.494 1.190 1.00 86.12 394 PHE A CA 1
ATOM 3108 C C . PHE A 1 394 ? 10.209 -25.994 1.445 1.00 86.12 394 PHE A C 1
ATOM 3110 O O . PHE A 1 394 ? 11.177 -26.740 1.329 1.00 86.12 394 PHE A O 1
ATOM 3117 N N . VAL A 1 395 ? 8.994 -26.429 1.755 1.00 86.88 395 VAL A N 1
ATOM 3118 C CA . VAL A 1 395 ? 8.593 -27.835 1.908 1.00 86.88 395 VAL A CA 1
ATOM 3119 C C . VAL A 1 395 ? 7.390 -28.095 1.006 1.00 86.88 395 VAL A C 1
ATOM 3121 O O . VAL A 1 395 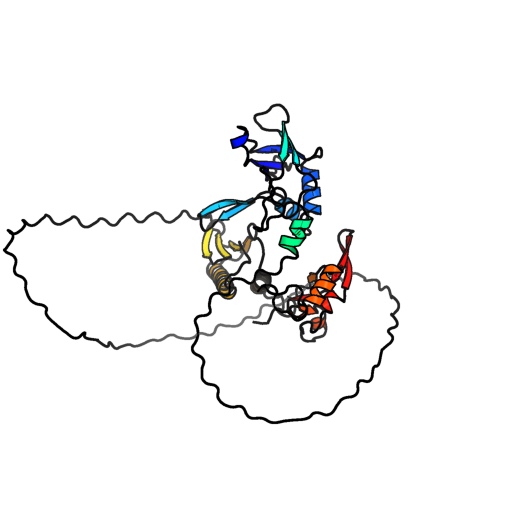? 6.564 -27.200 0.785 1.00 86.88 395 VAL A O 1
ATOM 3124 N N . ASP A 1 396 ? 7.263 -29.312 0.484 1.00 85.19 396 ASP A N 1
ATOM 3125 C CA . ASP A 1 396 ? 6.081 -29.697 -0.289 1.00 85.19 396 ASP A CA 1
ATOM 3126 C C . ASP A 1 396 ? 4.830 -29.627 0.604 1.00 85.19 396 ASP A C 1
ATOM 3128 O O . ASP A 1 396 ? 4.751 -30.254 1.667 1.00 85.19 396 ASP A O 1
ATOM 3132 N N . HIS A 1 397 ? 3.832 -28.853 0.164 1.00 80.88 397 HIS A N 1
ATOM 3133 C CA . HIS A 1 397 ? 2.561 -28.719 0.877 1.00 80.88 397 HIS A CA 1
ATOM 3134 C C . HIS A 1 397 ? 1.817 -30.062 0.956 1.00 80.88 397 HIS A C 1
ATOM 3136 O O . HIS A 1 397 ? 1.036 -30.293 1.880 1.00 80.88 397 HIS A O 1
ATOM 3142 N N . ASN A 1 398 ? 2.045 -30.957 -0.006 1.00 80.00 398 ASN A N 1
ATOM 3143 C CA . ASN A 1 398 ? 1.361 -32.240 -0.092 1.00 80.00 398 ASN A CA 1
ATOM 3144 C C . ASN A 1 398 ? 2.039 -33.347 0.722 1.00 80.00 398 ASN A C 1
ATOM 3146 O O . ASN A 1 398 ? 1.345 -34.292 1.095 1.00 80.00 398 ASN A O 1
ATOM 3150 N N . ALA A 1 399 ? 3.334 -33.227 1.042 1.00 76.56 399 ALA A N 1
ATOM 3151 C CA . ALA A 1 399 ? 4.078 -34.255 1.779 1.00 76.56 399 ALA A CA 1
ATOM 3152 C C . ALA A 1 399 ? 3.431 -34.576 3.142 1.00 76.56 399 ALA A C 1
ATOM 3154 O O . ALA A 1 399 ? 3.162 -35.736 3.450 1.00 76.56 399 ALA A O 1
ATOM 3155 N N . GLY A 1 400 ? 3.011 -33.553 3.896 1.00 64.44 400 GLY A N 1
ATOM 3156 C CA . GLY A 1 400 ? 2.386 -33.743 5.214 1.00 64.44 400 GLY A CA 1
ATOM 3157 C C . GLY A 1 400 ? 0.991 -34.372 5.211 1.00 64.44 400 GLY A C 1
ATOM 3158 O O . GLY A 1 400 ? 0.505 -34.789 6.262 1.00 64.44 400 GLY A O 1
ATOM 3159 N N . ARG A 1 401 ? 0.319 -34.495 4.055 1.00 66.12 401 ARG A N 1
ATOM 3160 C CA . ARG A 1 401 ? -0.996 -35.165 3.997 1.00 66.12 401 ARG A CA 1
ATOM 3161 C C . ARG A 1 401 ? -0.901 -36.676 4.177 1.00 66.12 401 ARG A C 1
ATOM 3163 O O . ARG A 1 401 ? -1.893 -37.289 4.564 1.00 66.12 401 ARG A O 1
ATOM 3170 N N . ASN A 1 402 ? 0.267 -37.258 3.920 1.00 69.19 402 ASN A N 1
ATOM 3171 C CA . ASN A 1 402 ? 0.484 -38.699 4.017 1.00 69.19 402 ASN A CA 1
ATOM 3172 C C . ASN A 1 402 ? 1.085 -39.129 5.364 1.00 69.19 402 ASN A C 1
ATOM 3174 O O . ASN A 1 402 ? 1.324 -40.315 5.567 1.00 69.19 402 ASN A O 1
ATOM 3178 N N . GLY A 1 403 ? 1.291 -38.188 6.293 1.00 68.81 403 GLY A N 1
ATOM 3179 C CA . GLY A 1 403 ? 1.991 -38.444 7.553 1.00 68.81 403 GLY A CA 1
ATOM 3180 C C . GLY A 1 403 ? 3.515 -38.435 7.427 1.00 68.81 403 GLY A C 1
ATOM 3181 O O . GLY A 1 403 ? 4.188 -38.723 8.414 1.00 68.81 403 GLY A O 1
ATOM 3182 N N . ASP A 1 404 ? 4.047 -38.090 6.252 1.00 70.25 404 ASP A N 1
ATOM 3183 C CA . ASP A 1 404 ? 5.472 -37.835 6.068 1.00 70.25 404 ASP A CA 1
ATOM 3184 C C . ASP A 1 404 ? 5.831 -36.480 6.693 1.00 70.25 404 ASP A C 1
ATOM 3186 O O . ASP A 1 404 ? 5.052 -35.521 6.634 1.00 70.25 404 ASP A O 1
ATOM 3190 N N . GLU A 1 405 ? 7.007 -36.395 7.314 1.00 73.19 405 GLU A N 1
ATOM 3191 C CA . GLU A 1 405 ? 7.525 -35.122 7.811 1.00 73.19 405 GLU A CA 1
ATOM 3192 C C . GLU A 1 405 ? 7.696 -34.142 6.640 1.00 73.19 405 GLU A C 1
ATOM 3194 O O . GLU A 1 405 ? 8.046 -34.523 5.519 1.00 73.19 405 GLU A O 1
ATOM 3199 N N . HIS A 1 406 ? 7.408 -32.863 6.888 1.00 77.44 406 HIS A N 1
ATOM 3200 C CA . HIS A 1 406 ? 7.617 -31.801 5.909 1.00 77.44 406 HIS A CA 1
ATOM 3201 C C . HIS A 1 406 ? 9.121 -31.563 5.728 1.00 77.44 406 HIS A C 1
ATOM 3203 O O . HIS A 1 406 ? 9.693 -30.655 6.327 1.00 77.44 406 HIS A O 1
ATOM 3209 N N . GLU A 1 407 ? 9.761 -32.398 4.916 1.00 81.94 407 GLU A N 1
ATOM 3210 C CA . GLU A 1 407 ? 11.170 -32.256 4.567 1.00 81.94 407 GLU A CA 1
ATOM 3211 C C . GLU A 1 407 ? 11.354 -31.118 3.554 1.00 81.94 407 GLU A C 1
ATOM 3213 O O . GLU A 1 407 ? 10.604 -31.036 2.568 1.00 81.94 407 GLU A O 1
ATOM 3218 N N . PRO A 1 408 ? 12.325 -30.213 3.771 1.00 86.75 408 PRO A N 1
ATOM 3219 C CA . PRO A 1 408 ? 12.617 -29.170 2.805 1.00 86.75 408 PRO A CA 1
ATOM 3220 C C . PRO A 1 408 ? 13.049 -29.755 1.461 1.00 86.75 408 PRO A C 1
ATOM 3222 O O . PRO A 1 408 ? 13.687 -30.811 1.413 1.00 86.75 408 PRO A O 1
ATOM 3225 N N . TYR A 1 409 ? 12.766 -29.054 0.359 1.00 87.62 409 TYR A N 1
ATOM 3226 C CA . TYR A 1 409 ? 13.278 -29.481 -0.946 1.00 87.62 409 TYR A CA 1
ATOM 3227 C C . TYR A 1 409 ? 14.801 -29.581 -0.885 1.00 87.62 409 TYR A C 1
ATOM 3229 O O . TYR A 1 409 ? 15.482 -28.635 -0.500 1.00 87.62 409 TYR A O 1
ATOM 3237 N N . ASN A 1 410 ? 15.343 -30.727 -1.281 1.00 90.50 410 ASN A N 1
ATOM 3238 C CA . ASN A 1 410 ? 16.782 -30.995 -1.301 1.00 90.50 410 ASN A CA 1
ATOM 3239 C C . ASN A 1 410 ? 17.407 -30.792 -2.693 1.00 90.50 410 ASN A C 1
ATOM 3241 O O . ASN A 1 410 ? 18.600 -31.053 -2.892 1.00 90.50 410 ASN A O 1
ATOM 3245 N N . ASP A 1 411 ? 16.617 -30.295 -3.642 1.00 91.94 411 ASP A N 1
ATOM 3246 C CA . ASP A 1 411 ? 16.992 -29.934 -5.002 1.00 91.94 411 ASP A CA 1
ATOM 3247 C C . ASP A 1 411 ? 16.181 -28.711 -5.485 1.00 91.94 411 ASP A C 1
ATOM 3249 O O . ASP A 1 411 ? 15.406 -28.117 -4.737 1.00 91.94 411 ASP A O 1
ATOM 3253 N N . ASN A 1 412 ? 16.364 -28.310 -6.745 1.00 90.06 412 ASN A N 1
ATOM 3254 C CA . ASN A 1 412 ? 15.649 -27.179 -7.348 1.00 90.06 412 ASN A CA 1
ATOM 3255 C C . ASN A 1 412 ? 14.259 -27.559 -7.905 1.00 90.06 412 ASN A C 1
ATOM 3257 O O . ASN A 1 412 ? 13.638 -26.765 -8.620 1.00 90.06 412 ASN A O 1
ATOM 3261 N N . SER A 1 413 ? 13.758 -28.764 -7.603 1.00 93.06 413 SER A N 1
ATOM 3262 C CA . SER A 1 413 ? 12.553 -29.309 -8.235 1.00 93.06 413 SER A CA 1
ATOM 3263 C C . SER A 1 413 ? 11.305 -28.468 -7.987 1.00 93.06 413 SER A C 1
ATOM 3265 O O . SER A 1 413 ? 10.429 -28.455 -8.845 1.00 93.06 413 SER A O 1
ATOM 3267 N N . LEU A 1 414 ? 11.247 -27.693 -6.898 1.00 92.56 414 LEU A N 1
ATOM 3268 C CA . LEU A 1 414 ? 10.179 -26.720 -6.657 1.00 92.56 414 LEU A CA 1
ATOM 3269 C C . LEU A 1 414 ? 9.947 -25.789 -7.860 1.00 92.56 414 LEU A C 1
ATOM 3271 O O . LEU A 1 414 ? 8.806 -25.521 -8.235 1.00 92.56 414 LEU A O 1
ATOM 3275 N N . PHE A 1 415 ? 11.026 -25.277 -8.454 1.00 91.94 415 PHE A N 1
ATOM 3276 C CA . PHE A 1 415 ? 10.947 -24.314 -9.553 1.00 91.94 415 PHE A CA 1
ATOM 3277 C C . PHE A 1 415 ? 10.886 -24.988 -10.923 1.00 91.94 415 PHE A C 1
ATOM 3279 O O . PHE A 1 415 ? 10.331 -24.397 -11.853 1.00 91.94 415 PHE A O 1
ATOM 3286 N N . ASP A 1 416 ? 11.422 -26.203 -11.041 1.00 91.62 416 ASP A N 1
ATOM 3287 C CA . ASP A 1 416 ? 11.484 -26.957 -12.295 1.00 91.62 416 ASP A CA 1
ATOM 3288 C C . ASP A 1 416 ? 10.187 -27.744 -12.562 1.00 91.62 416 ASP A C 1
ATOM 3290 O O . ASP A 1 416 ? 9.695 -27.777 -13.695 1.00 91.62 416 ASP A O 1
ATOM 3294 N N . ASN A 1 417 ? 9.569 -28.296 -11.513 1.00 92.56 417 ASN A N 1
ATOM 3295 C CA . ASN A 1 417 ? 8.284 -28.990 -11.575 1.00 92.56 417 ASN A CA 1
ATOM 3296 C C . ASN A 1 417 ? 7.146 -27.981 -11.445 1.00 92.56 417 ASN A C 1
ATOM 3298 O O . ASN A 1 417 ? 6.643 -27.676 -10.363 1.00 92.56 417 ASN A O 1
ATOM 3302 N N . THR A 1 418 ? 6.754 -27.446 -12.594 1.00 92.94 418 THR A N 1
ATOM 3303 C CA . THR A 1 418 ? 5.740 -26.399 -12.687 1.00 92.94 418 THR A CA 1
ATOM 3304 C C . THR A 1 418 ? 4.408 -26.920 -13.202 1.00 92.94 418 THR A C 1
ATOM 3306 O O . THR A 1 418 ? 4.332 -27.949 -13.871 1.00 92.94 418 THR A O 1
ATOM 3309 N N . THR A 1 419 ? 3.346 -26.183 -12.897 1.00 93.31 419 THR A N 1
ATOM 3310 C CA . THR A 1 419 ? 2.007 -26.385 -13.440 1.00 93.31 419 THR A CA 1
ATOM 3311 C C . THR A 1 419 ? 1.502 -25.090 -14.060 1.00 93.31 419 THR A C 1
ATOM 3313 O O . THR A 1 419 ? 1.691 -24.000 -13.516 1.00 93.31 419 THR A O 1
ATOM 3316 N N . ASP A 1 420 ? 0.824 -25.197 -15.196 1.00 94.06 420 ASP A N 1
ATOM 3317 C CA . ASP A 1 420 ? 0.124 -24.061 -15.779 1.00 94.06 420 ASP A CA 1
ATOM 3318 C C . ASP A 1 420 ? -1.241 -23.911 -15.104 1.00 94.06 420 ASP A C 1
ATOM 3320 O O . ASP A 1 420 ? -2.060 -24.830 -15.103 1.00 94.06 420 ASP A O 1
ATOM 3324 N N . LEU A 1 421 ? -1.498 -22.740 -14.523 1.00 83.19 421 LEU A N 1
ATOM 3325 C CA . LEU A 1 421 ? -2.776 -22.407 -13.902 1.00 83.19 421 LEU A CA 1
ATOM 3326 C C . LEU A 1 421 ? -3.405 -21.227 -14.625 1.00 83.19 421 LEU A C 1
ATOM 3328 O O . LEU A 1 421 ? -2.752 -20.219 -14.903 1.00 83.19 421 LEU A O 1
ATOM 3332 N N . THR A 1 422 ? -4.703 -21.341 -14.901 1.00 78.88 422 THR A N 1
ATOM 3333 C CA . THR A 1 422 ? -5.495 -20.238 -15.447 1.00 78.88 422 THR A CA 1
ATOM 3334 C C . THR A 1 422 ? -6.209 -19.523 -14.312 1.00 78.88 422 THR A C 1
ATOM 3336 O O . THR A 1 422 ? -7.115 -20.075 -13.693 1.00 78.88 422 THR A O 1
ATOM 3339 N N . ARG A 1 423 ? -5.806 -18.279 -14.048 1.00 68.81 423 ARG A N 1
ATOM 3340 C CA . ARG A 1 423 ? -6.413 -17.403 -13.039 1.00 68.81 423 ARG A CA 1
ATOM 3341 C C . ARG A 1 423 ? -6.916 -16.146 -13.735 1.00 68.81 423 ARG A C 1
ATOM 3343 O O . ARG A 1 423 ? -6.173 -15.511 -14.478 1.00 68.81 423 ARG A O 1
ATOM 3350 N N . PHE A 1 424 ? -8.188 -15.805 -13.527 1.00 58.44 424 PHE A N 1
ATOM 3351 C CA . PHE A 1 424 ? -8.816 -14.611 -14.117 1.00 58.44 424 PHE A CA 1
ATOM 3352 C C . PHE A 1 424 ? -8.645 -14.518 -15.648 1.00 58.44 424 PHE A C 1
ATOM 3354 O O . PHE A 1 424 ? -8.341 -13.461 -16.195 1.00 58.44 424 PHE A O 1
ATOM 3361 N N . GLY A 1 425 ? -8.783 -15.655 -16.340 1.00 68.44 425 GLY A N 1
ATOM 3362 C CA . GLY A 1 425 ? -8.661 -15.731 -17.800 1.00 68.44 425 GLY A CA 1
ATOM 3363 C C . GLY A 1 425 ? -7.231 -15.635 -18.345 1.00 68.44 425 GLY A C 1
ATOM 3364 O O . GLY A 1 425 ? -7.056 -15.604 -19.559 1.00 68.44 425 GLY A O 1
ATOM 3365 N N . ARG A 1 426 ? -6.202 -15.602 -17.487 1.00 56.88 426 ARG A N 1
ATOM 3366 C CA . ARG A 1 426 ? -4.792 -15.643 -17.897 1.00 56.88 426 ARG A CA 1
ATOM 3367 C C . ARG A 1 426 ? -4.145 -16.936 -17.416 1.00 56.88 426 ARG A C 1
ATOM 3369 O O . ARG A 1 426 ? -4.148 -17.227 -16.221 1.00 56.88 426 ARG A O 1
ATOM 3376 N N . THR A 1 427 ? -3.575 -17.695 -18.345 1.00 85.88 427 THR A N 1
ATOM 3377 C CA . THR A 1 427 ? -2.762 -18.878 -18.040 1.00 85.88 427 THR A CA 1
ATOM 3378 C C . THR A 1 427 ? -1.332 -18.451 -17.739 1.00 85.88 427 THR A C 1
ATOM 3380 O O . THR A 1 427 ? -0.773 -17.570 -18.396 1.00 85.88 427 THR A O 1
ATOM 3383 N N . SER A 1 428 ? -0.737 -19.012 -16.695 1.00 87.75 428 SER A N 1
ATOM 3384 C CA . SER A 1 428 ? 0.655 -18.769 -16.324 1.00 87.75 428 SER A CA 1
ATOM 3385 C C . SER A 1 428 ? 1.250 -19.987 -15.642 1.00 87.75 428 SER A C 1
ATOM 3387 O O . SER A 1 428 ? 0.521 -20.776 -15.054 1.00 87.75 428 SER A O 1
ATOM 3389 N N . THR A 1 429 ? 2.572 -20.099 -15.712 1.00 91.00 429 THR A N 1
ATOM 3390 C CA . THR A 1 429 ? 3.338 -21.190 -15.111 1.00 91.00 429 THR A CA 1
ATOM 3391 C C . THR A 1 429 ? 3.658 -20.874 -13.650 1.00 91.00 429 THR A C 1
ATOM 3393 O O . THR A 1 429 ? 4.214 -19.812 -13.344 1.00 91.00 429 THR A O 1
ATOM 3396 N N . TYR A 1 430 ? 3.295 -21.785 -12.753 1.00 91.12 430 TYR A N 1
ATOM 3397 C CA . TYR A 1 430 ? 3.491 -21.703 -11.305 1.00 91.12 430 TYR A CA 1
ATOM 3398 C C . TYR A 1 430 ? 4.243 -22.935 -10.797 1.00 91.12 430 TYR A C 1
ATOM 3400 O O . TYR A 1 430 ? 4.256 -23.966 -11.462 1.00 91.12 430 TYR A O 1
ATOM 3408 N N . THR A 1 431 ? 4.871 -22.848 -9.630 1.00 91.69 431 THR A N 1
ATOM 3409 C CA . THR A 1 431 ? 5.343 -24.027 -8.893 1.00 91.69 431 THR A CA 1
ATOM 3410 C C . THR A 1 431 ? 4.153 -24.900 -8.491 1.00 91.69 431 THR A C 1
ATOM 3412 O O . THR A 1 431 ? 3.007 -24.443 -8.476 1.00 91.69 431 THR A O 1
ATOM 3415 N N . LEU A 1 432 ? 4.406 -26.152 -8.111 1.00 89.00 432 LEU A N 1
ATOM 3416 C CA . LEU A 1 432 ? 3.418 -26.897 -7.331 1.00 89.00 432 LEU A CA 1
ATOM 3417 C C . LEU A 1 432 ? 3.150 -26.187 -5.984 1.00 89.00 432 LEU A C 1
ATOM 3419 O O . LEU A 1 432 ? 3.995 -25.400 -5.533 1.00 89.00 432 LEU A O 1
ATOM 3423 N N . PRO A 1 433 ? 1.986 -26.429 -5.345 1.00 85.25 433 PRO A N 1
ATOM 3424 C CA . PRO A 1 433 ? 1.704 -25.903 -4.016 1.00 85.25 433 PRO A CA 1
ATOM 3425 C C . PRO A 1 433 ? 2.814 -26.285 -3.038 1.00 85.25 433 PRO A C 1
ATOM 3427 O O . PRO A 1 433 ? 3.119 -27.457 -2.839 1.00 85.25 433 PRO A O 1
ATOM 3430 N N . THR A 1 434 ? 3.408 -25.278 -2.423 1.00 83.69 434 THR A N 1
ATOM 3431 C CA . THR A 1 434 ? 4.527 -25.391 -1.496 1.00 83.69 434 THR A CA 1
ATOM 3432 C C . THR A 1 434 ? 4.235 -24.550 -0.262 1.00 83.69 434 THR A C 1
ATOM 3434 O O . THR A 1 434 ? 3.325 -23.726 -0.270 1.00 83.69 434 THR A O 1
ATOM 3437 N N . THR A 1 435 ? 4.992 -24.700 0.814 1.00 79.25 435 THR A N 1
ATOM 3438 C CA . THR A 1 435 ? 4.989 -23.690 1.881 1.00 79.25 435 THR A CA 1
ATOM 3439 C C . THR A 1 435 ? 6.401 -23.372 2.321 1.00 79.25 435 THR A C 1
ATOM 3441 O O . THR A 1 435 ? 7.329 -24.107 1.988 1.00 79.25 435 THR A O 1
ATOM 3444 N N . LEU A 1 436 ? 6.575 -22.266 3.038 1.00 74.06 436 LEU 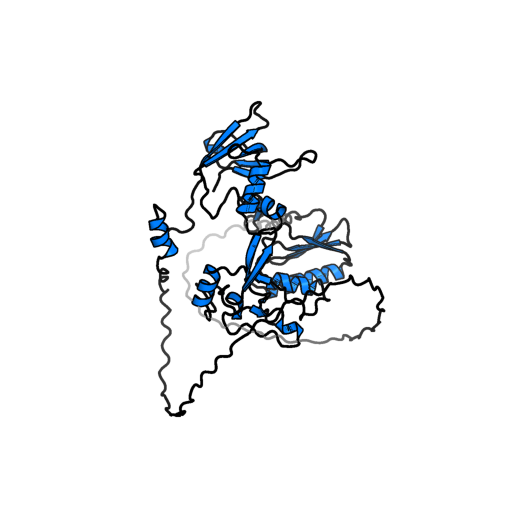A N 1
ATOM 3445 C CA . LEU A 1 436 ? 7.852 -21.968 3.672 1.00 74.06 436 LEU A CA 1
ATOM 3446 C C . LEU A 1 436 ? 8.105 -22.978 4.789 1.00 74.06 436 LEU A C 1
ATOM 3448 O O . LEU A 1 436 ? 7.212 -23.272 5.581 1.00 74.06 436 LEU A O 1
ATOM 3452 N N . SER A 1 437 ? 9.335 -23.476 4.863 1.00 68.75 437 SER A N 1
ATOM 3453 C CA . SER A 1 437 ? 9.812 -24.278 5.984 1.00 68.75 437 SER A CA 1
ATOM 3454 C C . SER A 1 437 ? 9.933 -23.386 7.221 1.00 68.75 437 SER A C 1
ATOM 3456 O O . SER A 1 437 ? 11.030 -22.959 7.585 1.00 68.75 437 SER A O 1
ATOM 3458 N N . LEU A 1 438 ? 8.809 -23.076 7.866 1.00 61.84 438 LEU A N 1
ATOM 3459 C CA . LEU A 1 438 ? 8.814 -22.426 9.170 1.00 61.84 438 LEU A CA 1
ATOM 3460 C C . LEU A 1 438 ? 9.370 -23.443 10.167 1.00 61.84 438 LEU A C 1
ATOM 3462 O O . LEU A 1 438 ? 8.784 -24.508 10.368 1.00 61.84 438 LEU A O 1
ATOM 3466 N N . ARG A 1 439 ? 10.545 -23.158 10.739 1.00 50.84 439 ARG A N 1
ATOM 3467 C CA . ARG A 1 439 ? 11.104 -24.026 11.777 1.00 50.84 439 ARG A CA 1
ATOM 3468 C C . ARG A 1 439 ? 10.129 -24.025 12.962 1.00 50.84 439 ARG A C 1
ATOM 3470 O O . ARG A 1 439 ? 9.687 -22.944 13.348 1.00 50.84 439 ARG A O 1
ATOM 3477 N N . PRO A 1 440 ? 9.771 -25.192 13.522 1.00 42.12 440 PRO A N 1
ATOM 3478 C CA . PRO A 1 440 ? 8.992 -25.235 14.753 1.00 42.12 440 PRO A CA 1
ATOM 3479 C C . PRO A 1 440 ? 9.717 -24.466 15.867 1.00 42.12 440 PRO A C 1
ATOM 3481 O O . PRO A 1 440 ? 10.951 -24.479 15.906 1.00 42.12 440 PRO A O 1
ATOM 3484 N N . LEU A 1 441 ? 8.938 -23.810 16.734 1.00 37.84 441 LEU A N 1
ATOM 3485 C CA . LEU A 1 441 ? 9.406 -23.125 17.948 1.00 37.84 441 LEU A CA 1
ATOM 3486 C C . LEU A 1 441 ? 10.152 -24.063 18.905 1.00 37.84 441 LEU A C 1
ATOM 3488 O O . LEU A 1 441 ? 9.688 -25.217 19.075 1.00 37.84 441 LEU A O 1
#

Sequence (441 aa):
MKPLLLYAPIINGTQYLRVFKDYHSLQRNQVYDDCIVYGINNADAMQYFQYWANQAISLSHDPNVRFNAALASQRYDTASGTFVDVPGEFAQRRFLPETPFVEYLLQCPFSSSPIMLREDWVVTPRAQVKFDDAASFVMNACLAEPRSLPTTPHPVHPSPNPDPSPSTSRRRPPHTTATHRPTYTPPTSQTESIKPLMRRSRLYNRSKSDPMSLHADPSSGPQRLSRRPSAMPSHKKRQFPAEPSPTPSPPEPEPQPLPVPPPPPQQFANAEKIISGHATAFYQSLLKPTLGIMVIHSFSLETPTSEFDIVYKGLEALYARNVTQLVIDLQNSDGEDIEFATQLVQMIFTNATSTLLVLGADARSGRLIQRLSQGLYGRERVDGKANPFDARMFVDHNAGRNGDEHEPYNDNSLFDNTTDLTRFGRTSTYTLPTTLSLRPL

Organism: NCBI:txid604196

Secondary structure (DSSP, 8-state):
--SEEEE--EETTEE--EEEEETTHHHHT---TT-EEEEETTEEHHHHHHHHHHHH--S-SSHHHHHHHHS-EEEEETTTTEEEEE--TTTS-SS--SSSEEEEEEE-TT-SS-EEEEEE-----SS----SSHHHHIIIIISSPP----------PPPPPP----------PPPP----PPPPPPPPP----PPPPP------PPPP-PPPP---------------------------PPPPPPPPPPPPPPPPPPPPPPPPPPS-TTEEEEEE-SSEEEEEESS-TTEEEEEE--B--SSHHHHHHHHHHHHHHHHHTT--EEEEE-TT---B-HHHHHHHHHHH-TTS-TTT----B--B--HHHHHHHHHHTT-SEETTEE-TT-GGGEEETTGGGGT---PBPSSSHHHHSEEEEEETTEEEEEEPSEEE-----